Protein AF-A0AA36JCR4-F1 (afdb_monomer_lite)

pLDDT: mean 74.32, std 14.31, range [31.36, 93.62]

Structure (mmCIF, N/CA/C/O backbone):
data_AF-A0AA36JCR4-F1
#
_entry.id   AF-A0AA36JCR4-F1
#
loop_
_atom_site.group_PDB
_atom_site.id
_atom_site.type_symbol
_atom_site.label_atom_id
_atom_site.label_alt_id
_atom_site.label_comp_id
_atom_site.label_asym_id
_atom_site.label_entity_id
_atom_site.label_seq_id
_atom_site.pdbx_PDB_ins_code
_atom_site.Cartn_x
_atom_site.Cartn_y
_atom_site.Cartn_z
_atom_site.occupancy
_atom_site.B_iso_or_equiv
_atom_site.auth_seq_id
_atom_site.auth_comp_id
_atom_site.auth_asym_id
_atom_site.auth_atom_id
_atom_site.pdbx_PDB_model_num
ATOM 1 N N . MET A 1 1 ? -25.649 -22.550 -21.740 1.00 43.78 1 MET A N 1
ATOM 2 C CA . MET A 1 1 ? -26.435 -23.755 -21.414 1.00 43.78 1 MET A CA 1
ATOM 3 C C . MET A 1 1 ? -25.632 -24.612 -20.454 1.00 43.78 1 MET A C 1
ATOM 5 O O . MET A 1 1 ? -24.694 -25.259 -20.886 1.00 43.78 1 MET A O 1
ATOM 9 N N . ALA A 1 2 ? -25.963 -24.530 -19.169 1.00 34.59 2 ALA A N 1
ATOM 10 C CA . ALA A 1 2 ? -25.737 -25.537 -18.131 1.00 34.59 2 ALA A CA 1
ATOM 11 C C . ALA A 1 2 ? -26.390 -24.949 -16.875 1.00 34.59 2 ALA A C 1
ATOM 13 O O . ALA A 1 2 ? -25.895 -23.982 -16.302 1.00 34.59 2 ALA A O 1
ATOM 14 N N . ALA A 1 3 ? -27.587 -25.440 -16.576 1.00 37.88 3 ALA A N 1
ATOM 15 C CA . ALA A 1 3 ? -28.403 -25.066 -15.434 1.00 37.88 3 ALA A CA 1
ATOM 16 C C . ALA A 1 3 ? -28.156 -26.069 -14.300 1.00 37.88 3 ALA A C 1
ATOM 18 O O . ALA A 1 3 ? -28.172 -27.265 -14.570 1.00 37.88 3 ALA A O 1
ATOM 19 N N . ALA A 1 4 ? -27.927 -25.567 -13.085 1.00 33.00 4 ALA A N 1
ATOM 20 C CA . ALA A 1 4 ? -27.965 -26.245 -11.778 1.00 33.00 4 ALA A CA 1
ATOM 21 C C . ALA A 1 4 ? -27.287 -25.280 -10.781 1.00 33.00 4 ALA A C 1
ATOM 23 O O . ALA A 1 4 ? -26.244 -24.731 -11.107 1.00 33.00 4 ALA A O 1
ATOM 24 N N . GLU A 1 5 ? -27.760 -24.938 -9.590 1.00 33.22 5 GLU A N 1
ATOM 25 C CA . GLU A 1 5 ? -28.873 -25.369 -8.756 1.00 33.22 5 GLU A CA 1
ATOM 26 C C . GLU A 1 5 ? -29.180 -24.178 -7.836 1.00 33.22 5 GLU A C 1
ATOM 28 O O . GLU A 1 5 ? -28.306 -23.676 -7.126 1.00 33.22 5 GLU A O 1
ATOM 33 N N . ALA A 1 6 ? -30.421 -23.697 -7.859 1.00 35.59 6 ALA A N 1
ATOM 34 C CA . ALA A 1 6 ? -30.917 -22.767 -6.859 1.00 35.59 6 ALA A CA 1
ATOM 35 C C . ALA A 1 6 ? -31.184 -23.568 -5.579 1.00 35.59 6 ALA A C 1
ATOM 37 O O . ALA A 1 6 ? -32.170 -24.301 -5.496 1.00 35.59 6 ALA A O 1
ATOM 38 N N . ALA A 1 7 ? -30.287 -23.457 -4.599 1.00 33.62 7 ALA A N 1
ATOM 39 C CA . ALA A 1 7 ? -30.474 -24.049 -3.283 1.00 33.62 7 ALA A CA 1
ATOM 40 C C . ALA A 1 7 ? -31.701 -23.414 -2.613 1.00 33.62 7 ALA A C 1
ATOM 42 O O . ALA A 1 7 ? -31.696 -22.259 -2.187 1.00 33.62 7 ALA A O 1
ATOM 43 N N . SER A 1 8 ? -32.775 -24.197 -2.571 1.00 32.47 8 SER A N 1
ATOM 44 C CA . SER A 1 8 ? -34.031 -23.898 -1.907 1.00 32.47 8 SER A CA 1
ATOM 45 C C . SER A 1 8 ? -33.802 -23.584 -0.431 1.00 32.47 8 SER A C 1
ATOM 47 O O . SER A 1 8 ? -33.299 -24.425 0.317 1.00 32.47 8 SER A O 1
ATOM 49 N N . SER A 1 9 ? -34.229 -22.397 -0.001 1.00 32.78 9 SER A N 1
ATOM 50 C CA . SER A 1 9 ? -34.368 -22.055 1.411 1.00 32.78 9 SER A CA 1
ATOM 51 C C . SER A 1 9 ? -35.200 -23.124 2.131 1.00 32.78 9 SER A C 1
ATOM 53 O O . SER A 1 9 ? -36.300 -23.452 1.667 1.00 32.78 9 SER A O 1
ATOM 55 N N . PRO A 1 10 ? -34.743 -23.664 3.273 1.00 35.53 10 PRO A N 1
ATOM 56 C CA . PRO A 1 10 ? -35.581 -24.545 4.058 1.00 35.53 10 PRO A CA 1
ATOM 57 C C . PRO A 1 10 ? -36.716 -23.701 4.642 1.00 35.53 10 PRO A C 1
ATOM 59 O O . PRO A 1 10 ? -36.483 -22.747 5.385 1.00 35.53 10 PRO A O 1
ATOM 62 N N . LYS A 1 11 ? -37.960 -24.052 4.295 1.00 38.34 11 LYS A N 1
ATOM 63 C CA . LYS A 1 11 ? -39.170 -23.605 4.995 1.00 38.34 11 LYS A CA 1
ATOM 64 C C . LYS A 1 11 ? -39.080 -24.078 6.447 1.00 38.34 11 LYS A C 1
ATOM 66 O O . LYS A 1 11 ? -39.573 -25.147 6.802 1.00 38.34 11 LYS A O 1
ATOM 71 N N . GLY A 1 12 ? -38.418 -23.279 7.277 1.00 32.88 12 GLY A N 1
ATOM 72 C CA . GLY A 1 12 ? -38.466 -23.392 8.722 1.00 32.88 12 GLY A CA 1
ATOM 73 C C . GLY A 1 12 ? -39.906 -23.180 9.159 1.00 32.88 12 GLY A C 1
ATOM 74 O O . GLY A 1 12 ? -40.473 -22.105 8.970 1.00 32.88 12 GLY A O 1
ATOM 75 N N . LYS A 1 13 ? -40.511 -24.237 9.702 1.00 32.56 13 LYS A N 1
ATOM 76 C CA . LYS A 1 13 ? -41.758 -24.166 10.461 1.00 32.56 13 LYS A CA 1
ATOM 77 C C . LYS A 1 13 ? -41.653 -22.988 11.427 1.00 32.56 13 LYS A C 1
ATOM 79 O O . LYS A 1 13 ? -40.770 -22.983 12.281 1.00 32.56 13 LYS A O 1
ATOM 84 N N . SER A 1 14 ? -42.551 -22.014 11.296 1.00 34.19 14 SER A N 1
ATOM 85 C CA . SER A 1 14 ? -42.744 -20.969 12.292 1.00 34.19 14 SER A CA 1
ATOM 86 C C . SER A 1 14 ? -43.208 -21.635 13.588 1.00 34.19 14 SER A C 1
ATOM 88 O O . SER A 1 14 ? -44.402 -21.849 13.808 1.00 34.19 14 SER A O 1
ATOM 90 N N . LEU A 1 15 ? -42.254 -22.025 14.430 1.00 32.84 15 LEU A N 1
ATOM 91 C CA . LEU A 1 15 ? -42.513 -22.291 15.831 1.00 32.84 15 LEU A CA 1
ATOM 92 C C . LEU A 1 15 ? -42.982 -20.964 16.409 1.00 32.84 15 LEU A C 1
ATOM 94 O O . LEU A 1 15 ? -42.221 -20.002 16.492 1.00 32.84 15 LEU A O 1
ATOM 98 N N . ALA A 1 16 ? -44.281 -20.905 16.693 1.00 31.36 16 ALA A N 1
ATOM 99 C CA . ALA A 1 16 ? -44.914 -19.794 17.364 1.00 31.36 16 ALA A CA 1
ATOM 100 C C . ALA A 1 16 ? -44.067 -19.441 18.586 1.00 31.36 16 ALA A C 1
ATOM 102 O O . ALA A 1 16 ? -43.989 -20.208 19.549 1.00 31.36 16 ALA A O 1
ATOM 103 N N . SER A 1 17 ? -43.406 -18.286 18.518 1.00 34.94 17 SER A N 1
ATOM 104 C CA . SER A 1 17 ? -42.780 -17.687 19.676 1.00 34.94 17 SER A CA 1
ATOM 105 C C . SER A 1 17 ? -43.874 -17.581 20.730 1.00 34.94 17 SER A C 1
ATOM 107 O O . SER A 1 17 ? -44.923 -16.966 20.512 1.00 34.94 17 SER A O 1
ATOM 109 N N . GLY A 1 18 ? -43.666 -18.266 21.852 1.00 33.00 18 GLY A N 1
ATOM 110 C CA . GLY A 1 18 ? -44.513 -18.174 23.032 1.00 33.00 18 GLY A CA 1
ATOM 111 C C . GLY A 1 18 ? -44.397 -16.776 23.622 1.00 33.00 18 GLY A C 1
ATOM 112 O O . GLY A 1 18 ? -43.812 -16.591 24.686 1.00 33.00 18 GLY A O 1
ATOM 113 N N . SER A 1 19 ? -44.910 -15.777 22.902 1.00 36.59 19 SER A N 1
ATOM 114 C CA . SER A 1 19 ? -45.179 -14.457 23.432 1.00 36.59 19 SER A CA 1
ATOM 115 C C . SER A 1 19 ? -46.137 -14.667 24.592 1.00 36.59 19 SER A C 1
ATOM 117 O O . SER A 1 19 ? -47.227 -15.225 24.452 1.00 36.59 19 SER A O 1
ATOM 119 N N . PHE A 1 20 ? -45.661 -14.300 25.772 1.00 44.47 20 PHE A N 1
ATOM 120 C CA . PHE A 1 20 ? -46.424 -14.275 27.000 1.00 44.47 20 PHE A CA 1
ATOM 121 C C . PHE A 1 20 ? -47.608 -13.327 26.781 1.00 44.47 20 PHE A C 1
ATOM 123 O O . PHE A 1 20 ? -47.486 -12.128 27.003 1.00 44.47 20 PHE A O 1
ATOM 130 N N . ARG A 1 21 ? -48.733 -13.831 26.259 1.00 43.50 21 ARG A N 1
ATOM 131 C CA . ARG A 1 21 ? -49.993 -13.088 26.225 1.00 43.50 21 ARG A CA 1
ATOM 132 C C . ARG A 1 21 ? -50.499 -13.068 27.661 1.00 43.50 21 ARG A C 1
ATOM 134 O O . ARG A 1 21 ? -50.884 -14.126 28.166 1.00 43.50 21 ARG A O 1
ATOM 141 N N . PRO A 1 22 ? -50.485 -11.918 28.354 1.00 50.19 22 PRO A N 1
ATOM 142 C CA . PRO A 1 22 ? -51.059 -11.858 29.683 1.00 50.19 22 PRO A CA 1
ATOM 143 C C . PRO A 1 22 ? -52.551 -12.169 29.546 1.00 50.19 22 PRO A C 1
ATOM 145 O O . PRO A 1 22 ? -53.183 -11.792 28.555 1.00 50.19 22 PRO A O 1
ATOM 148 N N . SER A 1 23 ? -53.125 -12.879 30.518 1.00 58.47 23 SER A N 1
ATOM 149 C CA . SER A 1 23 ? -54.577 -13.066 30.571 1.00 58.47 23 SER A CA 1
ATOM 150 C C . SER A 1 23 ? -55.271 -11.700 30.457 1.00 58.47 23 SER A C 1
ATOM 152 O O . SER A 1 23 ? -54.725 -10.697 30.918 1.00 58.47 23 SER A O 1
ATOM 154 N N . GLN A 1 24 ? -56.466 -11.624 29.858 1.00 60.28 24 GLN A N 1
ATOM 155 C CA . GLN A 1 24 ? -57.175 -10.344 29.651 1.00 60.28 24 GLN A CA 1
ATOM 156 C C . GLN A 1 24 ? -57.257 -9.485 30.930 1.00 60.28 24 GLN A C 1
ATOM 158 O O . GLN A 1 24 ? -57.161 -8.263 30.866 1.00 60.28 24 GLN A O 1
ATOM 163 N N . LYS A 1 25 ? -57.320 -10.125 32.108 1.00 64.75 25 LYS A N 1
ATOM 164 C CA . LYS A 1 25 ? -57.241 -9.458 33.416 1.00 64.75 25 LYS A CA 1
ATOM 165 C C . LYS A 1 25 ? -55.907 -8.732 33.647 1.00 64.75 25 LYS A C 1
ATOM 167 O O . LYS A 1 25 ? -55.926 -7.581 34.057 1.00 64.75 25 LYS A O 1
ATOM 172 N N . LYS A 1 26 ? -54.761 -9.352 33.343 1.00 68.50 26 LYS A N 1
ATOM 173 C CA . LYS A 1 26 ? -53.430 -8.738 33.509 1.00 68.50 26 LYS A CA 1
ATOM 174 C C . LYS A 1 26 ? -53.221 -7.544 32.576 1.00 68.50 26 LYS A C 1
ATOM 176 O O . LYS A 1 26 ? -52.672 -6.541 33.012 1.00 68.50 26 LYS A O 1
ATOM 181 N N . ASN A 1 27 ? -53.717 -7.611 31.340 1.00 74.12 27 ASN A N 1
ATOM 182 C CA . ASN A 1 27 ? -53.641 -6.482 30.402 1.00 74.12 27 ASN A CA 1
ATOM 183 C C . ASN A 1 27 ? -54.443 -5.268 30.887 1.00 74.12 27 ASN A C 1
ATOM 185 O O . ASN A 1 27 ? -53.957 -4.146 30.799 1.00 74.12 27 ASN A O 1
ATOM 189 N N . ASN A 1 28 ? -55.623 -5.490 31.470 1.00 78.69 28 ASN A N 1
ATOM 190 C CA . ASN A 1 28 ? -56.432 -4.408 32.035 1.00 78.69 28 ASN A CA 1
ATOM 191 C C . ASN A 1 28 ? -55.750 -3.739 33.239 1.00 78.69 28 ASN A C 1
ATOM 193 O O . ASN A 1 28 ? -55.843 -2.526 33.401 1.00 78.69 28 ASN A O 1
ATOM 197 N N . VAL A 1 29 ? -55.042 -4.513 34.068 1.00 80.06 29 VAL A N 1
ATOM 198 C CA . VAL A 1 29 ? -54.253 -3.983 35.194 1.00 80.06 29 VAL A CA 1
ATOM 199 C C . VAL A 1 29 ? -53.070 -3.154 34.692 1.00 80.06 29 VAL A C 1
ATOM 201 O O . VAL A 1 29 ? -52.858 -2.039 35.159 1.00 80.06 29 VAL A O 1
ATOM 204 N N . ILE A 1 30 ? -52.340 -3.650 33.690 1.00 82.81 30 ILE A N 1
ATOM 205 C CA . ILE A 1 30 ? -51.214 -2.923 33.086 1.00 82.81 30 ILE A CA 1
ATOM 206 C C . ILE A 1 30 ? -51.690 -1.616 32.440 1.00 82.81 30 ILE A C 1
ATOM 208 O O . ILE A 1 30 ? -51.047 -0.590 32.626 1.00 82.81 30 ILE A O 1
ATOM 212 N N . ALA A 1 31 ? -52.837 -1.617 31.755 1.00 83.06 31 ALA A N 1
ATOM 213 C CA . ALA A 1 31 ? -53.416 -0.408 31.169 1.00 83.06 31 ALA A CA 1
ATOM 214 C C . ALA A 1 31 ? -53.789 0.642 32.233 1.00 83.06 31 ALA A C 1
ATOM 216 O O . ALA A 1 31 ? -53.551 1.833 32.037 1.00 83.06 31 ALA A O 1
ATOM 217 N N . LYS A 1 32 ? -54.313 0.214 33.392 1.00 83.75 32 LYS A N 1
ATOM 218 C CA . LYS A 1 32 ? -54.578 1.113 34.529 1.00 83.75 32 LYS A CA 1
ATOM 219 C C . LYS A 1 32 ? -53.294 1.703 35.109 1.00 83.75 32 LYS A C 1
ATOM 221 O O . LYS A 1 32 ? -53.263 2.886 35.421 1.00 83.75 32 LYS A O 1
ATOM 226 N N . ILE A 1 33 ? -52.240 0.897 35.242 1.00 84.56 33 ILE A N 1
ATOM 227 C CA . ILE A 1 33 ? -50.929 1.365 35.715 1.00 84.56 33 ILE A CA 1
ATOM 228 C C . ILE A 1 33 ? -50.327 2.344 34.702 1.00 84.56 33 ILE A C 1
ATOM 230 O O . ILE A 1 33 ? -49.844 3.406 35.083 1.00 84.56 33 ILE A O 1
ATOM 234 N N . GLN A 1 34 ? -50.419 2.035 33.409 1.00 85.31 34 GLN A N 1
ATOM 235 C CA . GLN A 1 34 ? -49.958 2.907 32.336 1.00 85.31 34 GLN A CA 1
ATOM 236 C C . GLN A 1 34 ? -50.674 4.261 32.352 1.00 85.31 34 GLN A C 1
ATOM 238 O O . GLN A 1 34 ? -50.010 5.280 32.226 1.00 85.31 34 GLN A O 1
ATOM 243 N N . ALA A 1 35 ? -51.989 4.300 32.580 1.00 84.44 35 ALA A N 1
ATOM 244 C CA . ALA A 1 35 ? -52.731 5.558 32.672 1.00 84.44 35 ALA A CA 1
ATOM 245 C C . ALA A 1 35 ? -52.243 6.477 33.810 1.00 84.44 35 ALA A C 1
ATOM 247 O O . ALA A 1 35 ? -52.420 7.690 33.731 1.00 84.44 35 ALA A O 1
ATOM 248 N N . VAL A 1 36 ? -51.628 5.911 34.855 1.00 83.50 36 VAL A N 1
ATOM 249 C CA . VAL A 1 36 ? -51.076 6.665 35.991 1.00 83.50 36 VAL A CA 1
ATOM 250 C C . VAL A 1 36 ? -49.630 7.090 35.738 1.00 83.50 36 VAL A C 1
ATOM 252 O O . VAL A 1 36 ? -49.266 8.218 36.047 1.00 83.50 36 VAL A O 1
ATOM 255 N N . VAL A 1 37 ? -48.805 6.194 35.193 1.00 85.31 37 VAL A N 1
ATOM 256 C CA . VAL A 1 37 ? -47.349 6.388 35.087 1.00 85.31 37 VAL A CA 1
ATOM 257 C C . VAL A 1 37 ? -46.925 6.992 33.736 1.00 85.31 37 VAL A C 1
ATOM 259 O O . VAL A 1 37 ? -45.898 7.653 33.639 1.00 85.31 37 VAL A O 1
ATOM 262 N N . ASP A 1 38 ? -47.717 6.792 32.685 1.00 84.31 38 ASP A N 1
ATOM 263 C CA . ASP A 1 38 ? -47.523 7.364 31.347 1.00 84.31 38 ASP A CA 1
ATOM 264 C C . ASP A 1 38 ? -48.872 7.864 30.785 1.00 84.31 38 ASP A C 1
ATOM 266 O O . ASP A 1 38 ? -49.411 7.295 29.828 1.00 84.31 38 ASP A O 1
ATOM 270 N N . PRO A 1 39 ? -49.452 8.933 31.370 1.00 82.75 39 PRO A N 1
ATOM 271 C CA . PRO A 1 39 ? -50.782 9.431 31.003 1.00 82.75 39 PRO A CA 1
ATOM 272 C C . PRO A 1 39 ? -50.869 9.933 29.555 1.00 82.75 39 PRO A C 1
ATOM 274 O O . PRO A 1 39 ? -51.956 10.033 28.994 1.00 82.75 39 PRO A O 1
ATOM 277 N N . GLN A 1 40 ? -49.728 10.246 28.936 1.00 83.62 40 GLN A N 1
ATOM 278 C CA . GLN A 1 40 ? -49.641 10.719 27.554 1.00 83.62 40 GLN A CA 1
ATOM 279 C C . GLN A 1 40 ? -49.287 9.603 26.559 1.00 83.62 40 GLN A C 1
ATOM 281 O O . GLN A 1 40 ? -49.140 9.883 25.371 1.00 83.62 40 GLN A O 1
ATOM 286 N N . ASN A 1 41 ? -49.154 8.356 27.029 1.00 83.06 41 ASN A N 1
ATOM 287 C CA . ASN A 1 41 ? -48.808 7.183 26.224 1.00 83.06 41 ASN A CA 1
ATOM 288 C C . ASN A 1 41 ? -47.542 7.386 25.363 1.00 83.06 41 ASN A C 1
ATOM 290 O O . ASN A 1 41 ? -47.481 6.950 24.212 1.00 83.06 41 ASN A O 1
ATOM 294 N N . ARG A 1 42 ? -46.531 8.079 25.905 1.00 82.12 42 ARG A N 1
ATOM 295 C CA . ARG A 1 42 ? -45.283 8.405 25.193 1.00 82.12 42 ARG A CA 1
ATOM 296 C C . ARG A 1 42 ? -44.346 7.207 25.070 1.00 82.12 42 ARG A C 1
ATOM 298 O O . ARG A 1 42 ? -43.575 7.130 24.118 1.00 82.12 42 ARG A O 1
ATOM 305 N N . HIS A 1 43 ? -44.369 6.305 26.047 1.00 81.06 43 HIS A N 1
ATOM 306 C CA . HIS A 1 43 ? -43.412 5.206 26.174 1.00 81.06 43 HIS A CA 1
ATOM 307 C C . HIS A 1 43 ? -44.000 3.854 25.747 1.00 81.06 43 HIS A C 1
ATOM 309 O O . HIS A 1 43 ? -43.251 2.938 25.403 1.00 81.06 43 HIS A O 1
ATOM 315 N N . GLY A 1 44 ? -45.330 3.732 25.730 1.00 84.12 44 GLY A N 1
ATOM 316 C CA . GLY A 1 44 ? -46.046 2.533 25.300 1.00 84.12 44 GLY A CA 1
ATOM 317 C C . GLY A 1 44 ? -46.017 1.382 26.317 1.00 84.12 44 GLY A C 1
ATOM 318 O O . GLY A 1 44 ? -45.165 1.293 27.203 1.00 84.12 44 GLY A O 1
ATOM 319 N N . MET A 1 45 ? -46.959 0.445 26.171 1.00 84.62 45 MET A N 1
ATOM 320 C CA . MET A 1 45 ? -47.233 -0.597 27.175 1.00 84.62 45 MET A CA 1
ATOM 321 C C . MET A 1 45 ? -46.047 -1.547 27.430 1.00 84.62 45 MET A C 1
ATOM 323 O O . MET A 1 45 ? -45.855 -2.021 28.550 1.00 84.62 45 MET A O 1
ATOM 327 N N . GLN A 1 46 ? -45.222 -1.818 26.411 1.00 84.31 46 GLN A N 1
ATOM 328 C CA . GLN A 1 46 ? -44.054 -2.696 26.549 1.00 84.31 46 GLN A CA 1
ATOM 329 C C . GLN A 1 46 ? -42.954 -2.088 27.421 1.00 84.31 46 GLN A C 1
ATOM 331 O O . GLN A 1 46 ? -42.398 -2.798 28.258 1.00 84.31 46 GLN A O 1
ATOM 336 N N . ARG A 1 47 ? -42.654 -0.788 27.278 1.00 86.19 47 ARG A N 1
ATOM 337 C CA . ARG A 1 47 ? -41.661 -0.128 28.137 1.00 86.19 47 ARG A CA 1
ATOM 338 C C . ARG A 1 47 ? -42.139 -0.047 29.581 1.00 86.19 47 ARG A C 1
ATOM 340 O O . ARG A 1 47 ? -41.333 -0.237 30.483 1.00 86.19 47 ARG A O 1
ATOM 347 N N . VAL A 1 48 ? -43.440 0.164 29.806 1.00 87.50 48 VAL A N 1
ATOM 348 C CA . VAL A 1 48 ? -44.039 0.137 31.155 1.00 87.50 48 VAL A CA 1
ATOM 349 C C . VAL A 1 48 ? -43.842 -1.233 31.797 1.00 87.50 48 VAL A C 1
ATOM 351 O O . VAL A 1 48 ? -43.337 -1.318 32.916 1.00 87.50 48 VAL A O 1
ATOM 354 N N . LEU A 1 49 ? -44.134 -2.315 31.069 1.00 87.25 49 LEU A N 1
ATOM 355 C CA . LEU A 1 49 ? -43.895 -3.668 31.571 1.00 87.25 49 LEU A CA 1
ATOM 356 C C . LEU A 1 49 ? -42.405 -3.933 31.835 1.00 87.25 49 LEU A C 1
ATOM 358 O O . LEU A 1 49 ? -42.055 -4.537 32.850 1.00 87.25 49 LEU A O 1
ATOM 362 N N . ALA A 1 50 ? -41.520 -3.463 30.955 1.00 87.62 50 ALA A N 1
ATOM 363 C CA . ALA A 1 50 ? -40.080 -3.618 31.118 1.00 87.62 50 ALA A CA 1
ATOM 364 C C . ALA A 1 50 ? -39.544 -2.836 32.328 1.00 87.62 50 ALA A C 1
ATOM 366 O O . ALA A 1 50 ? -38.724 -3.361 33.077 1.00 87.62 50 ALA A O 1
ATOM 367 N N . ALA A 1 51 ? -40.038 -1.619 32.571 1.00 89.00 51 ALA A N 1
ATOM 368 C CA . ALA A 1 51 ? -39.689 -0.810 33.736 1.00 89.00 51 ALA A CA 1
ATOM 369 C C . ALA A 1 51 ? -40.143 -1.467 35.046 1.00 89.00 51 ALA A C 1
ATOM 371 O O . ALA A 1 51 ? -39.380 -1.507 36.009 1.00 89.00 51 ALA A O 1
ATOM 372 N N . MET A 1 52 ? -41.340 -2.057 35.065 1.00 88.69 52 MET A N 1
ATOM 373 C CA . MET A 1 52 ? -41.812 -2.847 36.206 1.00 88.69 52 MET A CA 1
ATOM 374 C C . MET A 1 52 ? -40.945 -4.089 36.434 1.00 88.69 52 MET A C 1
ATOM 376 O O . MET A 1 52 ? -40.485 -4.333 37.548 1.00 88.69 52 MET A O 1
ATOM 380 N N . THR A 1 53 ? -40.646 -4.826 35.362 1.00 87.94 53 THR A N 1
ATOM 381 C CA . THR A 1 53 ? -39.809 -6.034 35.417 1.00 87.94 53 THR A CA 1
ATOM 382 C C . THR A 1 53 ? -38.382 -5.710 35.876 1.00 87.94 53 THR A C 1
ATOM 384 O O . THR A 1 53 ? -37.805 -6.447 36.670 1.00 87.94 53 THR A O 1
ATOM 387 N N . TRP A 1 54 ? -37.830 -4.565 35.461 1.00 88.06 54 TRP A N 1
ATOM 388 C CA . TRP A 1 54 ? -36.530 -4.055 35.915 1.00 88.06 54 TRP A CA 1
ATOM 389 C C . TRP A 1 54 ? -36.474 -3.827 37.429 1.00 88.06 54 TRP A C 1
ATOM 391 O O . TRP A 1 54 ? -35.435 -4.036 38.060 1.00 88.06 54 TRP A O 1
ATOM 401 N N . LEU A 1 55 ? -37.587 -3.383 38.013 1.00 88.25 55 LEU A N 1
ATOM 402 C CA . LEU A 1 55 ? -37.734 -3.157 39.450 1.00 88.25 55 LEU A CA 1
ATOM 403 C C . LEU A 1 55 ? -38.143 -4.430 40.210 1.00 88.25 55 LEU A C 1
ATOM 405 O O . LEU A 1 55 ? -38.258 -4.389 41.430 1.00 88.25 55 LEU A O 1
ATOM 409 N N . GLY A 1 56 ? -38.330 -5.561 39.520 1.00 83.56 56 GLY A N 1
ATOM 410 C CA . GLY A 1 56 ? -38.786 -6.809 40.136 1.00 83.56 56 GLY A CA 1
ATOM 411 C C . GLY A 1 56 ? -40.251 -6.768 40.578 1.00 83.56 56 GLY A C 1
ATOM 412 O O . GLY A 1 56 ? -40.634 -7.518 41.470 1.00 83.56 56 GLY A O 1
ATOM 413 N N . LEU A 1 57 ? -41.054 -5.879 39.983 1.00 86.06 57 LEU A N 1
ATOM 414 C CA . LEU A 1 57 ? -42.471 -5.707 40.289 1.00 86.06 57 LEU A CA 1
ATOM 415 C C . LEU A 1 57 ? -43.337 -6.496 39.306 1.00 86.06 57 LEU A C 1
ATOM 417 O O . LEU A 1 57 ? -43.107 -6.479 38.094 1.00 86.06 57 LEU A O 1
ATOM 421 N N . THR A 1 58 ? -44.397 -7.121 39.812 1.00 82.69 58 THR A N 1
ATOM 422 C CA . THR A 1 58 ? -45.451 -7.703 38.980 1.00 82.69 58 THR A CA 1
ATOM 423 C C . THR A 1 58 ? -46.637 -6.739 38.846 1.00 82.69 58 THR A C 1
ATOM 425 O O . THR A 1 58 ? -46.852 -5.894 39.715 1.00 82.69 58 THR A O 1
ATOM 428 N N . PRO A 1 59 ? -47.466 -6.852 37.787 1.00 82.00 59 PRO A N 1
ATOM 429 C CA . PRO A 1 59 ? -48.693 -6.053 37.653 1.00 82.00 59 PRO A CA 1
ATOM 430 C C . PRO A 1 59 ? -49.615 -6.136 38.871 1.00 82.00 59 PRO A C 1
ATOM 432 O O . PRO A 1 59 ? -50.310 -5.184 39.206 1.00 82.00 59 PRO A O 1
ATOM 435 N N . GLU A 1 60 ? -49.587 -7.276 39.557 1.00 78.31 60 GLU A N 1
ATOM 436 C CA . GLU A 1 60 ? -50.418 -7.558 40.721 1.00 78.31 60 GLU A CA 1
ATOM 437 C C . GLU A 1 60 ? -49.954 -6.797 41.977 1.00 78.31 60 GLU A C 1
ATOM 439 O O . GLU A 1 60 ? -50.765 -6.586 42.874 1.00 78.31 60 GLU A O 1
ATOM 444 N N . ASP A 1 61 ? -48.698 -6.338 42.026 1.00 76.25 61 ASP A N 1
ATOM 445 C CA . ASP A 1 61 ? -48.135 -5.561 43.143 1.00 76.25 61 ASP A CA 1
ATOM 446 C C . ASP A 1 61 ? -48.532 -4.073 43.106 1.00 76.25 61 ASP A C 1
ATOM 448 O O . ASP A 1 61 ? -48.224 -3.323 44.034 1.00 76.25 61 ASP A O 1
ATOM 452 N N . LEU A 1 62 ? -49.192 -3.637 42.024 1.00 76.75 62 LEU A N 1
ATOM 453 C CA . LEU A 1 62 ? -49.621 -2.254 41.778 1.00 76.75 62 LEU A CA 1
ATOM 454 C C . LEU A 1 62 ? -51.138 -2.117 41.544 1.00 76.75 62 LEU A C 1
ATOM 456 O O . LEU A 1 62 ? -51.641 -0.995 41.426 1.00 76.75 62 LEU A O 1
ATOM 460 N N . ASP A 1 63 ? -51.874 -3.233 41.490 1.00 72.88 63 ASP A N 1
ATOM 461 C CA . ASP A 1 63 ? -53.316 -3.271 41.200 1.00 72.88 63 ASP A CA 1
ATOM 462 C C . ASP A 1 63 ? -54.177 -2.767 42.377 1.00 72.88 63 ASP A C 1
ATOM 464 O O . ASP A 1 63 ? -55.330 -2.387 42.195 1.00 72.88 63 ASP A O 1
ATOM 468 N N . GLY A 1 64 ? -53.640 -2.735 43.604 1.00 63.00 64 GLY A N 1
ATOM 469 C CA . GLY A 1 64 ? -54.358 -2.317 44.821 1.00 63.00 64 GLY A CA 1
ATOM 470 C C . GLY A 1 64 ? -55.518 -3.236 45.244 1.00 63.00 64 GLY A C 1
ATOM 471 O O . GLY A 1 64 ? -56.053 -3.097 46.338 1.00 63.00 64 GLY A O 1
ATOM 472 N N . SER A 1 65 ? -55.896 -4.210 44.411 1.00 61.41 65 SER A N 1
ATOM 473 C CA . SER A 1 65 ? -56.979 -5.172 44.656 1.00 61.41 65 SER A CA 1
ATOM 474 C C . SER A 1 65 ? -56.612 -6.245 45.691 1.00 61.41 65 SER A C 1
ATOM 476 O O . SER A 1 65 ? -57.478 -6.721 46.421 1.00 61.41 65 SER A O 1
ATOM 478 N N . LYS A 1 66 ? -55.325 -6.603 45.803 1.00 57.56 66 LYS A N 1
ATOM 479 C CA . LYS A 1 66 ? -54.813 -7.533 46.830 1.00 57.56 66 LYS A CA 1
ATOM 480 C C . LYS A 1 66 ? -54.682 -6.899 48.218 1.00 57.56 66 LYS A C 1
ATOM 482 O O . LYS A 1 66 ? -54.737 -7.623 49.210 1.00 57.56 66 LYS A O 1
ATOM 487 N N . ASP A 1 67 ? -54.559 -5.576 48.288 1.00 54.19 67 ASP A N 1
ATOM 488 C CA . ASP A 1 67 ? -54.320 -4.832 49.532 1.00 54.19 67 ASP A CA 1
ATOM 489 C C . ASP A 1 67 ? -55.604 -4.614 50.354 1.00 54.19 67 ASP A C 1
ATOM 491 O O . ASP A 1 67 ? -55.551 -4.115 51.472 1.00 54.19 67 ASP A O 1
ATOM 495 N N . GLN A 1 68 ? -56.764 -5.044 49.842 1.00 51.94 68 GLN A N 1
ATOM 496 C CA . GLN A 1 68 ? -58.054 -4.974 50.544 1.00 51.94 68 GLN A CA 1
ATOM 497 C C . GLN A 1 68 ? -58.322 -6.186 51.459 1.00 51.94 68 GLN A C 1
ATOM 499 O O . GLN A 1 68 ? -59.188 -6.119 52.329 1.00 51.94 68 GLN A O 1
ATOM 504 N N . ASN A 1 69 ? -57.541 -7.269 51.344 1.00 54.41 69 ASN A N 1
ATOM 505 C CA . ASN A 1 69 ? -57.658 -8.468 52.189 1.00 54.41 69 ASN A CA 1
ATOM 506 C C . ASN A 1 69 ? -56.714 -8.414 53.408 1.00 54.41 69 ASN A C 1
ATOM 508 O O . ASN A 1 69 ? -55.994 -9.370 53.705 1.00 54.41 69 ASN A O 1
ATOM 512 N N . VAL A 1 70 ? -56.680 -7.283 54.121 1.00 60.91 70 VAL A N 1
ATOM 513 C CA . VAL A 1 70 ? -55.890 -7.153 55.355 1.00 60.91 70 VAL A CA 1
ATOM 514 C C . VAL A 1 70 ? -56.626 -7.833 56.510 1.00 60.91 70 VAL A C 1
ATOM 516 O O . VAL A 1 70 ? -57.477 -7.252 57.190 1.00 60.91 70 VAL A O 1
ATOM 519 N N . GLU A 1 71 ? -56.277 -9.092 56.759 1.00 61.38 71 GLU A N 1
ATOM 520 C CA . GLU A 1 71 ? -56.764 -9.830 57.920 1.00 61.38 71 GLU A CA 1
ATOM 521 C C . GLU A 1 71 ? -56.031 -9.383 59.195 1.00 61.38 71 GLU A C 1
ATOM 523 O O . GLU A 1 71 ? -54.798 -9.415 59.303 1.00 61.38 71 GLU A O 1
ATOM 528 N N . VAL A 1 72 ? -56.806 -8.967 60.196 1.00 60.22 72 VAL A N 1
ATOM 529 C CA . VAL A 1 72 ? -56.315 -8.744 61.560 1.00 60.22 72 VAL A CA 1
ATOM 530 C C . VAL A 1 72 ? -56.647 -9.982 62.378 1.00 60.22 72 VAL A C 1
ATOM 532 O O . VAL A 1 72 ? -57.742 -10.528 62.275 1.00 60.22 72 VAL A O 1
ATOM 535 N N . SER A 1 73 ? -55.673 -10.464 63.151 1.00 62.25 73 SER A N 1
ATOM 536 C CA . SER A 1 73 ? -55.820 -11.685 63.943 1.00 62.25 73 SER A CA 1
ATOM 537 C C . SER A 1 73 ? -57.012 -11.586 64.898 1.00 62.25 73 SER A C 1
ATOM 539 O O . SER A 1 73 ? -57.172 -10.578 65.581 1.00 62.25 73 SER A O 1
ATOM 541 N N . SER A 1 74 ? -57.769 -12.678 65.036 1.00 63.44 74 SER A N 1
ATOM 542 C CA . SER A 1 74 ? -58.864 -12.823 66.011 1.00 63.44 74 SER A CA 1
ATOM 543 C C . SER A 1 74 ? -58.433 -12.680 67.479 1.00 63.44 74 SER A C 1
ATOM 545 O O . SER A 1 74 ? -59.275 -12.674 68.368 1.00 63.44 74 SER A O 1
ATOM 547 N N . LYS A 1 75 ? -57.126 -12.566 67.748 1.00 60.19 75 LYS A N 1
ATOM 548 C CA . LYS A 1 75 ? -56.542 -12.371 69.082 1.00 60.19 75 LYS A CA 1
ATOM 549 C C . LYS A 1 75 ? -56.444 -10.903 69.512 1.00 60.19 75 LYS A C 1
ATOM 551 O O . LYS A 1 75 ? -55.942 -10.643 70.603 1.00 60.19 75 LYS A O 1
ATOM 556 N N . VAL A 1 76 ? -56.860 -9.950 68.674 1.00 60.72 76 VAL A N 1
ATOM 557 C CA . VAL A 1 76 ? -56.952 -8.534 69.065 1.00 60.72 76 VAL A CA 1
ATOM 558 C C . VAL A 1 76 ? -58.232 -8.348 69.895 1.00 60.72 76 VAL A C 1
ATOM 560 O O . VAL A 1 76 ? -59.313 -8.532 69.341 1.00 60.72 76 VAL A O 1
ATOM 563 N N . PRO A 1 77 ? -58.142 -8.022 71.201 1.00 55.00 77 PRO A N 1
ATOM 564 C CA . PRO A 1 77 ? -59.303 -8.054 72.100 1.00 55.00 77 PRO A CA 1
ATOM 565 C C . PRO A 1 77 ? -60.337 -6.951 71.846 1.00 55.00 77 PRO A C 1
ATOM 567 O O . PRO A 1 77 ? -61.492 -7.107 72.224 1.00 55.00 77 PRO A O 1
ATOM 570 N N . ASP A 1 78 ? -59.927 -5.835 71.235 1.00 72.50 78 ASP A N 1
ATOM 571 C CA . ASP A 1 78 ? -60.771 -4.656 71.039 1.00 72.50 78 ASP A CA 1
ATOM 572 C C . ASP A 1 78 ? -61.095 -4.454 69.541 1.00 72.50 78 ASP A C 1
ATOM 574 O O . ASP A 1 78 ? -60.176 -4.235 68.738 1.00 72.50 78 ASP A O 1
ATOM 578 N N . PRO A 1 79 ? -62.379 -4.506 69.128 1.00 70.12 79 PRO A N 1
ATOM 579 C CA . PRO A 1 79 ? -62.780 -4.335 67.732 1.00 70.12 79 PRO A CA 1
ATOM 580 C C . PRO A 1 79 ? -62.421 -2.952 67.168 1.00 70.12 79 PRO A C 1
ATOM 582 O O . PRO A 1 79 ? -62.132 -2.846 65.974 1.00 70.12 79 PRO A O 1
ATOM 585 N N . LYS A 1 80 ? -62.359 -1.906 68.006 1.00 72.19 80 LYS A N 1
ATOM 586 C CA . LYS A 1 80 ? -61.941 -0.562 67.569 1.00 72.19 80 LYS A CA 1
ATOM 587 C C . LYS A 1 80 ? -60.442 -0.499 67.282 1.00 72.19 80 LYS A C 1
ATOM 589 O O . LYS A 1 80 ? -60.025 0.124 66.310 1.00 72.19 80 LYS A O 1
ATOM 594 N N . GLN A 1 81 ? -59.622 -1.178 68.087 1.00 70.25 81 GLN A N 1
ATOM 595 C CA . GLN A 1 81 ? -58.184 -1.301 67.818 1.00 70.25 81 GLN A CA 1
ATOM 596 C C . GLN A 1 81 ? -57.919 -2.172 66.587 1.00 70.25 81 GLN A C 1
ATOM 598 O O . GLN A 1 81 ? -57.039 -1.855 65.793 1.00 70.25 81 GLN A O 1
ATOM 603 N N . ALA A 1 82 ? -58.706 -3.231 66.380 1.00 68.31 82 ALA A N 1
ATOM 604 C CA . ALA A 1 82 ? -58.607 -4.052 65.178 1.00 68.31 82 ALA A CA 1
ATOM 605 C C . ALA A 1 82 ? -58.933 -3.260 63.897 1.00 68.31 82 ALA A C 1
ATOM 607 O O . ALA A 1 82 ? -58.279 -3.478 62.880 1.00 68.31 82 ALA A O 1
ATOM 608 N N . GLN A 1 83 ? -59.898 -2.332 63.943 1.00 74.75 83 GLN A N 1
ATOM 609 C CA . GLN A 1 83 ? -60.191 -1.413 62.834 1.00 74.75 83 GLN A CA 1
ATOM 610 C C . GLN A 1 83 ? -59.054 -0.415 62.587 1.00 74.75 83 GLN A C 1
ATOM 612 O O . GLN A 1 83 ? -58.592 -0.328 61.454 1.00 74.75 83 GLN A O 1
ATOM 617 N N . LYS A 1 84 ? -58.518 0.237 63.630 1.00 76.38 84 LYS A N 1
ATOM 618 C CA . LYS A 1 84 ? -57.359 1.142 63.483 1.00 76.38 84 LYS A CA 1
ATOM 619 C C . LYS A 1 84 ? -56.142 0.449 62.868 1.00 76.38 84 LYS A C 1
ATOM 621 O O . LYS A 1 84 ? -55.537 0.972 61.945 1.00 76.38 84 LYS A O 1
ATOM 626 N N . ILE A 1 85 ? -55.836 -0.778 63.298 1.00 71.06 85 ILE A N 1
ATOM 627 C CA . ILE A 1 85 ? -54.733 -1.568 62.724 1.00 71.06 85 ILE A CA 1
ATOM 628 C C . ILE A 1 85 ? -55.003 -1.923 61.251 1.00 71.06 85 ILE A C 1
ATOM 630 O O . ILE A 1 85 ? -54.061 -2.034 60.467 1.00 71.06 85 ILE A O 1
ATOM 634 N N . LYS A 1 86 ? -56.267 -2.127 60.846 1.00 74.56 86 LYS A N 1
ATOM 635 C CA . LYS A 1 86 ? -56.608 -2.308 59.424 1.00 74.56 86 LYS A CA 1
ATOM 636 C C . LYS A 1 86 ? -56.354 -1.030 58.632 1.00 74.56 86 LYS A C 1
ATOM 638 O O . LYS A 1 86 ? -55.724 -1.120 57.586 1.00 74.56 86 LYS A O 1
ATOM 643 N N . GLU A 1 87 ? -56.806 0.116 59.133 1.00 76.56 87 GLU A N 1
ATOM 644 C CA . GLU A 1 87 ? -56.615 1.427 58.497 1.00 76.56 87 GLU A CA 1
ATOM 645 C C . GLU A 1 87 ? -55.126 1.764 58.341 1.00 76.56 87 GLU A C 1
ATOM 647 O O . GLU A 1 87 ? -54.677 2.013 57.225 1.00 76.56 87 GLU A O 1
ATOM 652 N N . GLU A 1 88 ? -54.334 1.640 59.411 1.00 75.56 88 GLU A N 1
ATOM 653 C CA . GLU A 1 88 ? -52.881 1.874 59.388 1.00 75.56 88 GLU A CA 1
ATOM 654 C C . GLU A 1 88 ? -52.162 0.939 58.403 1.00 75.56 88 GLU A C 1
ATOM 656 O O . GLU A 1 88 ? -51.262 1.348 57.669 1.00 75.56 88 GLU A O 1
ATOM 661 N N . ARG A 1 89 ? -52.563 -0.338 58.331 1.00 71.94 89 ARG A N 1
ATOM 662 C CA . ARG A 1 89 ? -51.988 -1.281 57.359 1.00 71.94 89 ARG A CA 1
ATOM 663 C C . ARG A 1 89 ? -52.343 -0.910 55.924 1.00 71.94 89 ARG A C 1
ATOM 665 O O . ARG A 1 89 ? -51.473 -1.011 55.063 1.00 71.94 89 ARG A O 1
ATOM 672 N N . VAL A 1 90 ? -53.587 -0.513 55.662 1.00 77.31 90 VAL A N 1
ATOM 673 C CA . VAL A 1 90 ? -54.020 -0.053 54.333 1.00 77.31 90 VAL A CA 1
ATOM 674 C C . VAL A 1 90 ? -53.231 1.192 53.926 1.00 77.31 90 VAL A C 1
ATOM 676 O O . VAL A 1 90 ? -52.712 1.229 52.814 1.00 77.31 90 VAL A O 1
ATOM 679 N N . GLU A 1 91 ? -53.036 2.149 54.835 1.00 78.94 91 GLU A N 1
ATOM 680 C CA . GLU A 1 91 ? -52.236 3.354 54.586 1.00 78.94 91 GLU A CA 1
ATOM 681 C C . GLU A 1 91 ? -50.776 3.022 54.231 1.00 78.94 91 GLU A C 1
ATOM 683 O O . GLU A 1 91 ? -50.230 3.556 53.262 1.00 78.94 91 GLU A O 1
ATOM 688 N N . VAL A 1 92 ? -50.150 2.080 54.946 1.00 75.12 92 VAL A N 1
ATOM 689 C CA . VAL A 1 92 ? -48.784 1.616 54.643 1.00 75.12 92 VAL A CA 1
ATOM 690 C C . VAL A 1 92 ? -48.702 0.959 53.259 1.00 75.12 92 VAL A C 1
ATOM 692 O O . VAL A 1 92 ? -47.757 1.229 52.510 1.00 75.12 92 VAL A O 1
ATOM 695 N N . TRP A 1 93 ? -49.680 0.126 52.886 1.00 74.94 93 TRP A N 1
ATOM 696 C CA . TRP A 1 93 ? -49.726 -0.500 51.557 1.00 74.94 93 TRP A CA 1
ATOM 697 C C . TRP A 1 93 ? -49.972 0.525 50.441 1.00 74.94 93 TRP A C 1
ATOM 699 O O . TRP A 1 93 ? -49.302 0.475 49.407 1.00 74.94 93 TRP A O 1
ATOM 709 N N . GLU A 1 94 ? -50.850 1.507 50.654 1.00 79.56 94 GLU A N 1
ATOM 710 C CA . GLU A 1 94 ? -51.065 2.598 49.698 1.00 79.56 94 GLU A CA 1
ATOM 711 C C . GLU A 1 94 ? -49.829 3.493 49.540 1.00 79.56 94 GLU A C 1
ATOM 713 O O . GLU A 1 94 ? -49.484 3.880 48.418 1.00 79.56 94 GLU A O 1
ATOM 718 N N . GLY A 1 95 ? -49.128 3.795 50.637 1.00 79.06 95 GLY A N 1
ATOM 719 C CA . GLY A 1 95 ? -47.861 4.524 50.612 1.00 79.06 95 GLY A CA 1
ATOM 720 C C . GLY A 1 95 ? -46.788 3.783 49.809 1.00 79.06 95 GLY A C 1
ATOM 721 O O . GLY A 1 95 ? -46.140 4.373 48.940 1.00 79.06 95 GLY A O 1
ATOM 722 N N . LEU A 1 96 ? -46.659 2.470 50.025 1.00 78.94 96 LEU A N 1
ATOM 723 C CA . LEU A 1 96 ? -45.753 1.597 49.272 1.00 78.94 96 LEU A CA 1
ATOM 724 C C . LEU A 1 96 ? -46.097 1.580 47.774 1.00 78.94 96 LEU A C 1
ATOM 726 O O . LEU A 1 96 ? -45.208 1.687 46.927 1.00 78.94 96 LEU A O 1
ATOM 730 N N . ARG A 1 97 ? -47.387 1.486 47.438 1.00 82.88 97 ARG A N 1
ATOM 731 C CA . ARG A 1 97 ? -47.873 1.518 46.054 1.00 82.88 97 ARG A CA 1
ATOM 732 C C . ARG A 1 97 ? -47.515 2.833 45.362 1.00 82.88 97 ARG A C 1
ATOM 734 O O . ARG A 1 97 ? -46.974 2.801 44.258 1.00 82.88 97 ARG A O 1
ATOM 741 N N . LYS A 1 98 ? -47.777 3.981 46.000 1.00 83.31 98 LYS A N 1
ATOM 742 C CA . LYS A 1 98 ? -47.427 5.309 45.459 1.00 83.31 98 LYS A CA 1
ATOM 743 C C . LYS A 1 98 ? -45.920 5.441 45.234 1.00 83.31 98 LYS A C 1
ATOM 745 O O . LYS A 1 98 ? -45.508 5.882 44.165 1.00 83.31 98 LYS A O 1
ATOM 750 N N . ALA A 1 99 ? -45.102 4.998 46.191 1.00 84.38 99 ALA A N 1
ATOM 751 C CA . ALA A 1 99 ? -43.645 5.016 46.058 1.00 84.38 99 ALA A CA 1
ATOM 752 C C . ALA A 1 99 ? -43.159 4.177 44.862 1.00 84.38 99 ALA A C 1
ATOM 754 O O . ALA A 1 99 ? -42.356 4.655 44.062 1.00 84.38 99 ALA A O 1
ATOM 755 N N . ARG A 1 100 ? -43.701 2.965 44.682 1.00 84.31 100 ARG A N 1
ATOM 756 C CA . ARG A 1 100 ? -43.372 2.098 43.538 1.00 84.31 100 ARG A CA 1
ATOM 757 C C . ARG A 1 100 ? -43.788 2.706 42.201 1.00 84.31 100 ARG A C 1
ATOM 759 O O . ARG A 1 100 ? -43.030 2.616 41.243 1.00 84.31 100 ARG A O 1
ATOM 766 N N . LEU A 1 101 ? -44.959 3.344 42.123 1.00 87.00 101 LEU A N 1
ATOM 767 C CA . LEU A 1 101 ? -45.404 4.024 40.899 1.00 87.00 101 LEU A CA 1
ATOM 768 C C . LEU A 1 101 ? -44.442 5.152 40.497 1.00 87.00 101 LEU A C 1
ATOM 770 O O . LEU A 1 101 ? -44.075 5.237 39.328 1.00 87.00 101 LEU A O 1
ATOM 774 N N . ILE A 1 102 ? -43.963 5.943 41.464 1.00 88.25 102 ILE A N 1
ATOM 775 C CA . ILE A 1 102 ? -42.954 6.992 41.232 1.00 88.25 102 ILE A CA 1
ATOM 776 C C . ILE A 1 102 ? -41.628 6.387 40.742 1.00 88.25 102 ILE A C 1
ATOM 778 O O . ILE A 1 102 ? -40.972 6.945 39.863 1.00 88.25 102 ILE A O 1
ATOM 782 N N . GLU A 1 103 ? -41.205 5.244 41.286 1.00 87.00 103 GLU A N 1
ATOM 783 C CA . GLU A 1 103 ? -39.992 4.560 40.817 1.00 87.00 103 GLU A CA 1
ATOM 784 C C . GLU A 1 103 ? -40.133 4.027 39.386 1.00 87.00 103 GLU A C 1
ATOM 786 O O . GLU A 1 103 ? -39.196 4.165 38.593 1.00 87.00 103 GLU A O 1
ATOM 791 N N . VAL A 1 104 ? -41.296 3.469 39.027 1.00 88.12 104 VAL A N 1
ATOM 792 C CA . VAL A 1 104 ? -41.588 3.039 37.649 1.00 88.12 104 VAL A CA 1
ATOM 793 C C . VAL A 1 104 ? -41.565 4.247 36.706 1.00 88.12 104 VAL A C 1
ATOM 795 O O . VAL A 1 104 ? -40.941 4.166 35.648 1.00 88.12 104 VAL A O 1
ATOM 798 N N . GLU A 1 105 ? -42.160 5.377 37.103 1.00 88.69 105 GLU A N 1
ATOM 799 C CA . GLU A 1 105 ? -42.151 6.631 36.332 1.00 88.69 105 GLU A CA 1
ATOM 800 C C . GLU A 1 105 ? -40.726 7.126 36.076 1.00 88.69 105 GLU A C 1
ATOM 802 O O . GLU A 1 105 ? -40.322 7.348 34.932 1.00 88.69 105 GLU A O 1
ATOM 807 N N . ARG A 1 106 ? -39.919 7.221 37.139 1.00 89.62 106 ARG A N 1
ATOM 808 C CA . ARG A 1 106 ? -38.507 7.601 37.029 1.00 89.62 106 ARG A CA 1
ATOM 809 C C . ARG A 1 106 ? -37.761 6.650 36.108 1.00 89.62 106 ARG A C 1
ATOM 811 O O . ARG A 1 106 ? -36.957 7.095 35.295 1.00 89.62 106 ARG A O 1
ATOM 818 N N . ARG A 1 107 ? -38.006 5.340 36.207 1.00 88.31 107 ARG A N 1
ATOM 819 C CA . ARG A 1 107 ? -37.292 4.365 35.380 1.00 88.31 107 ARG A CA 1
ATOM 820 C C . ARG A 1 107 ? -37.668 4.475 33.904 1.00 88.31 107 ARG A C 1
ATOM 822 O O . ARG A 1 107 ? -36.777 4.335 33.067 1.00 88.31 107 ARG A O 1
ATOM 829 N N . LEU A 1 108 ? -38.931 4.760 33.592 1.00 88.75 108 LEU A N 1
ATOM 830 C CA . LEU A 1 108 ? -39.415 4.946 32.221 1.00 88.75 108 LEU A CA 1
ATOM 831 C C . LEU A 1 108 ? -38.705 6.085 31.490 1.00 88.75 108 LEU A C 1
ATOM 833 O O . LEU A 1 108 ? -38.354 5.922 30.323 1.00 88.75 108 LEU A O 1
ATOM 837 N N . GLN A 1 109 ? -38.417 7.187 32.185 1.00 87.19 109 GLN A N 1
ATOM 838 C CA . GLN A 1 109 ? -37.732 8.346 31.603 1.00 87.19 109 GLN A CA 1
ATOM 839 C C . GLN A 1 109 ? -36.317 8.021 31.093 1.00 87.19 109 GLN A C 1
ATOM 841 O O . GLN A 1 109 ? -35.867 8.613 30.116 1.00 87.19 109 GLN A O 1
ATOM 846 N N . PHE A 1 110 ? -35.622 7.066 31.721 1.00 86.00 110 PHE A N 1
ATOM 847 C CA . PHE A 1 110 ? -34.236 6.706 31.384 1.00 86.00 110 PHE A CA 1
ATOM 848 C C . PHE A 1 110 ? -34.099 5.375 30.631 1.00 86.00 110 PHE A C 1
ATOM 850 O O . PHE A 1 110 ? -32.980 4.962 30.325 1.00 86.00 110 PHE A O 1
ATOM 857 N N . MET A 1 111 ? -35.198 4.660 30.377 1.00 88.81 111 MET A N 1
ATOM 858 C CA . MET A 1 111 ? -35.153 3.354 29.722 1.00 88.81 111 MET A CA 1
ATOM 859 C C . MET A 1 111 ? -35.197 3.508 28.198 1.00 88.81 111 MET A C 1
ATOM 861 O O . MET A 1 111 ? -36.179 3.994 27.633 1.00 88.81 111 MET A O 1
ATOM 865 N N . SER A 1 112 ? -34.126 3.063 27.536 1.00 88.69 112 SER A N 1
ATOM 866 C CA . SER A 1 112 ? -34.065 2.971 26.074 1.00 88.69 112 SER A CA 1
ATOM 867 C C . SER A 1 112 ? -34.916 1.806 25.546 1.00 88.69 112 SER A C 1
ATOM 869 O O . SER A 1 112 ? -35.217 0.867 26.288 1.00 88.69 112 SER A O 1
ATOM 871 N N . ASP A 1 113 ? -35.283 1.833 24.259 1.00 85.25 113 ASP A N 1
ATOM 872 C CA . ASP A 1 113 ? -35.995 0.715 23.612 1.00 85.25 113 ASP A CA 1
ATOM 873 C C . ASP A 1 113 ? -35.210 -0.595 23.681 1.00 85.25 113 ASP A C 1
ATOM 875 O O . ASP A 1 113 ? -35.777 -1.660 23.930 1.00 85.25 113 ASP A O 1
ATOM 879 N N . ASP A 1 114 ? -33.890 -0.514 23.521 1.00 84.31 114 ASP A N 1
ATOM 880 C CA . ASP A 1 114 ? -33.018 -1.676 23.627 1.00 84.31 114 ASP A CA 1
ATOM 881 C C . ASP A 1 114 ? -32.991 -2.251 25.039 1.00 84.31 114 ASP A C 1
ATOM 883 O O . ASP A 1 114 ? -33.030 -3.469 25.212 1.00 84.31 114 ASP A O 1
ATOM 887 N N . ASP A 1 115 ? -32.958 -1.398 26.063 1.00 85.38 115 ASP A N 1
ATOM 888 C CA . ASP A 1 115 ? -33.023 -1.865 27.445 1.00 85.38 115 ASP A CA 1
ATOM 889 C C . ASP A 1 115 ? -34.383 -2.500 27.738 1.00 85.38 115 ASP A C 1
ATOM 891 O O . ASP A 1 115 ? -34.431 -3.571 28.342 1.00 85.38 115 ASP A O 1
ATOM 895 N N . ALA A 1 116 ? -35.477 -1.916 27.240 1.00 86.56 116 ALA A N 1
ATOM 896 C CA . ALA A 1 116 ? -36.802 -2.510 27.367 1.00 86.56 116 ALA A CA 1
ATOM 897 C C . ALA A 1 116 ? -36.860 -3.902 26.711 1.00 86.56 116 ALA A C 1
ATOM 899 O O . ALA A 1 116 ? -37.302 -4.864 27.341 1.00 86.56 116 ALA A O 1
ATOM 900 N N . ARG A 1 117 ? -36.329 -4.050 25.489 1.00 87.19 117 ARG A N 1
ATOM 901 C CA . ARG A 1 117 ? -36.245 -5.340 24.786 1.00 87.19 117 ARG A CA 1
ATOM 902 C C . ARG A 1 117 ? -35.431 -6.369 25.568 1.00 87.19 117 ARG A C 1
ATOM 904 O O . ARG A 1 117 ? -35.903 -7.490 25.750 1.00 87.19 117 ARG A O 1
ATOM 911 N N . ARG A 1 118 ? -34.227 -6.015 26.033 1.00 86.50 118 ARG A N 1
ATOM 912 C CA . ARG A 1 118 ? -33.331 -6.926 26.776 1.00 86.50 118 ARG A CA 1
ATOM 913 C C . ARG A 1 118 ? -33.984 -7.441 28.056 1.00 86.50 118 ARG A C 1
ATOM 915 O O . ARG A 1 118 ? -33.885 -8.621 28.378 1.00 86.50 118 ARG A O 1
ATOM 922 N N . VAL A 1 119 ? -34.686 -6.566 28.766 1.00 85.25 119 VAL A N 1
ATOM 923 C CA . VAL A 1 119 ? -35.317 -6.877 30.056 1.00 85.25 119 VAL A CA 1
ATOM 924 C C . VAL A 1 119 ? -36.553 -7.739 29.875 1.00 85.25 119 VAL A C 1
ATOM 926 O O . VAL A 1 119 ? -36.766 -8.671 30.638 1.00 85.25 119 VAL A O 1
ATOM 929 N N . MET A 1 120 ? -37.320 -7.507 28.813 1.00 84.00 120 MET A N 1
ATOM 930 C CA . MET A 1 120 ? -38.475 -8.334 28.456 1.00 84.00 120 MET A CA 1
ATOM 931 C C . MET A 1 120 ? -38.101 -9.778 28.084 1.00 84.00 120 MET A C 1
ATOM 933 O O . MET A 1 120 ? -38.962 -10.658 28.077 1.00 84.00 120 MET A O 1
ATOM 937 N N . ARG A 1 121 ? -36.821 -10.048 27.789 1.00 81.50 121 ARG A N 1
ATOM 938 C CA . ARG A 1 121 ? -36.286 -11.408 27.591 1.00 81.50 121 ARG A CA 1
ATOM 939 C C . ARG A 1 121 ? -35.934 -12.112 28.906 1.00 81.50 121 ARG A C 1
ATOM 941 O O . ARG A 1 121 ? -35.744 -13.334 28.898 1.00 81.50 121 ARG A O 1
ATOM 948 N N . ALA A 1 122 ? -35.858 -11.374 30.015 1.00 76.06 122 ALA A N 1
ATOM 949 C CA . ALA A 1 122 ? -35.734 -11.933 31.352 1.00 76.06 122 ALA A CA 1
ATOM 950 C C . ALA A 1 122 ? -37.116 -12.384 31.840 1.00 76.06 122 ALA A C 1
ATOM 952 O O . ALA A 1 122 ? -38.062 -11.601 31.901 1.00 76.06 122 ALA A O 1
ATOM 953 N N . LYS A 1 123 ? -37.248 -13.668 32.179 1.00 71.88 123 LYS A N 1
ATOM 954 C CA . LYS A 1 123 ? -38.481 -14.194 32.773 1.00 71.88 123 LYS A CA 1
ATOM 955 C C . LYS A 1 123 ? -38.432 -13.963 34.289 1.00 71.88 123 LYS A C 1
ATOM 957 O O . LYS A 1 123 ? -37.498 -14.461 34.924 1.00 71.88 123 LYS A O 1
ATOM 962 N N . PRO A 1 124 ? -39.409 -13.251 34.884 1.00 66.50 124 PRO A N 1
ATOM 963 C CA . PRO A 1 124 ? -39.442 -13.026 36.327 1.00 66.50 124 PRO A CA 1
ATOM 964 C C . PRO A 1 124 ? -39.379 -14.351 37.097 1.00 66.50 124 PRO A C 1
ATOM 966 O O . PRO A 1 124 ? -40.141 -15.274 36.808 1.00 66.50 124 PRO A O 1
ATOM 969 N N . GLY A 1 125 ? -38.462 -14.454 38.063 1.00 65.88 125 GLY A N 1
ATOM 970 C CA . GLY A 1 125 ? -38.342 -15.610 38.960 1.00 65.88 125 GLY A CA 1
ATOM 971 C C . GLY A 1 125 ? -37.630 -16.848 38.397 1.00 65.88 125 GLY A C 1
ATOM 972 O O . GLY A 1 125 ? -37.567 -17.854 39.097 1.00 65.88 125 GLY A O 1
ATOM 973 N N . GLN A 1 126 ? -37.085 -16.802 37.174 1.00 71.69 126 GLN A N 1
ATOM 974 C CA . GLN A 1 126 ? -36.313 -17.917 36.591 1.00 71.69 126 GLN A CA 1
ATOM 975 C C . GLN A 1 126 ? -34.788 -17.774 36.734 1.00 71.69 126 GLN A C 1
ATOM 977 O O . GLN A 1 126 ? -34.051 -18.644 36.274 1.00 71.69 126 GLN A O 1
ATOM 982 N N . GLY A 1 127 ? -34.311 -16.707 37.381 1.00 76.25 127 GLY A N 1
ATOM 983 C CA . GLY A 1 127 ? -32.885 -16.412 37.500 1.00 76.25 127 GLY A CA 1
ATOM 984 C C . GLY A 1 127 ? -32.235 -16.011 36.171 1.00 76.25 127 GLY A C 1
ATOM 985 O O . GLY A 1 127 ? -32.903 -15.786 35.158 1.00 76.25 127 GLY A O 1
ATOM 986 N N . VAL A 1 128 ? -30.906 -15.904 36.188 1.00 82.31 128 VAL A N 1
ATOM 987 C CA . VAL A 1 128 ? -30.093 -15.577 35.007 1.00 82.31 128 VAL A CA 1
ATOM 988 C C . VAL A 1 128 ? -29.854 -16.845 34.185 1.00 82.31 128 VAL A C 1
ATOM 990 O O . VAL A 1 128 ? -29.370 -17.847 34.711 1.00 82.31 128 VAL A O 1
ATOM 993 N N . ARG A 1 129 ? -30.163 -16.800 32.886 1.00 83.75 129 ARG A N 1
ATOM 994 C CA . ARG A 1 129 ? -29.976 -17.907 31.934 1.00 83.75 129 ARG A CA 1
ATOM 995 C C . ARG A 1 129 ? -28.922 -17.584 30.879 1.00 83.75 129 ARG A C 1
ATOM 997 O O . ARG A 1 129 ? -28.676 -16.423 30.551 1.00 83.75 129 ARG A O 1
ATOM 1004 N N . MET A 1 130 ? -28.358 -18.638 30.293 1.00 83.31 130 MET A N 1
ATOM 1005 C CA . MET A 1 130 ? -27.477 -18.545 29.124 1.00 83.31 130 MET A CA 1
ATOM 1006 C C . MET A 1 130 ? -28.188 -17.826 27.966 1.00 83.31 130 MET A C 1
ATOM 1008 O O . MET A 1 130 ? -29.370 -18.069 27.715 1.00 83.31 130 MET A O 1
ATOM 1012 N N . VAL A 1 131 ? -27.464 -16.943 27.272 1.00 84.19 131 VAL A N 1
ATOM 1013 C CA . VAL A 1 131 ? -27.981 -16.218 26.101 1.00 84.19 131 VAL A CA 1
ATOM 1014 C C . VAL A 1 131 ? -28.059 -17.172 24.917 1.00 84.19 131 VAL A C 1
ATOM 1016 O O . VAL A 1 131 ? -27.084 -17.850 24.599 1.00 84.19 131 VAL A O 1
ATOM 1019 N N . THR A 1 132 ? -29.224 -17.213 24.278 1.00 84.19 132 THR A N 1
ATOM 1020 C CA . THR A 1 132 ? -29.475 -18.009 23.070 1.00 84.19 132 THR A CA 1
ATOM 1021 C C . THR A 1 132 ? -29.521 -17.118 21.829 1.00 84.19 132 THR A C 1
ATOM 1023 O O . THR A 1 132 ? -29.681 -15.904 21.947 1.00 84.19 132 THR A O 1
ATOM 1026 N N . GLU A 1 133 ? -29.393 -17.696 20.631 1.00 76.94 133 GLU A N 1
ATOM 1027 C CA . GLU A 1 133 ? -29.438 -16.927 19.374 1.00 76.94 133 GLU A CA 1
ATOM 1028 C C . GLU A 1 133 ? -30.761 -16.162 19.196 1.00 76.94 133 GLU A C 1
ATOM 1030 O O . GLU A 1 133 ? -30.753 -15.045 18.694 1.00 76.94 133 GLU A O 1
ATOM 1035 N N . GLU A 1 134 ? -31.882 -16.690 19.701 1.00 81.62 134 GLU A N 1
ATOM 1036 C CA . GLU A 1 134 ? -33.201 -16.030 19.661 1.00 81.62 134 GLU A CA 1
ATOM 1037 C C . GLU A 1 134 ? -33.303 -14.758 20.526 1.00 81.62 134 GLU A C 1
ATOM 1039 O O . GLU A 1 134 ? -34.243 -13.964 20.376 1.00 81.62 134 GLU A O 1
ATOM 1044 N N . ASP A 1 135 ? -32.378 -14.585 21.475 1.00 77.56 135 ASP A N 1
ATOM 1045 C CA . ASP A 1 135 ? -32.317 -13.415 22.353 1.00 77.56 135 ASP A CA 1
ATOM 1046 C C . ASP A 1 135 ? -31.570 -12.245 21.696 1.00 77.56 135 ASP A C 1
ATOM 1048 O O . ASP A 1 135 ? -31.743 -11.093 22.111 1.00 77.56 135 ASP A O 1
ATOM 1052 N N . LEU A 1 136 ? -30.769 -12.533 20.666 1.00 81.31 136 LEU A N 1
ATOM 1053 C CA . LEU A 1 136 ? -29.979 -11.558 19.929 1.00 81.31 136 LEU A CA 1
ATOM 1054 C C . LEU A 1 136 ? -30.739 -11.091 18.677 1.00 81.31 136 LEU A C 1
ATOM 1056 O O . LEU A 1 136 ? -31.380 -11.891 17.995 1.00 81.31 136 LEU A O 1
ATOM 1060 N N . PRO A 1 137 ? -30.694 -9.791 18.348 1.00 79.38 137 PRO A N 1
ATOM 1061 C CA . PRO A 1 137 ? -31.201 -9.314 17.073 1.00 79.38 137 PRO A CA 1
ATOM 1062 C C . PRO A 1 137 ? -30.259 -9.759 15.934 1.00 79.38 137 PRO A C 1
ATOM 1064 O O . PRO A 1 137 ? -29.081 -10.039 16.186 1.00 79.38 137 PRO A O 1
ATOM 1067 N N . PRO A 1 138 ? -30.744 -9.803 14.678 1.00 78.31 138 PRO A N 1
ATOM 1068 C CA . PRO A 1 138 ? -29.899 -10.056 13.516 1.00 78.31 138 PRO A CA 1
ATOM 1069 C C . PRO A 1 138 ? -28.709 -9.096 13.486 1.00 78.31 138 PRO A C 1
ATOM 1071 O O . PRO A 1 138 ? -28.849 -7.923 13.833 1.00 78.31 138 PRO A O 1
ATOM 1074 N N . VAL A 1 139 ? -27.550 -9.581 13.042 1.00 71.75 139 VAL A N 1
ATOM 1075 C CA . VAL A 1 139 ? -26.293 -8.814 13.046 1.00 71.75 139 VAL A CA 1
ATOM 1076 C C . VAL A 1 139 ? -26.420 -7.486 12.287 1.00 71.75 139 VAL A C 1
ATOM 1078 O O . VAL A 1 139 ? -25.876 -6.479 12.725 1.00 71.75 139 VAL A O 1
ATOM 1081 N N . GLU A 1 140 ? -27.189 -7.464 11.201 1.00 67.19 140 GLU A N 1
ATOM 1082 C CA . GLU A 1 140 ? -27.463 -6.276 10.375 1.00 67.19 140 GLU A CA 1
ATOM 1083 C C . GLU A 1 140 ? -28.281 -5.205 11.122 1.00 67.19 140 GLU A C 1
ATOM 1085 O O . GLU A 1 140 ? -28.145 -4.011 10.862 1.00 67.19 140 GLU A O 1
ATOM 1090 N N . ALA A 1 141 ? -29.101 -5.622 12.093 1.00 70.50 141 ALA A N 1
ATOM 1091 C CA . ALA A 1 141 ? -29.925 -4.745 12.924 1.00 70.50 141 ALA A CA 1
ATOM 1092 C C . ALA A 1 141 ? -29.202 -4.267 14.198 1.00 70.50 141 ALA A C 1
ATOM 1094 O O . ALA A 1 141 ? -29.791 -3.540 15.000 1.00 70.50 141 ALA A O 1
ATOM 1095 N N . LEU A 1 142 ? -27.943 -4.673 14.414 1.00 71.62 142 LEU A N 1
ATOM 1096 C CA . LEU A 1 142 ? -27.132 -4.167 15.520 1.00 71.62 142 LEU A CA 1
ATOM 1097 C C . LEU A 1 142 ? -26.684 -2.732 15.227 1.00 71.62 142 LEU A C 1
ATOM 1099 O O . LEU A 1 142 ? -26.131 -2.432 14.166 1.00 71.62 142 LEU A O 1
ATOM 1103 N N . ASP A 1 143 ? -26.864 -1.855 16.211 1.00 66.56 143 ASP A N 1
ATOM 1104 C CA . ASP A 1 143 ? -26.495 -0.445 16.108 1.00 66.56 143 ASP A CA 1
ATOM 1105 C C . ASP A 1 143 ? -25.031 -0.269 15.648 1.00 66.56 143 ASP A C 1
ATOM 1107 O O . ASP A 1 143 ? -24.110 -0.918 16.158 1.00 66.56 143 ASP A O 1
ATOM 1111 N N . GLY A 1 144 ? -24.806 0.592 14.653 1.00 65.06 144 GLY A N 1
ATOM 1112 C CA . GLY A 1 144 ? -23.502 0.870 14.039 1.00 65.06 144 GLY A CA 1
ATOM 1113 C C . GLY A 1 144 ? -22.984 -0.139 13.000 1.00 65.06 144 GLY A C 1
ATOM 1114 O O . GLY A 1 144 ? -21.885 0.073 12.487 1.00 65.06 144 GLY A O 1
ATOM 1115 N N . MET A 1 145 ? -23.718 -1.209 12.663 1.00 71.25 145 MET A N 1
ATOM 1116 C CA . MET A 1 145 ? -23.336 -2.117 11.561 1.00 71.25 145 MET A CA 1
ATOM 1117 C C . MET A 1 145 ? -23.623 -1.536 10.168 1.00 71.25 145 MET A C 1
ATOM 1119 O O . MET A 1 145 ? -22.851 -1.782 9.244 1.00 71.25 145 MET A O 1
ATOM 1123 N N . GLN A 1 146 ? -24.626 -0.664 10.031 1.00 71.44 146 GLN A N 1
ATOM 1124 C CA . GLN A 1 146 ? -24.931 0.031 8.768 1.00 71.44 146 GLN A CA 1
ATOM 1125 C C . GLN A 1 146 ? -23.737 0.850 8.245 1.00 71.44 146 GLN A C 1
ATOM 1127 O O . GLN A 1 146 ? -23.329 0.712 7.094 1.00 71.44 146 GLN A O 1
ATOM 1132 N N . ALA A 1 147 ? -23.084 1.628 9.116 1.00 71.19 147 ALA A N 1
ATOM 1133 C CA . ALA A 1 147 ? -21.892 2.398 8.750 1.00 71.19 147 ALA A CA 1
ATOM 1134 C C . ALA A 1 147 ? -20.706 1.503 8.331 1.00 71.19 147 ALA A C 1
ATOM 1136 O O . ALA A 1 147 ? -19.881 1.891 7.499 1.00 71.19 147 ALA A O 1
ATOM 1137 N N . PHE A 1 148 ? -20.610 0.297 8.902 1.00 68.25 148 PHE A N 1
ATOM 1138 C CA . PHE A 1 148 ? -19.594 -0.683 8.523 1.00 68.25 148 PHE A CA 1
ATOM 1139 C C . PHE A 1 148 ? -19.870 -1.268 7.133 1.00 68.25 148 PHE A C 1
ATOM 1141 O O . PHE A 1 148 ? -18.946 -1.377 6.325 1.00 68.25 148 PHE A O 1
ATOM 1148 N N . GLU A 1 149 ? -21.126 -1.583 6.818 1.00 72.75 149 GLU A N 1
ATOM 1149 C CA . GLU A 1 149 ? -21.524 -2.065 5.492 1.00 72.75 149 GLU A CA 1
ATOM 1150 C C . GLU A 1 149 ? -21.294 -1.022 4.396 1.00 72.75 149 GLU A C 1
ATOM 1152 O O . GLU A 1 149 ? -20.739 -1.355 3.346 1.00 72.75 149 GLU A O 1
ATOM 1157 N N . GLU A 1 150 ? -21.609 0.249 4.651 1.00 78.12 150 GLU A N 1
ATOM 1158 C CA . GLU A 1 150 ? -21.319 1.343 3.717 1.00 78.12 150 GLU A CA 1
ATOM 1159 C C . GLU A 1 150 ? -19.813 1.508 3.463 1.00 78.12 150 GLU A C 1
ATOM 1161 O O . GLU A 1 150 ? -19.373 1.664 2.318 1.00 78.12 150 GLU A O 1
ATOM 1166 N N . MET A 1 151 ? -18.990 1.446 4.518 1.00 70.00 151 MET A N 1
ATOM 1167 C CA . MET A 1 151 ? -17.531 1.474 4.370 1.00 70.00 151 MET A CA 1
ATOM 1168 C C . MET A 1 151 ? -17.022 0.271 3.575 1.00 70.00 151 MET A C 1
ATOM 1170 O O . MET A 1 151 ? -16.134 0.426 2.730 1.00 70.00 151 MET A O 1
ATOM 1174 N N . ARG A 1 152 ? -17.594 -0.913 3.816 1.00 72.06 152 ARG A N 1
ATOM 1175 C CA . ARG A 1 152 ? -17.269 -2.141 3.088 1.00 72.06 152 ARG A CA 1
ATOM 1176 C C . ARG A 1 152 ? -17.565 -1.978 1.595 1.00 72.06 152 ARG A C 1
ATOM 1178 O O . ARG A 1 152 ? -16.695 -2.259 0.774 1.00 72.06 152 ARG A O 1
ATOM 1185 N N . GLN A 1 153 ? -18.738 -1.456 1.236 1.00 77.38 153 GLN A N 1
ATOM 1186 C CA . GLN A 1 153 ? -19.121 -1.206 -0.160 1.00 77.38 153 GLN A CA 1
ATOM 1187 C C . GLN A 1 153 ? -18.213 -0.175 -0.847 1.00 77.38 153 GLN A C 1
ATOM 1189 O O . GLN A 1 153 ? -17.724 -0.426 -1.949 1.00 77.38 153 GLN A O 1
ATOM 1194 N N . LYS A 1 154 ? -17.902 0.948 -0.184 1.00 75.38 154 LYS A N 1
ATOM 1195 C CA . LYS A 1 154 ? -16.974 1.964 -0.720 1.00 75.38 154 LYS A CA 1
ATOM 1196 C C . LYS A 1 154 ? -15.567 1.408 -0.938 1.00 75.38 154 LYS A C 1
ATOM 1198 O O . LYS A 1 154 ? -14.915 1.735 -1.929 1.00 75.38 154 LYS A O 1
ATOM 1203 N N . ALA A 1 155 ? -15.083 0.568 -0.023 1.00 67.44 155 ALA A N 1
ATOM 1204 C CA . ALA A 1 155 ? -13.794 -0.098 -0.182 1.00 67.44 155 ALA A CA 1
ATOM 1205 C C . ALA A 1 155 ? -13.795 -1.050 -1.389 1.00 67.44 155 ALA A C 1
ATOM 1207 O O . ALA A 1 155 ? -12.804 -1.094 -2.117 1.00 67.44 155 ALA A O 1
ATOM 1208 N N . PHE A 1 156 ? -14.900 -1.762 -1.636 1.00 69.19 156 PHE A N 1
ATOM 1209 C CA . PHE A 1 156 ? -15.038 -2.624 -2.811 1.00 69.19 156 PHE A CA 1
ATOM 1210 C C . PHE A 1 156 ? -15.042 -1.850 -4.129 1.00 69.19 156 PHE A C 1
ATOM 1212 O O . PHE A 1 156 ? -14.308 -2.226 -5.042 1.00 69.19 156 PHE A O 1
ATOM 1219 N N . GLN A 1 157 ? -15.789 -0.749 -4.213 1.00 73.62 157 GLN A N 1
ATOM 1220 C CA . GLN A 1 157 ? -15.814 0.094 -5.414 1.00 73.62 157 GLN A CA 1
ATOM 1221 C C . GLN A 1 157 ? -14.419 0.631 -5.760 1.00 73.62 157 GLN A C 1
ATOM 1223 O O . GLN A 1 157 ? -13.972 0.491 -6.895 1.00 73.62 157 GLN A O 1
ATOM 1228 N N . LYS A 1 158 ? -13.668 1.130 -4.767 1.00 73.62 158 LYS A N 1
ATOM 1229 C CA . LYS A 1 158 ? -12.290 1.608 -4.982 1.00 73.62 158 LYS A CA 1
ATOM 1230 C C . LYS A 1 158 ? -11.360 0.531 -5.536 1.00 73.62 158 LYS A C 1
ATOM 1232 O O . LYS A 1 158 ? -10.546 0.814 -6.410 1.00 73.62 158 LYS A O 1
ATOM 1237 N N . ILE A 1 159 ? -11.468 -0.701 -5.032 1.00 67.75 159 ILE A N 1
ATOM 1238 C CA . ILE A 1 159 ? -10.637 -1.812 -5.512 1.00 67.75 159 ILE A CA 1
ATOM 1239 C C . ILE A 1 159 ? -10.964 -2.131 -6.980 1.00 67.75 159 ILE A C 1
ATOM 1241 O O . ILE A 1 159 ? -10.044 -2.335 -7.771 1.00 67.75 159 ILE A O 1
ATOM 1245 N N . GLN A 1 160 ? -12.244 -2.128 -7.363 1.00 70.94 160 GLN A N 1
ATOM 1246 C CA . GLN A 1 160 ? -12.656 -2.343 -8.755 1.00 70.94 160 GLN A CA 1
ATOM 1247 C C . GLN A 1 160 ? -12.175 -1.219 -9.686 1.00 70.94 160 GLN A C 1
ATOM 1249 O O . GLN A 1 160 ? -11.647 -1.496 -10.763 1.00 70.94 160 GLN A O 1
ATOM 1254 N N . GLU A 1 161 ? -12.285 0.042 -9.267 1.00 73.69 161 GLU A N 1
ATOM 1255 C CA . GLU A 1 161 ? -11.792 1.190 -10.040 1.00 73.69 161 GLU A CA 1
ATOM 1256 C C . GLU A 1 161 ? -10.269 1.145 -10.244 1.00 73.69 161 GLU A C 1
ATOM 1258 O O . GLU A 1 161 ? -9.773 1.382 -11.348 1.00 73.69 161 GLU A O 1
ATOM 1263 N N . GLU A 1 162 ? -9.501 0.804 -9.204 1.00 70.06 162 GLU A N 1
ATOM 1264 C CA . GLU A 1 162 ? -8.048 0.640 -9.321 1.00 70.06 162 GLU A CA 1
ATOM 1265 C C . GLU A 1 162 ? -7.665 -0.492 -10.280 1.00 70.06 162 GLU A C 1
ATOM 1267 O O . GLU A 1 162 ? -6.696 -0.355 -11.033 1.00 70.06 162 GLU A O 1
ATOM 1272 N N . GLN A 1 163 ? -8.414 -1.599 -10.282 1.00 65.44 163 GLN A N 1
ATOM 1273 C CA . GLN A 1 163 ? -8.205 -2.684 -11.241 1.00 65.44 163 GLN A CA 1
ATOM 1274 C C . GLN A 1 163 ? -8.461 -2.228 -12.674 1.00 65.44 163 GLN A C 1
ATOM 1276 O O . GLN A 1 163 ? -7.625 -2.476 -13.541 1.00 65.44 163 GLN A O 1
ATOM 1281 N N . GLN A 1 164 ? -9.565 -1.520 -12.919 1.00 68.12 164 GLN A N 1
ATOM 1282 C CA . GLN A 1 164 ? -9.870 -0.983 -14.244 1.00 68.12 164 GLN A CA 1
ATOM 1283 C C . GLN A 1 164 ? -8.783 -0.016 -14.721 1.00 68.12 164 GLN A C 1
ATOM 1285 O O . GLN A 1 164 ? -8.346 -0.104 -15.867 1.00 68.12 164 GLN A O 1
ATOM 1290 N N . ARG A 1 165 ? -8.264 0.848 -13.837 1.00 70.25 165 ARG A N 1
ATOM 1291 C CA . ARG A 1 165 ? -7.142 1.743 -14.166 1.00 70.25 165 ARG A CA 1
ATOM 1292 C C . ARG A 1 165 ? -5.861 0.983 -14.499 1.00 70.25 165 ARG A C 1
ATOM 1294 O O . ARG A 1 165 ? -5.209 1.314 -15.484 1.00 70.25 165 ARG A O 1
ATOM 1301 N N . LYS A 1 166 ? -5.490 -0.030 -13.709 1.00 67.69 166 LYS A N 1
ATOM 1302 C CA . LYS A 1 166 ? -4.294 -0.856 -13.969 1.00 67.69 166 LYS A CA 1
ATOM 1303 C C . LYS A 1 166 ? -4.424 -1.644 -15.272 1.00 67.69 166 LYS A C 1
ATOM 1305 O O . LYS A 1 166 ? -3.471 -1.689 -16.044 1.00 67.69 166 LYS A O 1
ATOM 1310 N N . ALA A 1 167 ? -5.601 -2.207 -15.538 1.00 60.97 167 ALA A N 1
ATOM 1311 C CA . ALA A 1 167 ? -5.902 -2.891 -16.791 1.00 60.97 167 ALA A CA 1
ATOM 1312 C C . ALA A 1 167 ? -5.811 -1.932 -17.992 1.00 60.97 167 ALA A C 1
ATOM 1314 O O . ALA A 1 167 ? -5.175 -2.261 -18.990 1.00 60.97 167 ALA A O 1
ATOM 1315 N N . ALA A 1 168 ? -6.361 -0.719 -17.871 1.00 65.50 168 ALA A N 1
ATOM 1316 C CA . ALA A 1 168 ? -6.276 0.311 -18.904 1.00 65.50 168 ALA A CA 1
ATOM 1317 C C . ALA A 1 168 ? -4.834 0.791 -19.150 1.00 65.50 168 ALA A C 1
ATOM 1319 O O . ALA A 1 168 ? -4.448 0.985 -20.300 1.00 65.50 168 ALA A O 1
ATOM 1320 N N . LEU A 1 169 ? -4.024 0.942 -18.095 1.00 67.12 169 LEU A N 1
ATOM 1321 C CA . LEU A 1 169 ? -2.610 1.322 -18.200 1.00 67.12 169 LEU A CA 1
ATOM 1322 C C . LEU A 1 169 ? -1.779 0.243 -18.912 1.00 67.12 169 LEU A C 1
ATOM 1324 O O . LEU A 1 169 ? -0.925 0.556 -19.736 1.00 67.12 169 LEU A O 1
ATOM 1328 N N . LEU A 1 170 ? -2.033 -1.032 -18.607 1.00 63.22 170 LEU A N 1
ATOM 1329 C CA . LEU A 1 170 ? -1.378 -2.152 -19.285 1.00 63.22 170 LEU A CA 1
ATOM 1330 C C . LEU A 1 170 ? -1.765 -2.206 -20.769 1.00 63.22 170 LEU A C 1
ATOM 1332 O O . LEU A 1 170 ? -0.892 -2.346 -21.625 1.00 63.22 170 LEU A O 1
ATOM 1336 N N . ALA A 1 171 ? -3.052 -2.031 -21.082 1.00 61.78 171 ALA A N 1
ATOM 1337 C CA . ALA A 1 171 ? -3.537 -2.004 -22.459 1.00 61.78 171 ALA A CA 1
ATOM 1338 C C . ALA A 1 171 ? -2.967 -0.817 -23.262 1.00 61.78 171 ALA A C 1
ATOM 1340 O O . ALA A 1 171 ? -2.569 -0.986 -24.415 1.00 61.78 171 ALA A O 1
ATOM 1341 N N . SER A 1 172 ? -2.874 0.376 -22.664 1.00 66.75 172 SER A N 1
ATOM 1342 C CA . SER A 1 172 ? -2.308 1.554 -23.335 1.00 66.75 172 SER A CA 1
ATOM 1343 C C . SER A 1 172 ? -0.795 1.445 -23.531 1.00 66.75 172 SER A C 1
ATOM 1345 O O . SER A 1 172 ? -0.296 1.786 -24.605 1.00 66.75 172 SER A O 1
ATOM 1347 N N . GLY A 1 173 ? -0.072 0.908 -22.540 1.00 69.00 173 GLY A N 1
ATOM 1348 C CA . GLY A 1 173 ? 1.353 0.599 -22.655 1.00 69.00 173 GLY A CA 1
ATOM 1349 C C . GLY A 1 173 ? 1.634 -0.341 -23.826 1.00 69.00 173 GLY A C 1
ATOM 1350 O O . GLY A 1 173 ? 2.528 -0.072 -24.628 1.00 69.00 173 GLY A O 1
ATOM 1351 N N . PHE A 1 174 ? 0.801 -1.372 -23.993 1.00 62.44 174 PHE A N 1
ATOM 1352 C CA . PHE A 1 174 ? 0.926 -2.307 -25.107 1.00 62.44 174 PHE A CA 1
ATOM 1353 C C . PHE A 1 174 ? 0.735 -1.649 -26.475 1.00 62.44 174 PHE A C 1
ATOM 1355 O O . PHE A 1 174 ? 1.553 -1.840 -27.374 1.00 62.44 174 PHE A O 1
ATOM 1362 N N . LEU A 1 175 ? -0.323 -0.851 -26.637 1.00 64.56 175 LEU A N 1
ATOM 1363 C CA . LEU A 1 175 ? -0.607 -0.180 -27.908 1.00 64.56 175 LEU A CA 1
ATOM 1364 C C . LEU A 1 175 ? 0.522 0.774 -28.316 1.00 64.56 175 LEU A C 1
ATOM 1366 O O . LEU A 1 175 ? 0.874 0.848 -29.492 1.00 64.56 175 LEU A O 1
ATOM 1370 N N . MET A 1 176 ? 1.118 1.477 -27.351 1.00 70.50 176 MET A N 1
ATOM 1371 C CA . MET A 1 176 ? 2.245 2.377 -27.608 1.00 70.50 176 MET A CA 1
ATOM 1372 C C . MET A 1 176 ? 3.522 1.620 -27.983 1.00 70.50 176 MET A C 1
ATOM 1374 O O . MET A 1 176 ? 4.273 2.075 -28.844 1.00 70.50 176 MET A O 1
ATOM 1378 N N . GLU A 1 177 ? 3.773 0.465 -27.367 1.00 70.75 177 GLU A N 1
ATOM 1379 C CA . GLU A 1 177 ? 4.931 -0.366 -27.696 1.00 70.75 177 GLU A CA 1
ATOM 1380 C C . GLU A 1 177 ? 4.787 -1.026 -29.074 1.00 70.75 177 GLU A C 1
ATOM 1382 O O . GLU A 1 177 ? 5.738 -0.996 -29.854 1.00 70.75 177 GLU A O 1
ATOM 1387 N N . LYS A 1 178 ? 3.587 -1.509 -29.434 1.00 72.44 178 LYS A N 1
ATOM 1388 C CA . LYS A 1 178 ? 3.305 -2.015 -30.787 1.00 72.44 178 LYS A CA 1
ATOM 1389 C C . LYS A 1 178 ? 3.504 -0.928 -31.846 1.00 72.44 178 LYS A C 1
ATOM 1391 O O . LYS A 1 178 ? 4.231 -1.160 -32.801 1.00 72.44 178 LYS A O 1
ATOM 1396 N N . LYS A 1 179 ? 2.964 0.283 -31.638 1.00 73.25 179 LYS A N 1
ATOM 1397 C CA . LYS A 1 179 ? 3.182 1.416 -32.561 1.00 73.25 179 LYS A CA 1
ATOM 1398 C C . LYS A 1 179 ? 4.669 1.707 -32.787 1.00 73.25 179 LYS A C 1
ATOM 1400 O O . LYS A 1 179 ? 5.079 1.926 -33.919 1.00 73.25 179 LYS A O 1
ATOM 1405 N N . ARG A 1 180 ? 5.492 1.662 -31.732 1.00 71.56 180 ARG A N 1
ATOM 1406 C CA . ARG A 1 180 ? 6.949 1.857 -31.852 1.00 71.56 180 ARG A CA 1
ATOM 1407 C C . ARG A 1 180 ? 7.636 0.753 -32.654 1.00 71.56 180 ARG A C 1
ATOM 1409 O O . ARG A 1 180 ? 8.569 1.056 -33.393 1.00 71.56 180 ARG A O 1
ATOM 1416 N N . LEU A 1 181 ? 7.209 -0.499 -32.489 1.00 72.31 181 LEU A N 1
ATOM 1417 C CA . LEU A 1 181 ? 7.739 -1.627 -33.257 1.00 72.31 181 LEU A CA 1
ATOM 1418 C C . LEU A 1 181 ? 7.326 -1.529 -34.729 1.00 72.31 181 LEU A C 1
ATOM 1420 O O . LEU A 1 181 ? 8.198 -1.555 -35.591 1.00 72.31 181 LEU A O 1
ATOM 1424 N N . ASP A 1 182 ? 6.047 -1.271 -35.008 1.00 73.38 182 ASP A N 1
ATOM 1425 C CA . ASP A 1 182 ? 5.542 -1.085 -36.373 1.00 73.38 182 ASP A CA 1
ATOM 1426 C C . ASP A 1 182 ? 6.252 0.096 -37.079 1.00 73.38 182 ASP A C 1
ATOM 1428 O O . ASP A 1 182 ? 6.590 0.025 -38.262 1.00 73.38 182 ASP A O 1
ATOM 1432 N N . GLU A 1 183 ? 6.541 1.192 -36.364 1.00 74.94 183 GLU A N 1
ATOM 1433 C CA . GLU A 1 183 ? 7.342 2.315 -36.878 1.00 74.94 183 GLU A CA 1
ATOM 1434 C C . GLU A 1 183 ? 8.808 1.944 -37.150 1.00 74.94 183 GLU A C 1
ATOM 1436 O O . GLU A 1 183 ? 9.404 2.452 -38.105 1.00 74.94 183 GLU A O 1
ATOM 1441 N N . ALA A 1 184 ? 9.412 1.095 -36.315 1.00 72.12 184 ALA A N 1
ATOM 1442 C CA . ALA A 1 184 ? 10.770 0.604 -36.524 1.00 72.12 184 ALA A CA 1
ATOM 1443 C C . ALA A 1 184 ? 10.837 -0.310 -37.755 1.00 72.12 184 ALA A C 1
ATOM 1445 O O . ALA A 1 184 ? 11.712 -0.117 -38.601 1.00 72.12 184 ALA A O 1
ATOM 1446 N N . ASP A 1 185 ? 9.868 -1.211 -37.917 1.00 72.62 185 ASP A N 1
ATOM 1447 C CA . ASP A 1 185 ? 9.770 -2.107 -39.070 1.00 72.62 185 ASP A CA 1
ATOM 1448 C C . ASP A 1 185 ? 9.538 -1.326 -40.369 1.00 72.62 185 ASP A C 1
ATOM 1450 O O . ASP A 1 185 ? 10.210 -1.572 -41.373 1.00 72.62 185 ASP A O 1
ATOM 1454 N N . ARG A 1 186 ? 8.688 -0.288 -40.345 1.00 78.25 186 ARG A N 1
ATOM 1455 C CA . ARG A 1 186 ? 8.529 0.641 -41.481 1.00 78.25 186 ARG A CA 1
ATOM 1456 C C . ARG A 1 186 ? 9.844 1.332 -41.855 1.00 78.25 186 ARG A C 1
ATOM 1458 O O . ARG A 1 186 ? 10.139 1.486 -43.040 1.00 78.25 186 ARG A O 1
ATOM 1465 N N . LYS A 1 187 ? 10.655 1.740 -40.872 1.00 79.50 187 LYS A N 1
ATOM 1466 C CA . LYS A 1 187 ? 11.974 2.354 -41.123 1.00 79.50 187 LYS A CA 1
ATOM 1467 C C . LYS A 1 187 ? 12.972 1.351 -41.700 1.00 79.50 187 LYS A C 1
ATOM 1469 O O . LYS A 1 187 ? 13.728 1.719 -42.598 1.00 79.50 187 LYS A O 1
ATOM 1474 N N . ILE A 1 188 ? 12.966 0.107 -41.222 1.00 75.44 188 ILE A N 1
ATOM 1475 C CA . ILE A 1 188 ? 13.809 -0.969 -41.758 1.00 75.44 188 ILE A CA 1
ATOM 1476 C C . ILE A 1 188 ? 13.422 -1.256 -43.213 1.00 75.44 188 ILE A C 1
ATOM 1478 O O . ILE A 1 188 ? 14.288 -1.216 -44.084 1.00 75.44 188 ILE A O 1
ATOM 1482 N N . ALA A 1 189 ? 12.129 -1.415 -43.507 1.00 81.25 189 ALA A N 1
ATOM 1483 C CA . ALA A 1 189 ? 11.638 -1.623 -44.870 1.00 81.25 189 ALA A CA 1
ATOM 1484 C C . ALA A 1 189 ? 12.028 -0.470 -45.819 1.00 81.25 189 ALA A C 1
ATOM 1486 O O . ALA A 1 189 ? 12.469 -0.706 -46.947 1.00 81.25 189 ALA A O 1
ATOM 1487 N N . ALA A 1 190 ? 11.944 0.783 -45.355 1.00 82.06 190 ALA A N 1
ATOM 1488 C CA . ALA A 1 190 ? 12.378 1.947 -46.128 1.00 82.06 190 ALA A CA 1
ATOM 1489 C C . ALA A 1 190 ? 13.899 1.956 -46.393 1.00 82.06 190 ALA A C 1
ATOM 1491 O O . ALA A 1 190 ? 14.341 2.334 -47.481 1.00 82.06 190 ALA A O 1
ATOM 1492 N N . LEU A 1 191 ? 14.718 1.527 -45.426 1.00 76.75 191 LEU A N 1
ATOM 1493 C CA . LEU A 1 191 ? 16.165 1.376 -45.617 1.00 76.75 191 LEU A CA 1
ATOM 1494 C C . LEU A 1 191 ? 16.495 0.259 -46.614 1.00 76.75 191 LEU A C 1
ATOM 1496 O O . LEU A 1 191 ? 17.365 0.442 -47.465 1.00 76.75 191 LEU A O 1
ATOM 1500 N N . GLU A 1 192 ? 15.785 -0.867 -46.561 1.00 83.31 192 GLU A N 1
ATOM 1501 C CA . GLU A 1 192 ? 15.958 -1.967 -47.514 1.00 83.31 192 GLU A CA 1
ATOM 1502 C C . GLU A 1 192 ? 15.611 -1.558 -48.950 1.00 83.31 192 GLU A C 1
ATOM 1504 O O . GLU A 1 192 ? 16.333 -1.923 -49.882 1.00 83.31 192 GLU A O 1
ATOM 1509 N N . GLN A 1 193 ? 14.548 -0.770 -49.143 1.00 84.19 193 GLN A N 1
ATOM 1510 C CA . GLN A 1 193 ? 14.208 -0.206 -50.453 1.00 84.19 193 GLN A CA 1
ATOM 1511 C C . GLN A 1 193 ? 15.311 0.722 -50.971 1.00 84.19 193 GLN A C 1
ATOM 1513 O O . GLN A 1 193 ? 15.793 0.520 -52.086 1.00 84.19 193 GLN A O 1
ATOM 1518 N N . ARG A 1 194 ? 15.806 1.650 -50.140 1.00 80.06 194 ARG A N 1
ATOM 1519 C CA . ARG A 1 194 ? 16.924 2.537 -50.514 1.00 80.06 194 ARG A CA 1
ATOM 1520 C C . ARG A 1 194 ? 18.191 1.763 -50.874 1.00 80.06 194 ARG A C 1
ATOM 1522 O O . ARG A 1 194 ? 18.881 2.120 -51.824 1.00 80.06 194 ARG A O 1
ATOM 1529 N N . LEU A 1 195 ? 18.504 0.684 -50.153 1.00 82.50 195 LEU A N 1
ATOM 1530 C CA . LEU A 1 195 ? 19.654 -0.171 -50.467 1.00 82.50 195 LEU A CA 1
ATOM 1531 C C . LEU A 1 195 ? 19.471 -0.935 -51.785 1.00 82.50 195 LEU A C 1
ATOM 1533 O O . LEU A 1 195 ? 20.442 -1.102 -52.525 1.00 82.50 195 LEU A O 1
ATOM 1537 N N . LYS A 1 196 ? 18.253 -1.392 -52.099 1.00 86.56 196 LYS A N 1
ATOM 1538 C CA . LYS A 1 196 ? 17.939 -2.020 -53.393 1.00 86.56 196 LYS A CA 1
ATOM 1539 C C . LYS A 1 196 ? 18.088 -1.027 -54.544 1.00 86.56 196 LYS A C 1
ATOM 1541 O O . LYS A 1 196 ? 18.734 -1.357 -55.536 1.00 86.56 196 LYS A O 1
ATOM 1546 N N . GLU A 1 197 ? 17.556 0.183 -54.396 1.00 84.44 197 GLU A N 1
ATOM 1547 C CA . GLU A 1 197 ? 17.697 1.261 -55.382 1.00 84.44 197 GLU A CA 1
ATOM 1548 C C . GLU A 1 197 ? 19.163 1.658 -55.582 1.00 84.44 197 GLU A C 1
ATOM 1550 O O . GLU A 1 197 ? 19.619 1.759 -56.718 1.00 84.44 197 GLU A O 1
ATOM 1555 N N . TYR A 1 198 ? 19.934 1.781 -54.497 1.00 79.94 198 TYR A N 1
ATOM 1556 C CA . TYR A 1 198 ? 21.365 2.080 -54.563 1.00 79.94 198 TYR A CA 1
ATOM 1557 C C . TYR A 1 198 ? 22.159 0.984 -55.290 1.00 79.94 198 TYR A C 1
ATOM 1559 O O . TYR A 1 198 ? 22.978 1.283 -56.158 1.00 79.94 198 TYR A O 1
ATOM 1567 N N . LYS A 1 199 ? 21.888 -0.297 -54.996 1.00 87.19 199 LYS A N 1
ATOM 1568 C CA . LYS A 1 199 ? 22.512 -1.430 -55.704 1.00 87.19 199 LYS A CA 1
ATOM 1569 C C . LYS A 1 199 ? 22.146 -1.454 -57.187 1.00 87.19 199 LYS A C 1
ATOM 1571 O O . LYS A 1 199 ? 23.009 -1.743 -58.012 1.00 87.19 199 LYS A O 1
ATOM 1576 N N . LYS A 1 200 ? 20.893 -1.135 -57.528 1.00 87.81 200 LYS A N 1
ATOM 1577 C CA . LYS A 1 200 ? 20.443 -1.026 -58.920 1.00 87.81 200 LYS A CA 1
ATOM 1578 C C . LYS A 1 200 ? 21.173 0.108 -59.646 1.00 87.81 200 LYS A C 1
ATOM 1580 O O . LYS A 1 200 ? 21.768 -0.138 -60.685 1.00 87.81 200 LYS A O 1
ATOM 1585 N N . ALA A 1 201 ? 21.244 1.297 -59.045 1.00 80.44 201 ALA A N 1
ATOM 1586 C CA . ALA A 1 201 ? 21.977 2.434 -59.602 1.00 80.44 201 ALA A CA 1
ATOM 1587 C C . ALA A 1 201 ? 23.478 2.136 -59.792 1.00 80.44 201 ALA A C 1
ATOM 1589 O O . ALA A 1 201 ? 24.071 2.536 -60.792 1.00 80.44 201 ALA A O 1
ATOM 1590 N N . GLN A 1 202 ? 24.096 1.394 -58.867 1.00 81.38 202 GLN A N 1
ATOM 1591 C CA . GLN A 1 202 ? 25.487 0.955 -59.000 1.00 81.38 202 GLN A CA 1
ATOM 1592 C C . GLN A 1 202 ? 25.670 -0.043 -60.155 1.00 81.38 202 GLN A C 1
ATOM 1594 O O . GLN A 1 202 ? 26.643 0.063 -60.903 1.00 81.38 202 GLN A O 1
ATOM 1599 N N . ALA A 1 203 ? 24.746 -0.993 -60.321 1.00 83.25 203 ALA A N 1
ATOM 1600 C CA . ALA A 1 203 ? 24.767 -1.937 -61.437 1.00 83.25 203 ALA A CA 1
ATOM 1601 C C . ALA A 1 203 ? 24.601 -1.218 -62.787 1.00 83.25 203 ALA A C 1
ATOM 1603 O O . ALA A 1 203 ? 25.399 -1.454 -63.697 1.00 83.25 203 ALA A O 1
ATOM 1604 N N . ASP A 1 204 ? 23.652 -0.282 -62.877 1.00 84.75 204 ASP A N 1
ATOM 1605 C CA . ASP A 1 204 ? 23.406 0.534 -64.071 1.00 84.75 204 ASP A CA 1
ATOM 1606 C C . ASP A 1 204 ? 24.642 1.388 -64.428 1.00 84.75 204 ASP A C 1
ATOM 1608 O O . ASP A 1 204 ? 25.031 1.476 -65.596 1.00 84.75 204 ASP A O 1
ATOM 1612 N N . ALA A 1 205 ? 25.329 1.957 -63.428 1.00 81.06 205 ALA A N 1
ATOM 1613 C CA . ALA A 1 205 ? 26.565 2.720 -63.625 1.00 81.06 205 ALA A CA 1
ATOM 1614 C C . ALA A 1 205 ? 27.730 1.852 -64.139 1.00 81.06 205 ALA A C 1
ATOM 1616 O O . ALA A 1 205 ? 28.464 2.263 -65.041 1.00 81.06 205 ALA A O 1
ATOM 1617 N N . ILE A 1 206 ? 27.890 0.634 -63.607 1.00 82.06 206 ILE A N 1
ATOM 1618 C CA . ILE A 1 206 ? 28.902 -0.322 -64.086 1.00 82.06 206 ILE A CA 1
ATOM 1619 C C . ILE A 1 206 ? 28.594 -0.747 -65.527 1.00 82.06 206 ILE A C 1
ATOM 1621 O O . ILE A 1 206 ? 29.506 -0.864 -66.349 1.00 82.06 206 ILE A O 1
ATOM 1625 N N . GLU A 1 207 ? 27.323 -0.975 -65.862 1.00 84.81 207 GLU A N 1
ATOM 1626 C CA . GLU A 1 207 ? 26.921 -1.332 -67.222 1.00 84.81 207 GLU A CA 1
ATOM 1627 C C . GLU A 1 207 ? 27.161 -0.180 -68.210 1.00 84.81 207 GLU A C 1
ATOM 1629 O O . GLU A 1 207 ? 27.675 -0.407 -69.310 1.00 84.81 207 GLU A O 1
ATOM 1634 N N . ALA A 1 208 ? 26.874 1.062 -67.807 1.00 80.94 208 ALA A N 1
ATOM 1635 C CA . ALA A 1 208 ? 27.176 2.254 -68.595 1.00 80.94 208 ALA A CA 1
ATOM 1636 C C . ALA A 1 208 ? 28.683 2.386 -68.874 1.00 80.94 208 ALA A C 1
ATOM 1638 O O . ALA A 1 208 ? 29.075 2.552 -70.032 1.00 80.94 208 ALA A O 1
ATOM 1639 N N . GLN A 1 209 ? 29.534 2.200 -67.856 1.00 82.38 209 GLN A N 1
ATOM 1640 C CA . GLN A 1 209 ? 30.992 2.203 -68.028 1.00 82.38 209 GLN A CA 1
ATOM 1641 C C . GLN A 1 209 ? 31.478 1.079 -68.951 1.00 82.38 209 GLN A C 1
ATOM 1643 O O . GLN A 1 209 ? 32.357 1.296 -69.785 1.00 82.38 209 GLN A O 1
ATOM 1648 N N . LYS A 1 210 ? 30.902 -0.127 -68.857 1.00 83.25 210 LYS A N 1
ATOM 1649 C CA . LYS A 1 210 ? 31.236 -1.232 -69.773 1.00 83.25 210 LYS A CA 1
ATOM 1650 C C . LYS A 1 210 ? 30.894 -0.891 -71.223 1.00 83.25 210 LYS A C 1
ATOM 1652 O O . LYS A 1 210 ? 31.708 -1.151 -72.107 1.00 83.25 210 LYS A O 1
ATOM 1657 N N . LYS A 1 211 ? 29.729 -0.281 -71.474 1.00 84.75 211 LYS A N 1
ATOM 1658 C CA . LYS A 1 211 ? 29.319 0.165 -72.818 1.00 84.75 211 LYS A CA 1
ATOM 1659 C C . LYS A 1 211 ? 30.226 1.274 -73.354 1.00 84.75 211 LYS A C 1
ATOM 1661 O O . LYS A 1 211 ? 30.564 1.261 -74.536 1.00 84.75 211 LYS A O 1
ATOM 1666 N N . GLU A 1 212 ? 30.644 2.212 -72.508 1.00 80.88 212 GLU A N 1
ATOM 1667 C CA . GLU A 1 212 ? 31.584 3.272 -72.887 1.00 80.88 212 GLU A CA 1
ATOM 1668 C C . GLU A 1 212 ? 32.970 2.710 -73.235 1.00 80.88 212 GLU A C 1
ATOM 1670 O O . GLU A 1 212 ? 33.514 3.015 -74.298 1.00 80.88 212 GLU A O 1
ATOM 1675 N N . ASN A 1 213 ? 33.496 1.808 -72.402 1.00 77.88 213 ASN A N 1
ATOM 1676 C CA . ASN A 1 213 ? 34.768 1.131 -72.647 1.00 77.88 213 ASN A CA 1
ATOM 1677 C C . ASN A 1 213 ? 34.736 0.279 -73.925 1.00 77.88 213 ASN A C 1
ATOM 1679 O O . ASN A 1 213 ? 35.696 0.308 -74.695 1.00 77.88 213 ASN A O 1
ATOM 1683 N N . ALA A 1 214 ? 33.629 -0.420 -74.199 1.00 82.06 214 ALA A N 1
ATOM 1684 C CA . ALA A 1 214 ? 33.446 -1.170 -75.441 1.00 82.06 214 ALA A CA 1
ATOM 1685 C C . ALA A 1 214 ? 33.476 -0.249 -76.675 1.00 82.06 214 ALA A C 1
ATOM 1687 O O . ALA A 1 214 ? 34.209 -0.522 -77.624 1.00 82.06 214 ALA A O 1
ATOM 1688 N N . LYS A 1 215 ? 32.777 0.897 -76.634 1.00 85.81 215 LYS A N 1
ATOM 1689 C CA . LYS A 1 215 ? 32.827 1.911 -77.707 1.00 85.81 215 LYS A CA 1
ATOM 1690 C C . LYS A 1 215 ? 34.227 2.504 -77.883 1.00 85.81 215 LYS A C 1
ATOM 1692 O O . LYS A 1 215 ? 34.657 2.761 -79.006 1.00 85.81 215 LYS A O 1
ATOM 1697 N N . ALA A 1 216 ? 34.957 2.738 -76.793 1.00 79.69 216 ALA A N 1
ATOM 1698 C CA . ALA A 1 216 ? 36.335 3.220 -76.856 1.00 79.69 216 ALA A CA 1
ATOM 1699 C C . ALA A 1 216 ? 37.278 2.173 -77.475 1.00 79.69 216 ALA A C 1
ATOM 1701 O O . ALA A 1 216 ? 38.158 2.522 -78.264 1.00 79.69 216 ALA A O 1
ATOM 1702 N N . GLN A 1 217 ? 37.081 0.891 -77.161 1.00 78.25 217 GLN A N 1
ATOM 1703 C CA . GLN A 1 217 ? 37.844 -0.212 -77.741 1.00 78.25 217 GLN A CA 1
ATOM 1704 C C . GLN A 1 217 ? 37.542 -0.394 -79.235 1.00 78.25 217 GLN A C 1
ATOM 1706 O O . GLN A 1 217 ? 38.474 -0.556 -80.020 1.00 78.25 217 GLN A O 1
ATOM 1711 N N . GLU A 1 218 ? 36.277 -0.274 -79.642 1.00 79.25 218 GLU A N 1
ATOM 1712 C CA . GLU A 1 218 ? 35.861 -0.291 -81.049 1.00 79.25 218 GLU A CA 1
ATOM 1713 C C . GLU A 1 218 ? 36.497 0.867 -81.835 1.00 79.25 218 GLU A C 1
ATOM 1715 O O . GLU A 1 218 ? 37.083 0.650 -82.894 1.00 79.25 218 GLU A O 1
ATOM 1720 N N . LYS A 1 219 ? 36.511 2.088 -81.274 1.00 81.31 219 LYS A N 1
ATOM 1721 C CA . LYS A 1 219 ? 37.226 3.234 -81.867 1.00 81.31 219 LYS A CA 1
ATOM 1722 C C . LYS A 1 219 ? 38.724 2.972 -82.019 1.00 81.31 219 LYS A C 1
ATOM 1724 O O . LYS A 1 219 ? 39.291 3.309 -83.054 1.00 81.31 219 LYS A O 1
ATOM 1729 N N . ARG A 1 220 ? 39.374 2.356 -81.023 1.00 75.94 220 ARG A N 1
ATOM 1730 C CA . ARG A 1 220 ? 40.798 1.984 -81.110 1.00 75.94 220 ARG A CA 1
ATOM 1731 C C . ARG A 1 220 ? 41.041 0.953 -82.210 1.00 75.94 220 ARG A C 1
ATOM 1733 O O . ARG A 1 220 ? 41.977 1.120 -82.981 1.00 75.94 220 ARG A O 1
ATOM 1740 N N . GLN A 1 221 ? 40.197 -0.070 -82.324 1.00 79.38 221 GLN A N 1
ATOM 1741 C CA . GLN A 1 221 ? 40.309 -1.070 -83.391 1.00 79.38 221 GLN A CA 1
ATOM 1742 C C . GLN A 1 221 ? 40.071 -0.456 -84.775 1.00 79.38 221 GLN A C 1
ATOM 1744 O O . GLN A 1 221 ? 40.844 -0.722 -85.693 1.00 79.38 221 GLN A O 1
ATOM 1749 N N . ALA A 1 222 ? 39.077 0.423 -84.918 1.00 78.94 222 ALA A N 1
ATOM 1750 C CA . ALA A 1 222 ? 38.833 1.160 -86.156 1.00 78.94 222 ALA A CA 1
ATOM 1751 C C . ALA A 1 222 ? 40.016 2.071 -86.524 1.00 78.94 222 ALA A C 1
ATOM 1753 O O . ALA A 1 222 ? 40.405 2.134 -87.689 1.00 78.94 222 ALA A O 1
ATOM 1754 N N . GLN A 1 223 ? 40.637 2.728 -85.538 1.00 75.50 223 GLN A N 1
ATOM 1755 C CA . GLN A 1 223 ? 41.843 3.530 -85.743 1.00 75.50 223 GLN A CA 1
ATOM 1756 C C . GLN A 1 223 ? 43.021 2.663 -86.202 1.00 75.50 223 GLN A C 1
ATOM 1758 O O . GLN A 1 223 ? 43.695 3.037 -87.152 1.00 75.50 223 GLN A O 1
ATOM 1763 N N . VAL A 1 224 ? 43.234 1.496 -85.583 1.00 74.19 224 VAL A N 1
ATOM 1764 C CA . VAL A 1 224 ? 44.284 0.538 -85.978 1.00 74.19 224 VAL A CA 1
ATOM 1765 C C . VAL A 1 224 ? 44.049 0.000 -87.393 1.00 74.19 224 VAL A C 1
ATOM 1767 O O . VAL A 1 224 ? 44.984 -0.112 -88.177 1.00 74.19 224 VAL A O 1
ATOM 1770 N N . GLN A 1 225 ? 42.802 -0.297 -87.763 1.00 81.75 225 GLN A N 1
ATOM 1771 C CA . GLN A 1 225 ? 42.475 -0.706 -89.132 1.00 81.75 225 GLN A CA 1
ATOM 1772 C C . GLN A 1 225 ? 42.680 0.433 -90.133 1.00 81.75 225 GLN A C 1
ATOM 1774 O O . GLN A 1 225 ? 43.151 0.194 -91.244 1.00 81.75 225 GLN A O 1
ATOM 1779 N N . LYS A 1 226 ? 42.349 1.671 -89.752 1.00 82.00 226 LYS A N 1
ATOM 1780 C CA . LYS A 1 226 ? 42.593 2.850 -90.584 1.00 82.00 226 LYS A CA 1
ATOM 1781 C C . LYS A 1 226 ? 44.090 3.071 -90.787 1.00 82.00 226 LYS A C 1
ATOM 1783 O O . LYS A 1 226 ? 44.507 3.185 -91.929 1.00 82.00 226 LYS A O 1
ATOM 1788 N N . THR A 1 227 ? 44.900 3.031 -89.729 1.00 76.75 227 THR A N 1
ATOM 1789 C CA . THR A 1 227 ? 46.358 3.170 -89.852 1.00 76.75 227 THR A CA 1
ATOM 1790 C C . THR A 1 227 ? 46.984 2.020 -90.635 1.00 76.75 227 THR A C 1
ATOM 1792 O O . THR A 1 227 ? 47.915 2.259 -91.393 1.00 76.75 227 THR A O 1
ATOM 1795 N N . ALA A 1 228 ? 46.464 0.793 -90.526 1.00 79.56 228 ALA A N 1
ATOM 1796 C CA . ALA A 1 228 ? 46.902 -0.327 -91.359 1.00 79.56 228 ALA A CA 1
ATOM 1797 C C . ALA A 1 228 ? 46.568 -0.116 -92.847 1.00 79.56 228 ALA A C 1
ATOM 1799 O O . ALA A 1 228 ? 47.408 -0.386 -93.700 1.00 79.56 228 ALA A O 1
ATOM 1800 N N . ARG A 1 229 ? 45.375 0.408 -93.172 1.00 77.81 229 ARG A N 1
ATOM 1801 C CA . ARG A 1 229 ? 44.997 0.767 -94.553 1.00 77.81 229 ARG A CA 1
ATOM 1802 C C . ARG A 1 229 ? 45.816 1.935 -95.090 1.00 77.81 229 ARG A C 1
ATOM 1804 O O . ARG A 1 229 ? 46.238 1.886 -96.237 1.00 77.81 229 ARG A O 1
ATOM 1811 N N . ASP A 1 230 ? 46.035 2.963 -94.276 1.00 78.88 230 ASP A N 1
ATOM 1812 C CA . ASP A 1 230 ? 46.849 4.124 -94.644 1.00 78.88 230 ASP A CA 1
ATOM 1813 C C . ASP A 1 230 ? 48.311 3.702 -94.863 1.00 78.88 230 ASP A C 1
ATOM 1815 O O . ASP A 1 230 ? 48.945 4.153 -95.810 1.00 78.88 230 ASP A O 1
ATOM 1819 N N . ARG A 1 231 ? 48.821 2.762 -94.056 1.00 77.31 231 ARG A N 1
ATOM 1820 C CA . ARG A 1 231 ? 50.137 2.147 -94.256 1.00 77.31 231 ARG A CA 1
ATOM 1821 C C . ARG A 1 231 ? 50.207 1.323 -95.540 1.00 77.31 231 ARG A C 1
ATOM 1823 O O . ARG A 1 231 ? 51.171 1.482 -96.269 1.00 77.31 231 ARG A O 1
ATOM 1830 N N . ALA A 1 232 ? 49.207 0.492 -95.830 1.00 80.19 232 ALA A N 1
ATOM 1831 C CA . ALA A 1 232 ? 49.165 -0.280 -97.073 1.00 80.19 232 ALA A CA 1
ATOM 1832 C C . ALA A 1 232 ? 49.139 0.639 -98.305 1.00 80.19 232 ALA A C 1
ATOM 1834 O O . ALA A 1 232 ? 49.923 0.449 -99.223 1.00 80.19 232 ALA A O 1
ATOM 1835 N N . LYS A 1 233 ? 48.321 1.702 -98.277 1.00 79.19 233 LYS A N 1
ATOM 1836 C CA . LYS A 1 233 ? 48.315 2.727 -99.331 1.00 79.19 233 LYS A CA 1
ATOM 1837 C C . LYS A 1 233 ? 49.665 3.412 -99.479 1.00 79.19 233 LYS A C 1
ATOM 1839 O O . LYS A 1 233 ? 50.106 3.624 -100.595 1.00 79.19 233 LYS A O 1
ATOM 1844 N N . TRP A 1 234 ? 50.323 3.743 -98.372 1.00 80.06 234 TRP A N 1
ATOM 1845 C CA . TRP A 1 234 ? 51.657 4.334 -98.412 1.00 80.06 234 TRP A CA 1
ATOM 1846 C C . TRP A 1 234 ? 52.705 3.355 -98.963 1.00 80.06 234 TRP A C 1
ATOM 1848 O O . TRP A 1 234 ? 53.581 3.760 -99.721 1.00 80.06 234 TRP A O 1
ATOM 1858 N N . GLU A 1 235 ? 52.622 2.068 -98.622 1.00 76.25 235 GLU A N 1
ATOM 1859 C CA . GLU A 1 235 ? 53.484 1.013 -99.176 1.00 76.25 235 GLU A CA 1
ATOM 1860 C C . GLU A 1 235 ? 53.247 0.831 -100.692 1.00 76.25 235 GLU A C 1
ATOM 1862 O O . GLU A 1 235 ? 54.214 0.751 -101.447 1.00 76.25 235 GLU A O 1
ATOM 1867 N N . ASP A 1 236 ? 51.996 0.882 -101.157 1.00 80.50 236 ASP A N 1
ATOM 1868 C CA . ASP A 1 236 ? 51.643 0.846 -102.584 1.00 80.50 236 ASP A CA 1
ATOM 1869 C C . ASP A 1 236 ? 52.107 2.113 -103.326 1.00 80.50 236 ASP A C 1
ATOM 1871 O O . ASP A 1 236 ? 52.772 2.019 -104.355 1.00 80.50 236 ASP A O 1
ATOM 1875 N N . GLU A 1 237 ? 51.832 3.304 -102.780 1.00 78.31 237 GLU A N 1
ATOM 1876 C CA . GLU A 1 237 ? 52.265 4.592 -103.340 1.00 78.31 237 GLU A CA 1
ATOM 1877 C C . GLU A 1 237 ? 53.791 4.671 -103.420 1.00 78.31 237 GLU A C 1
ATOM 1879 O O . GLU A 1 237 ? 54.340 5.090 -104.434 1.00 78.31 237 GLU A O 1
ATOM 1884 N N . THR A 1 238 ? 54.507 4.234 -102.380 1.00 77.62 238 THR A N 1
ATOM 1885 C CA . THR A 1 238 ? 55.976 4.198 -102.412 1.00 77.62 238 THR A CA 1
ATOM 1886 C C . THR A 1 238 ? 56.505 3.179 -103.411 1.00 77.62 238 THR A C 1
ATOM 1888 O O . THR A 1 238 ? 57.521 3.454 -104.051 1.00 77.62 238 THR A O 1
ATOM 1891 N N . TYR A 1 239 ? 55.829 2.043 -103.600 1.00 75.50 239 TYR A N 1
ATOM 1892 C CA . TYR A 1 239 ? 56.185 1.069 -104.627 1.00 75.50 239 TYR A CA 1
ATOM 1893 C C . TYR A 1 239 ? 55.953 1.619 -106.042 1.00 75.50 239 TYR A C 1
ATOM 1895 O O . TYR A 1 239 ? 56.844 1.515 -106.888 1.00 75.50 239 TYR A O 1
ATOM 1903 N N . GLU A 1 240 ? 54.815 2.272 -106.296 1.00 77.81 240 GLU A N 1
ATOM 1904 C CA . GLU A 1 240 ? 54.526 2.968 -107.556 1.00 77.81 240 GLU A CA 1
ATOM 1905 C C . GLU A 1 240 ? 55.536 4.086 -107.830 1.00 77.81 240 GLU A C 1
ATOM 1907 O O . GLU A 1 240 ? 56.056 4.200 -108.942 1.00 77.81 240 GLU A O 1
ATOM 1912 N N . ASP A 1 241 ? 55.873 4.883 -106.816 1.00 76.12 241 ASP A N 1
ATOM 1913 C CA . ASP A 1 241 ? 56.831 5.980 -106.937 1.00 76.12 241 ASP A CA 1
ATOM 1914 C C . ASP A 1 241 ? 58.251 5.444 -107.195 1.00 76.12 241 ASP A C 1
ATOM 1916 O O . ASP A 1 241 ? 59.014 6.011 -107.983 1.00 76.12 241 ASP A O 1
ATOM 1920 N N . LEU A 1 242 ? 58.604 4.297 -106.606 1.00 77.69 242 LEU A N 1
ATOM 1921 C CA . LEU A 1 242 ? 59.868 3.603 -106.846 1.00 77.69 242 LEU A CA 1
ATOM 1922 C C . LEU A 1 242 ? 59.917 2.979 -108.251 1.00 77.69 242 LEU A C 1
ATOM 1924 O O . LEU A 1 242 ? 60.934 3.118 -108.931 1.00 77.69 242 LEU A O 1
ATOM 1928 N N . MET A 1 243 ? 58.823 2.390 -108.737 1.00 77.62 243 MET A N 1
ATOM 1929 C CA . MET A 1 243 ? 58.697 1.895 -110.115 1.00 77.62 243 MET A CA 1
ATOM 1930 C C . MET A 1 243 ? 58.750 3.036 -111.138 1.00 77.62 243 MET A C 1
ATOM 1932 O O . MET A 1 243 ? 59.524 2.968 -112.090 1.00 77.62 243 MET A O 1
ATOM 1936 N N . SER A 1 244 ? 58.046 4.142 -110.885 1.00 75.81 244 SER A N 1
ATOM 1937 C CA . SER A 1 244 ? 58.109 5.387 -111.662 1.00 75.81 244 SER A CA 1
ATOM 1938 C C . SER A 1 244 ? 59.529 5.954 -111.707 1.00 75.81 244 SER A C 1
ATOM 1940 O O . SER A 1 244 ? 59.999 6.390 -112.761 1.00 75.81 244 SER A O 1
ATOM 1942 N N . ARG A 1 245 ? 60.269 5.907 -110.590 1.00 77.94 245 ARG A N 1
ATOM 1943 C CA . ARG A 1 245 ? 61.693 6.280 -110.547 1.00 77.94 245 ARG A CA 1
ATOM 1944 C C . ARG A 1 245 ? 62.570 5.306 -111.323 1.00 77.94 245 ARG A C 1
ATOM 1946 O O . ARG A 1 245 ? 63.475 5.773 -112.007 1.00 77.94 245 ARG A O 1
ATOM 1953 N N . ILE A 1 246 ? 62.322 3.997 -111.263 1.00 75.50 246 ILE A N 1
ATOM 1954 C CA . ILE A 1 246 ? 63.045 2.996 -112.065 1.00 75.50 246 ILE A CA 1
ATOM 1955 C C . ILE A 1 246 ? 62.781 3.211 -113.561 1.00 75.50 246 ILE A C 1
ATOM 1957 O O . ILE A 1 246 ? 63.727 3.188 -114.347 1.00 75.50 246 ILE A O 1
ATOM 1961 N N . ASP A 1 247 ? 61.546 3.497 -113.965 1.00 73.81 247 ASP A N 1
ATOM 1962 C CA . ASP A 1 247 ? 61.185 3.760 -115.360 1.00 73.81 247 ASP A CA 1
ATOM 1963 C C . ASP A 1 247 ? 61.745 5.096 -115.854 1.00 73.81 247 ASP A C 1
ATOM 1965 O O . ASP A 1 247 ? 62.334 5.155 -116.936 1.00 73.81 247 ASP A O 1
ATOM 1969 N N . LYS A 1 248 ? 61.697 6.148 -115.026 1.00 74.06 248 LYS A N 1
ATOM 1970 C CA . LYS A 1 248 ? 62.399 7.413 -115.294 1.00 74.06 248 LYS A CA 1
ATOM 1971 C C . LYS A 1 248 ? 63.911 7.219 -115.347 1.00 74.06 248 LYS A C 1
ATOM 1973 O O . LYS A 1 248 ? 64.565 7.854 -116.170 1.00 74.06 248 LYS A O 1
ATOM 1978 N N . ALA A 1 249 ? 64.489 6.350 -114.517 1.00 68.75 249 ALA A N 1
ATOM 1979 C CA . ALA A 1 249 ? 65.912 6.010 -114.544 1.00 68.75 249 ALA A CA 1
ATOM 1980 C C . ALA A 1 249 ? 66.282 5.211 -115.804 1.00 68.75 249 ALA A C 1
ATOM 1982 O O . ALA A 1 249 ? 67.340 5.445 -116.382 1.00 68.75 249 ALA A O 1
ATOM 1983 N N . ARG A 1 250 ? 65.405 4.321 -116.290 1.00 67.62 250 ARG A N 1
ATOM 1984 C CA . ARG A 1 250 ? 65.549 3.634 -117.586 1.00 67.62 250 ARG A CA 1
ATOM 1985 C C . ARG A 1 250 ? 65.460 4.623 -118.751 1.00 67.62 250 ARG A C 1
ATOM 1987 O O . ARG A 1 250 ? 66.320 4.596 -119.631 1.00 67.62 250 ARG A O 1
ATOM 1994 N N . SER A 1 251 ? 64.501 5.553 -118.723 1.00 60.41 251 SER A N 1
ATOM 1995 C CA . SER A 1 251 ? 64.338 6.579 -119.763 1.00 60.41 251 SER A CA 1
ATOM 1996 C C . SER A 1 251 ? 65.453 7.631 -119.749 1.00 60.41 251 SER A C 1
ATOM 1998 O O . SER A 1 251 ? 65.829 8.151 -120.797 1.00 60.41 251 SER A O 1
ATOM 2000 N N . THR A 1 252 ? 66.003 7.959 -118.575 1.00 60.38 252 THR A N 1
ATOM 2001 C CA . THR A 1 252 ? 67.153 8.870 -118.444 1.00 60.38 252 THR A CA 1
ATOM 2002 C C . THR A 1 252 ? 68.480 8.175 -118.721 1.00 60.38 252 THR A C 1
ATOM 2004 O O . THR A 1 252 ? 69.321 8.806 -119.348 1.00 60.38 252 THR A O 1
ATOM 2007 N N . ARG A 1 253 ? 68.664 6.879 -118.408 1.00 58.94 253 ARG A N 1
ATOM 2008 C CA . ARG A 1 253 ? 69.809 6.090 -118.916 1.00 58.94 253 ARG A CA 1
ATOM 2009 C C . ARG A 1 253 ? 69.851 6.098 -120.437 1.00 58.94 253 ARG A C 1
ATOM 2011 O O . ARG A 1 253 ? 70.910 6.349 -120.994 1.00 58.94 253 ARG A O 1
ATOM 2018 N N . ALA A 1 254 ? 68.710 5.920 -121.103 1.00 58.72 254 ALA A N 1
ATOM 2019 C CA . ALA A 1 254 ? 68.629 6.020 -122.561 1.00 58.72 254 ALA A CA 1
ATOM 2020 C C . ALA A 1 254 ? 69.049 7.406 -123.108 1.00 58.72 254 ALA A C 1
ATOM 2022 O O . ALA A 1 254 ? 69.478 7.497 -124.253 1.00 58.72 254 ALA A O 1
ATOM 2023 N N . LYS A 1 255 ? 68.972 8.474 -122.296 1.00 56.25 255 LYS A N 1
ATOM 2024 C CA . LYS A 1 255 ? 69.363 9.850 -122.662 1.00 56.25 255 LYS A CA 1
ATOM 2025 C C . LYS A 1 255 ? 70.756 10.279 -122.171 1.00 56.25 255 LYS A C 1
ATOM 2027 O O . LYS A 1 255 ? 71.348 11.158 -122.783 1.00 56.25 255 LYS A O 1
ATOM 2032 N N . MET A 1 256 ? 71.282 9.695 -121.091 1.00 52.97 256 MET A N 1
ATOM 2033 C CA . MET A 1 256 ? 72.546 10.108 -120.455 1.00 52.97 256 MET A CA 1
ATOM 2034 C C . MET A 1 256 ? 73.803 9.425 -121.017 1.00 52.97 256 MET A C 1
ATOM 2036 O O . MET A 1 256 ? 74.905 9.857 -120.696 1.00 52.97 256 MET A O 1
ATOM 2040 N N . TYR A 1 257 ? 73.678 8.413 -121.885 1.00 52.50 257 TYR A N 1
ATOM 2041 C CA . TYR A 1 257 ? 74.818 7.822 -122.611 1.00 52.50 257 TYR A CA 1
ATOM 2042 C C . TYR A 1 257 ? 75.172 8.575 -123.916 1.00 52.50 257 TYR A C 1
ATOM 2044 O O . TYR A 1 257 ? 75.683 7.974 -124.860 1.00 52.50 257 TYR A O 1
ATOM 2052 N N . SER A 1 258 ? 74.921 9.889 -123.987 1.00 51.66 258 SER A N 1
ATOM 2053 C CA . SER A 1 258 ? 75.463 10.767 -125.034 1.00 51.66 258 SER A CA 1
ATOM 2054 C C . SER A 1 258 ? 76.776 11.411 -124.559 1.00 51.66 258 SER A C 1
ATOM 2056 O O . SER A 1 258 ? 76.920 11.795 -123.398 1.00 51.66 258 SER A O 1
ATOM 2058 N N . LYS A 1 259 ? 77.772 11.488 -125.453 1.00 52.62 259 LYS A N 1
ATOM 2059 C CA . LYS A 1 259 ? 79.185 11.774 -125.121 1.00 52.62 259 LYS A CA 1
ATOM 2060 C C . LYS A 1 259 ? 79.470 13.168 -124.535 1.00 52.62 259 LYS A C 1
ATOM 2062 O O . LYS A 1 259 ? 80.571 13.374 -124.036 1.00 52.62 259 LYS A O 1
ATOM 2067 N N . GLU A 1 260 ? 78.514 14.094 -124.547 1.00 52.34 260 GLU A N 1
ATOM 2068 C CA . GLU A 1 260 ? 78.738 15.497 -124.158 1.00 52.34 260 GLU A CA 1
ATOM 2069 C C . GLU A 1 260 ? 78.182 15.860 -122.766 1.00 52.34 260 GLU A C 1
ATOM 2071 O O . GLU A 1 260 ? 78.661 16.804 -122.149 1.00 52.34 260 GLU A O 1
ATOM 2076 N N . GLY A 1 261 ? 77.260 15.076 -122.187 1.00 54.09 261 GLY A N 1
ATOM 2077 C CA . GLY A 1 261 ? 76.654 15.379 -120.876 1.00 54.09 261 GLY A CA 1
ATOM 2078 C C . GLY A 1 261 ? 77.477 14.964 -119.645 1.00 54.09 261 GLY A C 1
ATOM 2079 O O . GLY A 1 261 ? 77.083 15.246 -118.514 1.00 54.09 261 GLY A O 1
ATOM 2080 N N . LEU A 1 262 ? 78.609 14.278 -119.837 1.00 56.59 262 LEU A N 1
ATOM 2081 C CA . LEU A 1 262 ? 79.393 13.648 -118.762 1.00 56.59 262 LEU A CA 1
ATOM 2082 C C . LEU A 1 262 ? 80.346 14.601 -118.027 1.00 56.59 262 LEU A C 1
ATOM 2084 O O . LEU A 1 262 ? 80.755 14.292 -116.911 1.00 56.59 262 LEU A O 1
ATOM 2088 N N . LYS A 1 263 ? 80.704 15.747 -118.619 1.00 57.28 263 LYS A N 1
ATOM 2089 C CA . LYS A 1 263 ? 81.676 16.675 -118.016 1.00 57.28 263 LYS A CA 1
ATOM 2090 C C . LYS A 1 263 ? 81.001 17.688 -117.087 1.00 57.28 263 LYS A C 1
ATOM 2092 O O . LYS A 1 263 ? 81.376 17.784 -115.922 1.00 57.28 263 LYS A O 1
ATOM 2097 N N . ASP A 1 264 ? 79.920 18.313 -117.550 1.00 56.44 264 ASP A N 1
ATOM 2098 C CA . ASP A 1 264 ? 79.163 19.298 -116.763 1.00 56.44 264 ASP A CA 1
ATOM 2099 C C . ASP A 1 264 ? 78.417 18.664 -115.578 1.00 56.44 264 ASP A C 1
ATOM 2101 O O . ASP A 1 264 ? 78.211 19.298 -114.546 1.00 56.44 264 ASP A O 1
ATOM 2105 N N . THR A 1 265 ? 78.044 17.383 -115.670 1.00 61.12 265 THR A N 1
ATOM 2106 C CA . THR A 1 265 ? 77.348 16.667 -114.585 1.00 61.12 265 THR A CA 1
ATOM 2107 C C . THR A 1 265 ? 78.250 16.313 -113.403 1.00 61.12 265 THR A C 1
ATOM 2109 O O . THR A 1 265 ? 77.757 16.207 -112.275 1.00 61.12 265 THR A O 1
ATOM 2112 N N . LEU A 1 266 ? 79.560 16.166 -113.620 1.00 60.66 266 LEU A N 1
ATOM 2113 C CA . LEU A 1 266 ? 80.517 15.850 -112.559 1.00 60.66 266 LEU A CA 1
ATOM 2114 C C . LEU A 1 266 ? 80.784 17.057 -111.648 1.00 60.66 266 LEU A C 1
ATOM 2116 O O . LEU A 1 266 ? 80.750 16.902 -110.425 1.00 60.66 266 LEU A O 1
ATOM 2120 N N . GLU A 1 267 ? 80.959 18.258 -112.206 1.00 63.06 267 GLU A N 1
ATOM 2121 C CA . GLU A 1 267 ? 81.216 19.480 -111.422 1.00 63.06 267 GLU A CA 1
ATOM 2122 C C . GLU A 1 267 ? 79.962 19.973 -110.678 1.00 63.06 267 GLU A C 1
ATOM 2124 O O . GLU A 1 267 ? 80.015 20.256 -109.476 1.00 63.06 267 GLU A O 1
ATOM 2129 N N . LEU A 1 268 ? 78.795 19.958 -111.335 1.00 67.75 268 LEU A N 1
ATOM 2130 C CA . LEU A 1 268 ? 77.501 20.248 -110.697 1.00 67.75 268 LEU A CA 1
ATOM 2131 C C . LEU A 1 268 ? 77.164 19.231 -109.594 1.00 67.75 268 LEU A C 1
ATOM 2133 O O . LEU A 1 268 ? 76.547 19.581 -108.585 1.00 67.75 268 LEU A O 1
ATOM 2137 N N . GLY A 1 269 ? 77.588 17.974 -109.759 1.00 70.94 269 GLY A N 1
ATOM 2138 C CA . GLY A 1 269 ? 77.438 16.921 -108.757 1.00 70.94 269 GLY A CA 1
ATOM 2139 C C . GLY A 1 269 ? 78.259 17.174 -107.491 1.00 70.94 269 GLY A C 1
ATOM 2140 O O . GLY A 1 269 ? 77.760 16.937 -106.391 1.00 70.94 269 GLY A O 1
ATOM 2141 N N . VAL A 1 270 ? 79.486 17.692 -107.614 1.00 72.50 270 VAL A N 1
ATOM 2142 C CA . VAL A 1 270 ? 80.326 18.052 -106.455 1.00 72.50 270 VAL A CA 1
ATOM 2143 C C . VAL A 1 270 ? 79.722 19.233 -105.691 1.00 72.50 270 VAL A C 1
ATOM 2145 O O . VAL A 1 270 ? 79.507 19.123 -104.486 1.00 72.50 270 VAL A O 1
ATOM 2148 N N . GLN A 1 271 ? 79.341 20.312 -106.383 1.00 73.38 271 GLN A N 1
ATOM 2149 C CA . GLN A 1 271 ? 78.746 21.490 -105.735 1.00 73.38 271 GLN A CA 1
ATOM 2150 C C . GLN A 1 271 ? 77.403 21.184 -105.055 1.00 73.38 271 GLN A C 1
ATOM 2152 O O . GLN A 1 271 ? 77.116 21.704 -103.977 1.00 73.38 271 GLN A O 1
ATOM 2157 N N . ARG A 1 272 ? 76.574 20.314 -105.651 1.00 76.88 272 ARG A N 1
ATOM 2158 C CA . ARG A 1 272 ? 75.313 19.869 -105.033 1.00 76.88 272 ARG A CA 1
ATOM 2159 C C . ARG A 1 272 ? 75.542 19.012 -103.797 1.00 76.88 272 ARG A C 1
ATOM 2161 O O . ARG A 1 272 ? 74.812 19.189 -102.827 1.00 76.88 272 ARG A O 1
ATOM 2168 N N . ARG A 1 273 ? 76.538 18.119 -103.808 1.00 76.44 273 ARG A N 1
ATOM 2169 C CA . ARG A 1 273 ? 76.893 17.317 -102.627 1.00 76.44 273 ARG A CA 1
ATOM 2170 C C . ARG A 1 273 ? 77.326 18.205 -101.465 1.00 76.44 273 ARG A C 1
ATOM 2172 O O . ARG A 1 273 ? 76.831 18.005 -100.363 1.00 76.44 273 ARG A O 1
ATOM 2179 N N . GLN A 1 274 ? 78.160 19.210 -101.729 1.00 78.81 274 GLN A N 1
ATOM 2180 C CA . GLN A 1 274 ? 78.629 20.139 -100.700 1.00 78.81 274 GLN A CA 1
ATOM 2181 C C . GLN A 1 274 ? 77.479 20.981 -100.126 1.00 78.81 274 GLN A C 1
ATOM 2183 O O . GLN A 1 274 ? 77.251 20.957 -98.925 1.00 78.81 274 GLN A O 1
ATOM 2188 N N . LYS A 1 275 ? 76.643 21.592 -100.982 1.00 80.94 275 LYS A N 1
ATOM 2189 C CA . LYS A 1 275 ? 75.455 22.340 -100.526 1.00 80.94 275 LYS A CA 1
ATOM 2190 C C . LYS A 1 275 ? 74.450 21.482 -99.752 1.00 80.94 275 LYS A C 1
ATOM 2192 O O . LYS A 1 275 ? 73.845 21.970 -98.805 1.00 80.94 275 LYS A O 1
ATOM 2197 N N . CYS A 1 276 ? 74.238 20.226 -100.152 1.00 82.25 276 CYS A N 1
ATOM 2198 C CA . CYS A 1 276 ? 73.355 19.318 -99.412 1.00 82.25 276 CYS A CA 1
ATOM 2199 C C . CYS A 1 276 ? 73.941 18.942 -98.047 1.00 82.25 276 CYS A C 1
ATOM 2201 O O . CYS A 1 276 ? 73.182 18.778 -97.099 1.00 82.25 276 CYS A O 1
ATOM 2203 N N . PHE A 1 277 ? 75.266 18.807 -97.953 1.00 81.94 277 PHE A N 1
ATOM 2204 C CA . PHE A 1 277 ? 75.957 18.533 -96.698 1.00 81.94 277 PHE A CA 1
ATOM 2205 C C . PHE A 1 277 ? 75.859 19.722 -95.734 1.00 81.94 277 PHE A C 1
ATOM 2207 O O . PHE A 1 277 ? 75.445 19.537 -94.593 1.00 81.94 277 PHE A O 1
ATOM 2214 N N . ASP A 1 278 ? 76.109 20.943 -96.212 1.00 82.06 278 ASP A N 1
ATOM 2215 C CA . ASP A 1 278 ? 76.006 22.158 -95.392 1.00 82.06 278 ASP A CA 1
ATOM 2216 C C . ASP A 1 278 ? 74.561 22.390 -94.907 1.00 82.06 278 ASP A C 1
ATOM 2218 O O . ASP A 1 278 ? 74.325 22.642 -93.728 1.00 82.06 278 ASP A O 1
ATOM 2222 N N . GLN A 1 279 ? 73.563 22.192 -95.778 1.00 83.50 279 GLN A N 1
ATOM 2223 C CA . GLN A 1 279 ? 72.146 22.268 -95.391 1.00 83.50 279 GLN A CA 1
ATOM 2224 C C . GLN A 1 279 ? 71.723 21.167 -94.411 1.00 83.50 279 GLN A C 1
ATOM 2226 O O . GLN A 1 279 ? 70.805 21.374 -93.615 1.00 83.50 279 GLN A O 1
ATOM 2231 N N . ALA A 1 280 ? 72.332 19.981 -94.485 1.00 81.62 280 ALA A N 1
ATOM 2232 C CA . ALA A 1 280 ? 72.077 18.912 -93.525 1.00 81.62 280 ALA A CA 1
ATOM 2233 C C . ALA A 1 280 ? 72.639 19.281 -92.146 1.00 81.62 280 ALA A C 1
ATOM 2235 O O . ALA A 1 280 ? 71.921 19.129 -91.160 1.00 81.62 280 ALA A O 1
ATOM 2236 N N . LEU A 1 281 ? 73.851 19.846 -92.096 1.00 84.44 281 LEU A N 1
ATOM 2237 C CA . LEU A 1 281 ? 74.467 20.353 -90.867 1.00 84.44 281 LEU A CA 1
ATOM 2238 C C . LEU A 1 281 ? 73.648 21.481 -90.227 1.00 84.44 281 LEU A C 1
ATOM 2240 O O . LEU A 1 281 ? 73.359 21.418 -89.035 1.00 84.44 281 LEU A O 1
ATOM 2244 N N . GLU A 1 282 ? 73.214 22.480 -91.000 1.00 84.00 282 GLU A N 1
ATOM 2245 C CA . GLU A 1 282 ? 72.381 23.579 -90.483 1.00 84.00 282 GLU A CA 1
ATOM 2246 C C . GLU A 1 282 ? 71.050 23.072 -89.909 1.00 84.00 282 GLU A C 1
ATOM 2248 O O . GLU A 1 282 ? 70.602 23.519 -88.851 1.00 84.00 282 GLU A O 1
ATOM 2253 N N . ARG A 1 283 ? 70.412 22.107 -90.584 1.00 82.62 283 ARG A N 1
ATOM 2254 C CA . ARG A 1 283 ? 69.162 21.499 -90.105 1.00 82.62 283 ARG A CA 1
ATOM 2255 C C . ARG A 1 283 ? 69.369 20.657 -88.858 1.00 82.62 283 ARG A C 1
ATOM 2257 O O . ARG A 1 283 ? 68.517 20.695 -87.976 1.00 82.62 283 ARG A O 1
ATOM 2264 N N . GLU A 1 284 ? 70.461 19.905 -88.786 1.00 82.19 284 GLU A N 1
ATOM 2265 C CA . GLU A 1 284 ? 70.813 19.120 -87.605 1.00 82.19 284 GLU A CA 1
ATOM 2266 C C . GLU A 1 284 ? 71.040 20.039 -86.400 1.00 82.19 284 GLU A C 1
ATOM 2268 O O . GLU A 1 284 ? 70.441 19.825 -85.350 1.00 82.19 284 GLU A O 1
ATOM 2273 N N . GLN A 1 285 ? 71.797 21.124 -86.575 1.00 88.12 285 GLN A N 1
ATOM 2274 C CA . GLN A 1 285 ? 72.025 22.116 -85.522 1.00 88.12 285 GLN A CA 1
ATOM 2275 C C . GLN A 1 285 ? 70.726 22.805 -85.076 1.00 88.12 285 GLN A C 1
ATOM 2277 O O . GLN A 1 285 ? 70.477 22.927 -83.877 1.00 88.12 285 GLN A O 1
ATOM 2282 N N . ALA A 1 286 ? 69.862 23.208 -86.013 1.00 84.06 286 ALA A N 1
ATOM 2283 C CA . ALA A 1 286 ? 68.570 23.814 -85.684 1.00 84.06 286 ALA A CA 1
ATOM 2284 C C . ALA A 1 286 ? 67.628 22.836 -84.956 1.00 84.06 286 ALA A C 1
ATOM 2286 O O . ALA A 1 286 ? 66.908 23.227 -84.034 1.00 84.06 286 ALA A O 1
ATOM 2287 N N . LEU A 1 287 ? 67.639 21.558 -85.348 1.00 83.62 287 LEU A N 1
ATOM 2288 C CA . LEU A 1 287 ? 66.852 20.512 -84.701 1.00 83.62 287 LEU A CA 1
ATOM 2289 C C . LEU A 1 287 ? 67.366 20.230 -83.284 1.00 83.62 287 LEU A C 1
ATOM 2291 O O . LEU A 1 287 ? 66.555 20.148 -82.366 1.00 83.62 287 LEU A O 1
ATOM 2295 N N . LEU A 1 288 ? 68.685 20.147 -83.089 1.00 86.88 288 LEU A N 1
ATOM 2296 C CA . LEU A 1 288 ? 69.292 19.982 -81.767 1.00 86.88 288 LEU A CA 1
ATOM 2297 C C . LEU A 1 288 ? 68.929 21.147 -80.839 1.00 86.88 288 LEU A C 1
ATOM 2299 O O . LEU A 1 288 ? 68.417 20.903 -79.751 1.00 86.88 288 LEU A O 1
ATOM 2303 N N . ALA A 1 289 ? 69.055 22.395 -81.301 1.00 86.06 289 ALA A N 1
ATOM 2304 C CA . ALA A 1 289 ? 68.660 23.568 -80.519 1.00 86.06 289 ALA A CA 1
ATOM 2305 C C . ALA A 1 289 ? 67.159 23.560 -80.157 1.00 86.06 289 ALA A C 1
ATOM 2307 O O . ALA A 1 289 ? 66.775 23.899 -79.036 1.00 86.06 289 ALA A O 1
ATOM 2308 N N . SER A 1 290 ? 66.291 23.130 -81.080 1.00 87.25 290 SER A N 1
ATOM 2309 C CA . SER A 1 290 ? 64.856 22.981 -80.806 1.00 87.25 290 SER A CA 1
ATOM 2310 C C . SER A 1 290 ? 64.560 21.861 -79.805 1.00 87.25 290 SER A C 1
ATOM 2312 O O . SER A 1 290 ? 63.631 22.001 -79.008 1.00 87.25 290 SER A O 1
ATOM 2314 N N . ILE A 1 291 ? 65.299 20.749 -79.855 1.00 83.31 291 ILE A N 1
ATOM 2315 C CA . ILE A 1 291 ? 65.162 19.638 -78.907 1.00 83.31 291 ILE A CA 1
ATOM 2316 C C . ILE A 1 291 ? 65.630 20.078 -77.520 1.00 83.31 291 ILE A C 1
ATOM 2318 O O . ILE A 1 291 ? 64.939 19.806 -76.543 1.00 83.31 291 ILE A O 1
ATOM 2322 N N . GLU A 1 292 ? 66.744 20.802 -77.426 1.00 86.25 292 GLU A N 1
ATOM 2323 C CA . GLU A 1 292 ? 67.259 21.336 -76.162 1.00 86.25 292 GLU A CA 1
ATOM 2324 C C . GLU A 1 292 ? 66.272 22.320 -75.521 1.00 86.25 292 GLU A C 1
ATOM 2326 O O . GLU A 1 292 ? 65.938 22.170 -74.345 1.00 86.25 292 GLU A O 1
ATOM 2331 N N . ALA A 1 293 ? 65.707 23.255 -76.292 1.00 84.62 293 ALA A N 1
ATOM 2332 C CA . ALA A 1 293 ? 64.680 24.175 -75.797 1.00 84.62 293 ALA A CA 1
ATOM 2333 C C . ALA A 1 293 ? 63.391 23.444 -75.357 1.00 84.62 293 ALA A C 1
ATOM 2335 O O . ALA A 1 293 ? 62.785 23.769 -74.330 1.00 84.62 293 ALA A O 1
ATOM 2336 N N . ALA A 1 294 ? 62.969 22.417 -76.103 1.00 83.12 294 ALA A N 1
ATOM 2337 C CA . ALA A 1 294 ? 61.836 21.577 -75.717 1.00 83.12 294 ALA A CA 1
ATOM 2338 C C . ALA A 1 294 ? 62.129 20.756 -74.446 1.00 83.12 294 ALA A C 1
ATOM 2340 O O . ALA A 1 294 ? 61.243 20.594 -73.607 1.00 83.12 294 ALA A O 1
ATOM 2341 N N . SER A 1 295 ? 63.366 20.280 -74.272 1.00 81.62 295 SER A N 1
ATOM 2342 C CA . SER A 1 295 ? 63.806 19.567 -73.069 1.00 81.62 295 SER A CA 1
ATOM 2343 C C . SER A 1 295 ? 63.785 20.483 -71.848 1.00 81.62 295 SER A C 1
ATOM 2345 O O . SER A 1 295 ? 63.188 20.125 -70.837 1.00 81.62 295 SER A O 1
ATOM 2347 N N . GLN A 1 296 ? 64.338 21.694 -71.959 1.00 85.62 296 GLN A N 1
ATOM 2348 C CA . GLN A 1 296 ? 64.358 22.678 -70.868 1.00 85.62 296 GLN A CA 1
ATOM 2349 C C . GLN A 1 296 ? 62.941 23.055 -70.415 1.00 85.62 296 GLN A C 1
ATOM 2351 O O . GLN A 1 296 ? 62.622 22.983 -69.231 1.00 85.62 296 GLN A O 1
ATOM 2356 N N . THR A 1 297 ? 62.039 23.359 -71.352 1.00 83.56 297 THR A N 1
ATOM 2357 C CA . THR A 1 297 ? 60.641 23.687 -71.011 1.00 83.56 297 THR A CA 1
ATOM 2358 C C . THR A 1 297 ? 59.870 22.500 -70.419 1.00 83.56 297 THR A C 1
ATOM 2360 O O . THR A 1 297 ? 58.993 22.684 -69.569 1.00 83.56 297 THR A O 1
ATOM 2363 N N . ALA A 1 298 ? 60.174 21.268 -70.840 1.00 84.25 298 ALA A N 1
ATOM 2364 C CA . ALA A 1 298 ? 59.614 20.066 -70.230 1.00 84.25 298 ALA A CA 1
ATOM 2365 C C . ALA A 1 298 ? 60.145 19.852 -68.802 1.00 84.25 298 ALA A C 1
ATOM 2367 O O . ALA A 1 298 ? 59.365 19.512 -67.911 1.00 84.25 298 ALA A O 1
ATOM 2368 N N . GLU A 1 299 ? 61.436 20.092 -68.568 1.00 82.69 299 GLU A N 1
ATOM 2369 C CA . GLU A 1 299 ? 62.062 20.018 -67.246 1.00 82.69 299 GLU A CA 1
ATOM 2370 C C . GLU A 1 299 ? 61.486 21.054 -66.277 1.00 82.69 299 GLU A C 1
ATOM 2372 O O . GLU A 1 299 ? 61.112 20.685 -65.165 1.00 82.69 299 GLU A O 1
ATOM 2377 N N . GLU A 1 300 ? 61.311 22.307 -66.701 1.00 85.88 300 GLU A N 1
ATOM 2378 C CA . GLU A 1 300 ? 60.679 23.359 -65.892 1.00 85.88 300 GLU A CA 1
ATOM 2379 C C . GLU A 1 300 ? 59.249 22.979 -65.482 1.00 85.88 300 GLU A C 1
ATOM 2381 O O . GLU A 1 300 ? 58.885 23.058 -64.307 1.00 85.88 300 GLU A O 1
ATOM 2386 N N . ARG A 1 301 ? 58.436 22.473 -66.421 1.00 84.12 301 ARG A N 1
ATOM 2387 C CA . ARG A 1 301 ? 57.072 21.996 -66.120 1.00 84.12 301 ARG A CA 1
ATOM 2388 C C . ARG A 1 301 ? 57.073 20.820 -65.149 1.00 84.12 301 ARG A C 1
ATOM 2390 O O . ARG A 1 301 ? 56.200 20.734 -64.286 1.00 84.12 301 ARG A O 1
ATOM 2397 N N . LEU A 1 302 ? 58.029 19.901 -65.290 1.00 85.38 302 LEU A N 1
ATOM 2398 C CA . LEU A 1 302 ? 58.182 18.781 -64.364 1.00 85.38 302 LEU A CA 1
ATOM 2399 C C . LEU A 1 302 ? 58.625 19.254 -62.976 1.00 85.38 302 LEU A C 1
ATOM 2401 O O . LEU A 1 302 ? 58.161 18.687 -61.990 1.00 85.38 302 LEU A O 1
ATOM 2405 N N . GLN A 1 303 ? 59.472 20.279 -62.878 1.00 86.69 303 GLN A N 1
ATOM 2406 C CA . GLN A 1 303 ? 59.882 20.865 -61.600 1.00 86.69 303 GLN A CA 1
ATOM 2407 C C . GLN A 1 303 ? 58.721 21.564 -60.890 1.00 86.69 303 GLN A C 1
ATOM 2409 O O . GLN A 1 303 ? 58.477 21.261 -59.723 1.00 86.69 303 GLN A O 1
ATOM 2414 N N . VAL A 1 304 ? 57.953 22.404 -61.592 1.00 86.06 304 VAL A N 1
ATOM 2415 C CA . VAL A 1 304 ? 56.748 23.050 -61.034 1.00 86.06 304 VAL A CA 1
ATOM 2416 C C . VAL A 1 304 ? 55.767 21.995 -60.527 1.00 86.06 304 VAL A C 1
ATOM 2418 O O . VAL A 1 304 ? 55.323 22.044 -59.385 1.00 86.06 304 VAL A O 1
ATOM 2421 N N . ARG A 1 305 ? 55.512 20.952 -61.323 1.00 83.12 305 ARG A N 1
ATOM 2422 C CA . ARG A 1 305 ? 54.607 19.872 -60.918 1.00 83.12 305 ARG A CA 1
ATOM 2423 C C . ARG A 1 305 ? 55.128 19.060 -59.730 1.00 83.12 305 ARG A C 1
ATOM 2425 O O . ARG A 1 305 ? 54.333 18.573 -58.933 1.00 83.12 305 ARG A O 1
ATOM 2432 N N . ARG A 1 306 ? 56.449 18.888 -59.594 1.00 86.62 306 ARG A N 1
ATOM 2433 C CA . ARG A 1 306 ? 57.047 18.257 -58.403 1.00 86.62 306 ARG A CA 1
ATOM 2434 C C . ARG A 1 306 ? 56.797 19.101 -57.154 1.00 86.62 306 ARG A C 1
ATOM 2436 O O . ARG A 1 306 ? 56.416 18.524 -56.142 1.00 86.62 306 ARG A O 1
ATOM 2443 N N . GLN A 1 307 ? 56.949 20.422 -57.247 1.00 88.69 307 GLN A N 1
ATOM 2444 C CA . GLN A 1 307 ? 56.673 21.348 -56.143 1.00 88.69 307 GLN A CA 1
ATOM 2445 C C . GLN A 1 307 ? 55.189 21.330 -55.753 1.00 88.69 307 GLN A C 1
ATOM 2447 O O . GLN A 1 307 ? 54.875 21.153 -54.581 1.00 88.69 307 GLN A O 1
ATOM 2452 N N . GLU A 1 308 ? 54.273 21.390 -56.724 1.00 85.12 308 GLU A N 1
ATOM 2453 C CA . GLU A 1 308 ? 52.825 21.298 -56.470 1.00 85.12 308 GLU A CA 1
ATOM 2454 C C . GLU A 1 308 ? 52.445 19.982 -55.770 1.00 85.12 308 GLU A C 1
ATOM 2456 O O . GLU A 1 308 ? 51.681 19.975 -54.806 1.00 85.12 308 GLU A O 1
ATOM 2461 N N . ILE A 1 309 ? 53.007 18.851 -56.215 1.00 86.19 309 ILE A N 1
ATOM 2462 C CA . ILE A 1 309 ? 52.756 17.542 -55.594 1.00 86.19 309 ILE A CA 1
ATOM 2463 C C . ILE A 1 309 ? 53.326 17.485 -54.171 1.00 86.19 309 ILE A C 1
ATOM 2465 O O . ILE A 1 309 ? 52.705 16.883 -53.290 1.00 86.19 309 ILE A O 1
ATOM 2469 N N . GLU A 1 310 ? 54.493 18.081 -53.931 1.00 86.25 310 GLU A N 1
ATOM 2470 C CA . GLU A 1 310 ? 55.105 18.151 -52.603 1.00 86.25 310 GLU A CA 1
ATOM 2471 C C . GLU A 1 310 ? 54.256 18.998 -51.643 1.00 86.25 310 GLU A C 1
ATOM 2473 O O . GLU A 1 310 ? 53.961 18.557 -50.528 1.00 86.25 310 GLU A O 1
ATOM 2478 N N . GLU A 1 311 ? 53.769 20.155 -52.097 1.00 88.06 311 GLU A N 1
ATOM 2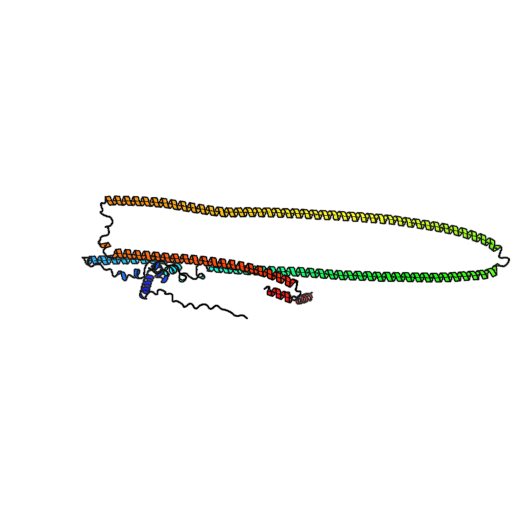479 C CA . GLU A 1 311 ? 52.861 21.016 -51.337 1.00 88.06 311 GLU A CA 1
ATOM 2480 C C . GLU A 1 311 ? 51.514 20.339 -51.061 1.00 88.06 311 GLU A C 1
ATOM 2482 O O . GLU A 1 311 ? 51.041 20.355 -49.923 1.00 88.06 311 GLU A O 1
ATOM 2487 N N . GLU A 1 312 ? 50.911 19.670 -52.048 1.00 84.06 312 GLU A N 1
ATOM 2488 C CA . GLU A 1 312 ? 49.681 18.900 -51.845 1.00 84.06 312 GLU A CA 1
ATOM 2489 C C . GLU A 1 312 ? 49.871 17.764 -50.833 1.00 84.06 312 GLU A C 1
ATOM 2491 O O . GLU A 1 312 ? 49.004 17.528 -49.984 1.00 84.06 312 GLU A O 1
ATOM 2496 N N . CYS A 1 313 ? 50.983 17.028 -50.925 1.00 84.75 313 CYS A N 1
ATOM 2497 C CA . CYS A 1 313 ? 51.309 15.963 -49.979 1.00 84.75 313 CYS A CA 1
ATOM 2498 C C . CYS A 1 313 ? 51.471 16.525 -48.565 1.00 84.75 313 CYS A C 1
ATOM 2500 O O . CYS A 1 313 ? 50.939 15.948 -47.613 1.00 84.75 313 CYS A O 1
ATOM 2502 N N . ARG A 1 314 ? 52.140 17.675 -48.429 1.00 89.38 314 ARG A N 1
ATOM 2503 C CA . ARG A 1 314 ? 52.306 18.370 -47.152 1.00 89.38 314 ARG A CA 1
ATOM 2504 C C . ARG A 1 314 ? 50.971 18.846 -46.581 1.00 89.38 314 ARG A C 1
ATOM 2506 O O . ARG A 1 314 ? 50.676 18.551 -45.427 1.00 89.38 314 ARG A O 1
ATOM 2513 N N . GLN A 1 315 ? 50.121 19.485 -47.384 1.00 88.94 315 GLN A N 1
ATOM 2514 C CA . GLN A 1 315 ? 48.785 19.913 -46.955 1.00 88.94 315 GLN A CA 1
ATOM 2515 C C . GLN A 1 315 ? 47.913 18.724 -46.530 1.00 88.94 315 GLN A C 1
ATOM 2517 O O . GLN A 1 315 ? 47.222 18.787 -45.513 1.00 88.94 315 GLN A O 1
ATOM 2522 N N . LYS A 1 316 ? 47.961 17.605 -47.268 1.00 87.44 316 LYS A N 1
ATOM 2523 C CA . LYS A 1 316 ? 47.252 16.369 -46.897 1.00 87.44 316 LYS A CA 1
ATOM 2524 C C . LYS A 1 316 ? 47.778 15.796 -45.579 1.00 87.44 316 LYS A C 1
ATOM 2526 O O . LYS A 1 316 ? 46.973 15.366 -44.751 1.00 87.44 316 LYS A O 1
ATOM 2531 N N . ALA A 1 317 ? 49.093 15.825 -45.356 1.00 84.69 317 ALA A N 1
ATOM 2532 C CA . ALA A 1 317 ? 49.701 15.401 -44.099 1.00 84.69 317 ALA A CA 1
ATOM 2533 C C . ALA A 1 317 ? 49.243 16.287 -42.926 1.00 84.69 317 ALA A C 1
ATOM 2535 O O . ALA A 1 317 ? 48.724 15.758 -41.942 1.00 84.69 317 ALA A O 1
ATOM 2536 N N . GLU A 1 318 ? 49.317 17.613 -43.063 1.00 90.00 318 GLU A N 1
ATOM 2537 C CA . GLU A 1 318 ? 48.884 18.581 -42.044 1.00 90.00 318 GLU A CA 1
ATOM 2538 C C . GLU A 1 318 ? 47.384 18.440 -41.721 1.00 90.00 318 GLU A C 1
ATOM 2540 O O . GLU A 1 318 ? 47.004 18.340 -40.553 1.00 90.00 318 GLU A O 1
ATOM 2545 N N . GLN A 1 319 ? 46.518 18.310 -42.734 1.00 88.06 319 GLN A N 1
ATOM 2546 C CA . GLN A 1 319 ? 45.083 18.066 -42.534 1.00 88.06 319 GLN A CA 1
ATOM 2547 C C . GLN A 1 319 ? 44.804 16.725 -41.845 1.00 88.06 319 GLN A C 1
ATOM 2549 O O . GLN A 1 319 ? 43.891 16.624 -41.021 1.00 88.06 319 GLN A O 1
ATOM 2554 N N . SER A 1 320 ? 45.558 15.675 -42.184 1.00 81.44 320 SER A N 1
ATOM 2555 C CA . SER A 1 320 ? 45.411 14.366 -41.542 1.00 81.44 320 SER A CA 1
ATOM 2556 C C . SER A 1 320 ? 45.826 14.412 -40.069 1.00 81.44 320 SER A C 1
ATOM 2558 O O . SER A 1 320 ? 45.124 13.862 -39.217 1.00 81.44 320 SER A O 1
ATOM 2560 N N . GLN A 1 321 ? 46.900 15.142 -39.754 1.00 89.31 321 GLN A N 1
ATOM 2561 C CA . GLN A 1 321 ? 47.382 15.347 -38.393 1.00 89.31 321 GLN A CA 1
ATOM 2562 C C . GLN A 1 321 ? 46.398 16.191 -37.573 1.00 89.31 321 GLN A C 1
ATOM 2564 O O . GLN A 1 321 ? 46.081 15.813 -36.446 1.00 89.31 321 GLN A O 1
ATOM 2569 N N . ALA A 1 322 ? 45.843 17.262 -38.148 1.00 89.44 322 ALA A N 1
ATOM 2570 C CA . ALA A 1 322 ? 44.813 18.080 -37.506 1.00 89.44 322 ALA A CA 1
ATOM 2571 C C . ALA A 1 322 ? 43.555 17.256 -37.179 1.00 89.44 322 ALA A C 1
ATOM 2573 O O . ALA A 1 322 ? 43.102 17.240 -36.036 1.00 89.44 322 ALA A O 1
ATOM 2574 N N . LYS A 1 323 ? 43.047 16.465 -38.137 1.00 89.69 323 LYS A N 1
ATOM 2575 C CA . LYS A 1 323 ? 41.905 15.556 -37.911 1.00 89.69 323 LYS A CA 1
ATOM 2576 C C . LYS A 1 323 ? 42.195 14.505 -36.840 1.00 89.69 323 LYS A C 1
ATOM 2578 O O . LYS A 1 323 ? 41.302 14.126 -36.079 1.00 89.69 323 LYS A O 1
ATOM 2583 N N . PHE A 1 324 ? 43.429 14.006 -36.781 1.00 90.25 324 PHE A N 1
ATOM 2584 C CA . PHE A 1 324 ? 43.845 13.071 -35.740 1.00 90.25 324 PHE A CA 1
ATOM 2585 C C . PHE A 1 324 ? 43.839 13.733 -34.356 1.00 90.25 324 PHE A C 1
ATOM 2587 O O . PHE A 1 324 ? 43.289 13.159 -33.415 1.00 90.25 324 PHE A O 1
ATOM 2594 N N . GLN A 1 325 ? 44.374 14.951 -34.237 1.00 90.19 325 GLN A N 1
ATOM 2595 C CA . GLN A 1 325 ? 44.361 15.726 -32.994 1.00 90.19 325 GLN A CA 1
ATOM 2596 C C . GLN A 1 325 ? 42.934 16.068 -32.546 1.00 90.19 325 GLN A C 1
ATOM 2598 O O . GLN A 1 325 ? 42.592 15.826 -31.390 1.00 90.19 325 GLN A O 1
ATOM 2603 N N . GLU A 1 326 ? 42.061 16.522 -33.450 1.00 88.50 326 GLU A N 1
ATOM 2604 C CA . GLU A 1 326 ? 40.641 16.760 -33.149 1.00 88.50 326 GLU A CA 1
ATOM 2605 C C . GLU A 1 326 ? 39.945 15.497 -32.628 1.00 88.50 326 GLU A C 1
ATOM 2607 O O . GLU A 1 326 ? 39.176 15.545 -31.663 1.00 88.50 326 GLU A O 1
ATOM 2612 N N . ARG A 1 327 ? 40.233 14.335 -33.231 1.00 89.50 327 ARG A N 1
ATOM 2613 C CA . ARG A 1 327 ? 39.696 13.053 -32.762 1.00 89.50 327 ARG A CA 1
ATOM 2614 C C . ARG A 1 327 ? 40.213 12.704 -31.365 1.00 89.50 327 ARG A C 1
ATOM 2616 O O . ARG A 1 327 ? 39.412 12.250 -30.553 1.00 89.50 327 ARG A O 1
ATOM 2623 N N . GLN A 1 328 ? 41.494 12.925 -31.071 1.00 89.69 328 GLN A N 1
ATOM 2624 C CA . GLN A 1 328 ? 42.059 12.712 -29.731 1.00 89.69 328 GLN A CA 1
ATOM 2625 C C . GLN A 1 328 ? 41.389 13.614 -28.689 1.00 89.69 328 GLN A C 1
ATOM 2627 O O . GLN A 1 328 ? 40.947 13.116 -27.657 1.00 89.69 328 GLN A O 1
ATOM 2632 N N . VAL A 1 329 ? 41.213 14.905 -28.988 1.00 91.44 329 VAL A N 1
ATOM 2633 C CA . VAL A 1 329 ? 40.507 15.851 -28.105 1.00 91.44 329 VAL A CA 1
ATOM 2634 C C . VAL A 1 329 ? 39.064 15.406 -27.867 1.00 91.44 329 VAL A C 1
ATOM 2636 O O . VAL A 1 329 ? 38.593 15.411 -26.732 1.00 91.44 329 VAL A O 1
ATOM 2639 N N . ARG A 1 330 ? 38.363 14.953 -28.913 1.00 90.38 330 ARG A N 1
ATOM 2640 C CA . ARG A 1 330 ? 36.986 14.457 -28.793 1.00 90.38 330 ARG A CA 1
ATOM 2641 C C . ARG A 1 330 ? 36.890 13.198 -27.936 1.00 90.38 330 ARG A C 1
ATOM 2643 O O . ARG A 1 330 ? 35.974 13.097 -27.125 1.00 90.38 330 ARG A O 1
ATOM 2650 N N . ILE A 1 331 ? 37.810 12.250 -28.116 1.00 88.62 331 ILE A N 1
ATOM 2651 C CA . ILE A 1 331 ? 37.881 11.038 -27.291 1.00 88.62 331 ILE A CA 1
ATOM 2652 C C . ILE A 1 331 ? 38.152 11.429 -25.839 1.00 88.62 331 ILE A C 1
ATOM 2654 O O . ILE A 1 331 ? 37.443 10.958 -24.955 1.00 88.62 331 ILE A O 1
ATOM 2658 N N . TYR A 1 332 ? 39.105 12.334 -25.603 1.00 90.44 332 TYR A N 1
ATOM 2659 C CA . TYR A 1 332 ? 39.436 12.811 -24.265 1.00 90.44 332 TYR A CA 1
ATOM 2660 C C . TYR A 1 332 ? 38.230 13.475 -23.581 1.00 90.44 332 TYR A C 1
ATOM 2662 O O . TYR A 1 332 ? 37.895 13.126 -22.450 1.00 90.44 332 TYR A O 1
ATOM 2670 N N . ALA A 1 333 ? 37.505 14.345 -24.292 1.00 90.38 333 ALA A N 1
ATOM 2671 C CA . ALA A 1 333 ? 36.271 14.959 -23.799 1.00 90.38 333 ALA A CA 1
ATOM 2672 C C . ALA A 1 333 ? 35.189 13.914 -23.475 1.00 90.38 333 ALA A C 1
ATOM 2674 O O . ALA A 1 333 ? 34.584 13.965 -22.411 1.00 90.38 333 ALA A O 1
ATOM 2675 N N . GLN A 1 334 ? 34.991 12.908 -24.335 1.00 88.50 334 GLN A N 1
ATOM 2676 C CA . GLN A 1 334 ? 34.043 11.819 -24.068 1.00 88.50 334 GLN A CA 1
ATOM 2677 C C . GLN A 1 334 ? 34.438 10.976 -22.852 1.00 88.50 334 GLN A C 1
ATOM 2679 O O . GLN A 1 334 ? 33.570 10.564 -22.081 1.00 88.50 334 GLN A O 1
ATOM 2684 N N . THR A 1 335 ? 35.733 10.706 -22.668 1.00 89.44 335 THR A N 1
ATOM 2685 C CA . THR A 1 335 ? 36.216 9.997 -21.479 1.00 89.44 335 THR A CA 1
ATOM 2686 C C . THR A 1 335 ? 36.048 10.836 -20.218 1.00 89.44 335 THR A C 1
ATOM 2688 O O . THR A 1 335 ? 35.635 10.287 -19.200 1.00 89.44 335 THR A O 1
ATOM 2691 N N . GLN A 1 336 ? 36.285 12.149 -20.292 1.00 91.44 336 GLN A N 1
ATOM 2692 C CA . GLN A 1 336 ? 36.065 13.085 -19.190 1.00 91.44 336 GLN A CA 1
ATOM 2693 C C . GLN A 1 336 ? 34.580 13.111 -18.792 1.00 91.44 336 GLN A C 1
ATOM 2695 O O . GLN A 1 336 ? 34.257 12.815 -17.646 1.00 91.44 336 GLN A O 1
ATOM 2700 N N . ASP A 1 337 ? 33.674 13.309 -19.756 1.00 90.06 337 ASP A N 1
ATOM 2701 C CA . ASP A 1 337 ? 32.220 13.286 -19.539 1.00 90.06 337 ASP A CA 1
ATOM 2702 C C . ASP A 1 337 ? 31.750 11.961 -18.924 1.00 90.06 337 ASP A C 1
ATOM 2704 O O . ASP A 1 337 ? 30.857 11.924 -18.073 1.00 90.06 337 ASP A O 1
ATOM 2708 N N . TRP A 1 338 ? 32.323 10.838 -19.367 1.00 92.44 338 TRP A N 1
ATOM 2709 C CA . TRP A 1 338 ? 32.005 9.527 -18.810 1.00 92.44 338 TRP A CA 1
ATOM 2710 C C . TRP A 1 338 ? 32.472 9.399 -17.356 1.00 92.44 338 TRP A C 1
ATOM 2712 O O . TRP A 1 338 ? 31.706 8.907 -16.524 1.00 92.44 338 TRP A O 1
ATOM 2722 N N . VAL A 1 339 ? 33.687 9.859 -17.036 1.00 92.50 339 VAL A N 1
ATOM 2723 C CA . VAL A 1 339 ? 34.209 9.886 -15.661 1.00 92.50 339 VAL A CA 1
ATOM 2724 C C . VAL A 1 339 ? 33.333 10.773 -14.777 1.00 92.50 339 VAL A C 1
ATOM 2726 O O . VAL A 1 339 ? 32.913 10.322 -13.711 1.00 92.50 339 VAL A O 1
ATOM 2729 N N . ASP A 1 340 ? 32.982 11.972 -15.235 1.00 92.88 340 ASP A N 1
ATOM 2730 C CA . ASP A 1 340 ? 32.156 12.918 -14.481 1.00 92.88 340 ASP A CA 1
ATOM 2731 C C . ASP A 1 340 ? 30.762 12.343 -14.207 1.00 92.88 340 ASP A C 1
ATOM 2733 O O . ASP A 1 340 ? 30.311 12.321 -13.059 1.00 92.88 340 ASP A O 1
ATOM 2737 N N . ARG A 1 341 ? 30.118 11.733 -15.213 1.00 90.62 341 ARG A N 1
ATOM 2738 C CA . ARG A 1 341 ? 28.844 11.016 -15.022 1.00 90.62 341 ARG A CA 1
ATOM 2739 C C . ARG A 1 341 ? 28.967 9.872 -14.021 1.00 90.62 341 ARG A C 1
ATOM 2741 O O . ARG A 1 341 ? 28.083 9.694 -13.186 1.00 90.62 341 ARG A O 1
ATOM 2748 N N . LYS A 1 342 ? 30.056 9.097 -14.061 1.00 91.19 342 LYS A N 1
ATOM 2749 C CA . LYS A 1 342 ? 30.286 8.014 -13.091 1.00 91.19 342 LYS A CA 1
ATOM 2750 C C . LYS A 1 342 ? 30.490 8.542 -11.675 1.00 91.19 342 LYS A C 1
ATOM 2752 O O . LYS A 1 342 ? 29.980 7.934 -10.731 1.00 91.19 342 LYS A O 1
ATOM 2757 N N . LEU A 1 343 ? 31.197 9.658 -11.516 1.00 92.94 343 LEU A N 1
ATOM 2758 C CA . LEU A 1 343 ? 31.376 10.318 -10.225 1.00 92.94 343 LEU A CA 1
ATOM 2759 C C . LEU A 1 343 ? 30.049 10.868 -9.691 1.00 92.94 343 LEU A C 1
ATOM 2761 O O . LEU A 1 343 ? 29.742 10.655 -8.515 1.00 92.94 343 LEU A O 1
ATOM 2765 N N . GLU A 1 344 ? 29.231 11.489 -10.540 1.00 93.62 344 GLU A N 1
ATOM 2766 C CA . GLU A 1 344 ? 27.884 11.939 -10.183 1.00 93.62 344 GLU A CA 1
ATOM 2767 C C . GLU A 1 344 ? 26.968 10.781 -9.781 1.00 93.62 344 GLU A C 1
ATOM 2769 O O . GLU A 1 344 ? 26.304 10.852 -8.746 1.00 93.62 344 GLU A O 1
ATOM 2774 N N . ASP A 1 345 ? 26.932 9.704 -10.566 1.00 88.81 345 ASP A N 1
ATOM 2775 C CA . ASP A 1 345 ? 26.122 8.519 -10.277 1.00 88.81 345 ASP A CA 1
ATOM 2776 C C . ASP A 1 345 ? 26.539 7.883 -8.950 1.00 88.81 345 ASP A C 1
ATOM 2778 O O . ASP A 1 345 ? 25.698 7.532 -8.120 1.00 88.81 345 ASP A O 1
ATOM 2782 N N . HIS A 1 346 ? 27.845 7.795 -8.698 1.00 90.94 346 HIS A N 1
ATOM 2783 C CA . HIS A 1 346 ? 28.370 7.300 -7.434 1.00 90.94 346 HIS A CA 1
ATOM 2784 C C . HIS A 1 346 ? 28.052 8.242 -6.260 1.00 90.94 346 HIS A C 1
ATOM 2786 O O . HIS A 1 346 ? 27.743 7.772 -5.161 1.00 90.94 346 HIS A O 1
ATOM 2792 N N . ALA A 1 347 ? 28.065 9.562 -6.466 1.00 93.12 347 ALA A N 1
ATOM 2793 C CA . ALA A 1 347 ? 27.645 10.536 -5.461 1.00 93.12 347 ALA A CA 1
ATOM 2794 C C . ALA A 1 347 ? 26.143 10.413 -5.145 1.00 93.12 347 ALA A C 1
ATOM 2796 O O . ALA A 1 347 ? 25.773 10.345 -3.968 1.00 93.12 347 ALA A O 1
ATOM 2797 N N . LYS A 1 348 ? 25.289 10.292 -6.173 1.00 90.56 348 LYS A N 1
ATOM 2798 C CA . LYS A 1 348 ? 23.843 10.035 -6.045 1.00 90.56 348 LYS A CA 1
ATOM 2799 C C . LYS A 1 348 ? 23.586 8.724 -5.304 1.00 90.56 348 LYS A C 1
ATOM 2801 O O . LYS A 1 348 ? 22.800 8.698 -4.358 1.00 90.56 348 LYS A O 1
ATOM 2806 N N . PHE A 1 349 ? 24.305 7.659 -5.658 1.00 92.75 349 PHE A N 1
ATOM 2807 C CA . PHE A 1 349 ? 24.233 6.370 -4.973 1.00 92.75 349 PHE A CA 1
ATOM 2808 C C . PHE A 1 349 ? 24.637 6.480 -3.497 1.00 92.75 349 PHE A C 1
ATOM 2810 O O . PHE A 1 349 ? 23.894 6.035 -2.624 1.00 92.75 349 PHE A O 1
ATOM 2817 N N . LYS A 1 350 ? 25.771 7.124 -3.184 1.00 93.31 350 LYS A N 1
ATOM 2818 C CA . LYS A 1 350 ? 26.217 7.342 -1.796 1.00 93.31 350 LYS A CA 1
ATOM 2819 C C . LYS A 1 350 ? 25.211 8.160 -0.988 1.00 93.31 350 LYS A C 1
ATOM 2821 O O . LYS A 1 350 ? 24.983 7.847 0.181 1.00 93.31 350 LYS A O 1
ATOM 2826 N N . ALA A 1 351 ? 24.621 9.196 -1.583 1.00 92.31 351 ALA A N 1
ATOM 2827 C CA . ALA A 1 351 ? 23.584 9.997 -0.942 1.00 92.31 351 ALA A CA 1
ATOM 2828 C C . ALA A 1 351 ? 22.337 9.149 -0.652 1.00 92.31 351 ALA A C 1
ATOM 2830 O O . ALA A 1 351 ? 21.887 9.106 0.492 1.00 92.31 351 ALA A O 1
ATOM 2831 N N . HIS A 1 352 ? 21.846 8.401 -1.644 1.00 88.62 352 HIS A N 1
ATOM 2832 C CA . HIS A 1 352 ? 20.709 7.495 -1.492 1.00 88.62 352 HIS A CA 1
ATOM 2833 C C . HIS A 1 352 ? 20.963 6.430 -0.415 1.00 88.62 352 HIS A C 1
ATOM 2835 O O . HIS A 1 352 ? 20.149 6.254 0.488 1.00 88.62 352 HIS A O 1
ATOM 2841 N N . TYR A 1 353 ? 22.126 5.777 -0.439 1.00 92.38 353 TYR A N 1
ATOM 2842 C CA . TYR A 1 353 ? 22.517 4.774 0.553 1.00 92.38 353 TYR A CA 1
ATOM 2843 C C . TYR A 1 353 ? 22.543 5.343 1.980 1.00 92.38 353 TYR A C 1
ATOM 2845 O O . TYR A 1 353 ? 21.982 4.744 2.899 1.00 92.38 353 TYR A O 1
ATOM 2853 N N . LYS A 1 354 ? 23.123 6.538 2.174 1.00 92.94 354 LYS A N 1
ATOM 2854 C CA . LYS A 1 354 ? 23.098 7.236 3.472 1.00 92.94 354 LYS A CA 1
ATOM 2855 C C . LYS A 1 354 ? 21.670 7.546 3.926 1.00 92.94 354 LYS A C 1
ATOM 2857 O O . LYS A 1 354 ? 21.372 7.382 5.108 1.00 92.94 354 LYS A O 1
ATOM 2862 N N . THR A 1 355 ? 20.796 7.971 3.015 1.00 91.75 355 THR A N 1
ATOM 2863 C CA . THR A 1 355 ? 19.379 8.226 3.311 1.00 91.75 355 THR A CA 1
ATOM 2864 C C . THR A 1 355 ? 18.656 6.945 3.722 1.00 91.75 355 THR A C 1
ATOM 2866 O O . THR A 1 355 ? 17.955 6.955 4.730 1.00 91.75 355 THR A O 1
ATOM 2869 N N . CYS A 1 356 ? 18.878 5.825 3.027 1.00 86.81 356 CYS A N 1
ATOM 2870 C CA . CYS A 1 356 ? 18.306 4.527 3.395 1.00 86.81 356 CYS A CA 1
ATOM 2871 C C . CYS A 1 356 ? 18.776 4.050 4.774 1.00 86.81 356 CYS A C 1
ATOM 2873 O O . CYS A 1 356 ? 17.953 3.605 5.572 1.00 86.81 356 CYS A O 1
ATOM 2875 N N . ILE A 1 357 ? 20.071 4.181 5.089 1.00 92.06 357 ILE A N 1
ATOM 2876 C CA . ILE A 1 357 ? 20.593 3.845 6.423 1.00 92.06 357 ILE A CA 1
ATOM 2877 C C . ILE A 1 357 ? 19.928 4.708 7.494 1.00 92.06 357 ILE A C 1
ATOM 2879 O O . ILE A 1 357 ? 19.460 4.170 8.496 1.00 92.06 357 ILE A O 1
ATOM 2883 N N . LYS A 1 358 ? 19.864 6.032 7.292 1.00 91.44 358 LYS A N 1
ATOM 2884 C CA . LYS A 1 358 ? 19.216 6.947 8.244 1.00 91.44 358 LYS A CA 1
ATOM 2885 C C . LYS A 1 358 ? 17.744 6.598 8.438 1.00 91.44 358 LYS A C 1
ATOM 2887 O O . LYS A 1 358 ? 17.321 6.438 9.573 1.00 91.44 358 LYS A O 1
ATOM 2892 N N . ALA A 1 359 ? 17.001 6.371 7.356 1.00 84.69 359 ALA A N 1
ATOM 2893 C CA . ALA A 1 359 ? 15.605 5.950 7.424 1.00 84.69 359 ALA A CA 1
ATOM 2894 C C . ALA A 1 359 ? 15.438 4.622 8.184 1.00 84.69 359 ALA A C 1
ATOM 2896 O O . ALA A 1 359 ? 14.525 4.488 8.995 1.00 84.69 359 ALA A O 1
ATOM 2897 N N . GLY A 1 360 ? 16.344 3.659 7.982 1.00 86.56 360 GLY A N 1
ATOM 2898 C CA . GLY A 1 360 ? 16.372 2.409 8.742 1.00 86.56 360 GLY A CA 1
ATOM 2899 C C . GLY A 1 360 ? 16.627 2.626 10.237 1.00 86.56 360 GLY A C 1
ATOM 2900 O O . GLY A 1 360 ? 15.909 2.071 11.071 1.00 86.56 360 GLY A O 1
ATOM 2901 N N . GLN A 1 361 ? 17.599 3.472 10.588 1.00 90.38 361 GLN A N 1
ATOM 2902 C CA . GLN A 1 361 ? 17.888 3.846 11.977 1.00 90.38 361 GLN A CA 1
ATOM 2903 C C . GLN A 1 361 ? 16.717 4.595 12.624 1.00 90.38 361 GLN A C 1
ATOM 2905 O O . GLN A 1 361 ? 16.369 4.316 13.770 1.00 90.38 361 GLN A O 1
ATOM 2910 N N . ASP A 1 362 ? 16.084 5.516 11.903 1.00 82.62 362 ASP A N 1
ATOM 2911 C CA . ASP A 1 362 ? 14.937 6.280 12.386 1.00 82.62 362 ASP A CA 1
ATOM 2912 C C . ASP A 1 362 ? 13.710 5.386 12.567 1.00 82.62 362 ASP A C 1
ATOM 2914 O O . ASP A 1 362 ? 13.010 5.506 13.571 1.00 82.62 362 ASP A O 1
ATOM 2918 N N . LEU A 1 363 ? 13.495 4.414 11.677 1.00 79.12 363 LEU A N 1
ATOM 2919 C CA . LEU A 1 363 ? 12.440 3.412 11.817 1.00 79.12 363 LEU A CA 1
ATOM 2920 C C . LEU A 1 363 ? 12.686 2.488 13.018 1.00 79.12 363 LEU A C 1
ATOM 2922 O O . LEU A 1 363 ? 11.752 2.188 13.764 1.00 79.12 363 LEU A O 1
ATOM 2926 N N . GLN A 1 364 ? 13.935 2.077 13.260 1.00 79.94 364 GLN A N 1
ATOM 2927 C CA . GLN A 1 364 ? 14.303 1.336 14.471 1.00 79.94 364 GLN A CA 1
ATOM 2928 C C . GLN A 1 364 ? 14.093 2.175 15.737 1.00 79.94 364 GLN A C 1
ATOM 2930 O O . GLN A 1 364 ? 13.513 1.673 16.698 1.00 79.94 364 GLN A O 1
ATOM 2935 N N . LYS A 1 365 ? 14.487 3.457 15.731 1.00 81.19 365 LYS A N 1
ATOM 2936 C CA . LYS A 1 365 ? 14.233 4.395 16.838 1.00 81.19 365 LYS A CA 1
ATOM 2937 C C . LYS A 1 365 ? 12.740 4.631 17.063 1.00 81.19 365 LYS A C 1
ATOM 2939 O O . LYS A 1 365 ? 12.304 4.716 18.204 1.00 81.19 365 LYS A O 1
ATOM 2944 N N . ALA A 1 366 ? 11.939 4.736 16.006 1.00 71.31 366 ALA A N 1
ATOM 2945 C CA . ALA A 1 366 ? 10.491 4.893 16.109 1.00 71.31 366 ALA A CA 1
ATOM 2946 C C . ALA A 1 366 ? 9.835 3.630 16.687 1.00 71.31 366 ALA A C 1
ATOM 2948 O O . ALA A 1 366 ? 8.988 3.724 17.574 1.00 71.31 366 ALA A O 1
ATOM 2949 N N . ARG A 1 367 ? 10.279 2.441 16.256 1.00 72.00 367 ARG A N 1
ATOM 2950 C CA . ARG A 1 367 ? 9.844 1.158 16.830 1.00 72.00 367 ARG A CA 1
ATOM 2951 C C . ARG A 1 367 ? 10.240 1.012 18.299 1.00 72.00 367 ARG A C 1
ATOM 2953 O O . ARG A 1 367 ? 9.406 0.598 19.102 1.00 72.00 367 ARG A O 1
ATOM 2960 N N . SER A 1 368 ? 11.468 1.377 18.671 1.00 70.81 368 SER A N 1
ATOM 2961 C CA . SER A 1 368 ? 11.925 1.294 20.064 1.00 70.81 368 SER A CA 1
ATOM 2962 C C . SER A 1 368 ? 11.236 2.322 20.966 1.00 70.81 368 SER A C 1
ATOM 2964 O O . SER A 1 368 ? 10.862 1.981 22.086 1.00 70.81 368 SER A O 1
ATOM 2966 N N . LYS A 1 369 ? 10.962 3.536 20.467 1.00 67.06 369 LYS A N 1
ATOM 2967 C CA . LYS A 1 369 ? 10.120 4.530 21.155 1.00 67.06 369 LYS A CA 1
ATOM 2968 C C . LYS A 1 369 ? 8.688 4.035 21.335 1.00 67.06 369 LYS A C 1
ATOM 2970 O O . LYS A 1 369 ? 8.155 4.168 22.426 1.00 67.06 369 LYS A O 1
ATOM 2975 N N . SER A 1 370 ? 8.087 3.418 20.317 1.00 58.88 370 SER A N 1
ATOM 2976 C CA . SER A 1 370 ? 6.727 2.872 20.399 1.00 58.88 370 SER A CA 1
ATOM 2977 C C . SER A 1 370 ? 6.617 1.768 21.456 1.00 58.88 370 SER A C 1
ATOM 2979 O O . SER A 1 370 ? 5.730 1.822 22.304 1.00 58.88 370 SER A O 1
ATOM 2981 N N . ALA A 1 371 ? 7.552 0.816 21.481 1.00 62.03 371 ALA A N 1
ATOM 2982 C CA . ALA A 1 371 ? 7.561 -0.235 22.498 1.00 62.03 371 ALA A CA 1
ATOM 2983 C C . ALA A 1 371 ? 7.872 0.314 23.905 1.00 62.03 371 ALA A C 1
ATOM 2985 O O . ALA A 1 371 ? 7.227 -0.081 24.876 1.00 62.03 371 ALA A O 1
ATOM 2986 N N . GLY A 1 372 ? 8.820 1.251 24.019 1.00 69.19 372 GLY A N 1
ATOM 2987 C CA . GLY A 1 372 ? 9.192 1.897 25.281 1.00 69.19 372 GLY A CA 1
ATOM 2988 C C . GLY A 1 372 ? 8.100 2.802 25.860 1.00 69.19 372 GLY A C 1
ATOM 2989 O O . GLY A 1 372 ? 7.860 2.794 27.062 1.00 69.19 372 GLY A O 1
ATOM 2990 N N . GLU A 1 373 ? 7.386 3.559 25.027 1.00 71.38 373 GLU A N 1
ATOM 2991 C CA . GLU A 1 373 ? 6.246 4.369 25.469 1.00 71.38 373 GLU A CA 1
ATOM 2992 C C . GLU A 1 373 ? 5.057 3.505 25.877 1.00 71.38 373 GLU A C 1
ATOM 2994 O O . GLU A 1 373 ? 4.372 3.842 26.841 1.00 71.38 373 GLU A O 1
ATOM 2999 N N . ILE A 1 374 ? 4.805 2.391 25.182 1.00 68.94 374 ILE A N 1
ATOM 3000 C CA . ILE A 1 374 ? 3.742 1.453 25.558 1.00 68.94 374 ILE A CA 1
ATOM 3001 C C . ILE A 1 374 ? 4.060 0.815 26.913 1.00 68.94 374 ILE A C 1
ATOM 3003 O O . ILE A 1 374 ? 3.192 0.797 27.786 1.00 68.94 374 ILE A O 1
ATOM 3007 N N . THR A 1 375 ? 5.295 0.352 27.131 1.00 72.31 375 THR A N 1
ATOM 3008 C CA . THR A 1 375 ? 5.701 -0.220 28.424 1.00 72.31 375 THR A CA 1
ATOM 3009 C C . THR A 1 375 ? 5.719 0.829 29.532 1.00 72.31 375 THR A C 1
ATOM 3011 O O . THR A 1 375 ? 5.239 0.546 30.628 1.00 72.31 375 THR A O 1
ATOM 3014 N N . LYS A 1 376 ? 6.163 2.063 29.253 1.00 79.50 376 LYS A N 1
ATOM 3015 C CA . LYS A 1 376 ? 6.112 3.179 30.209 1.00 79.50 376 LYS A CA 1
ATOM 3016 C C . LYS A 1 376 ? 4.674 3.552 30.578 1.00 79.50 376 LYS A C 1
ATOM 3018 O O . LY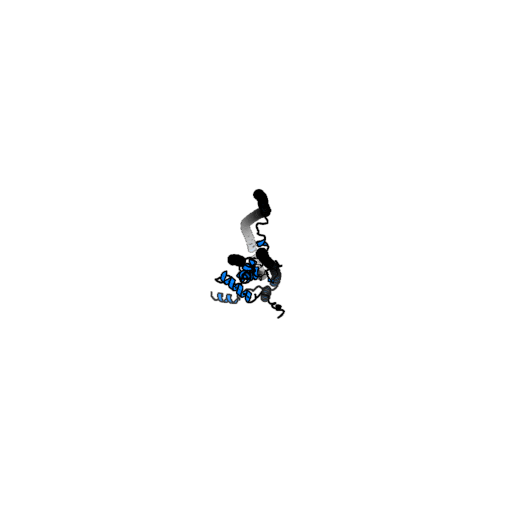S A 1 376 ? 4.372 3.627 31.762 1.00 79.50 376 LYS A O 1
ATOM 3023 N N . LYS A 1 377 ? 3.765 3.688 29.604 1.00 78.94 377 LYS A N 1
ATOM 3024 C CA . LYS A 1 377 ? 2.333 3.948 29.851 1.00 78.94 377 LYS A CA 1
ATOM 3025 C C . LYS A 1 377 ? 1.656 2.796 30.593 1.00 78.94 377 LYS A C 1
ATOM 3027 O O . LYS A 1 377 ? 0.788 3.040 31.427 1.00 78.94 377 LYS A O 1
ATOM 3032 N N . ALA A 1 378 ? 2.033 1.548 30.314 1.00 72.38 378 ALA A N 1
ATOM 3033 C CA . ALA A 1 378 ? 1.535 0.383 31.044 1.00 72.38 378 ALA A CA 1
ATOM 3034 C C . ALA A 1 378 ? 2.020 0.379 32.504 1.00 72.38 378 ALA A C 1
ATOM 3036 O O . ALA A 1 378 ? 1.210 0.196 33.409 1.00 72.38 378 ALA A O 1
ATOM 3037 N N . MET A 1 379 ? 3.305 0.662 32.738 1.00 81.50 379 MET A N 1
ATOM 3038 C CA . MET A 1 379 ? 3.889 0.836 34.073 1.00 81.50 379 MET A CA 1
ATOM 3039 C C . MET A 1 379 ? 3.262 2.009 34.834 1.00 81.50 379 MET A C 1
ATOM 3041 O O . MET A 1 379 ? 2.941 1.864 36.007 1.00 81.50 379 MET A O 1
ATOM 3045 N N . GLU A 1 380 ? 3.049 3.158 34.190 1.00 87.25 380 GLU A N 1
ATOM 3046 C CA . GLU A 1 380 ? 2.391 4.323 34.797 1.00 87.25 380 GLU A CA 1
ATOM 3047 C C . GLU A 1 380 ? 0.934 4.020 35.154 1.00 87.25 380 GLU A C 1
ATOM 3049 O O . GLU A 1 380 ? 0.511 4.320 36.268 1.00 87.25 380 GLU A O 1
ATOM 3054 N N . LYS A 1 381 ? 0.179 3.346 34.273 1.00 86.50 381 LYS A N 1
ATOM 3055 C CA . LYS A 1 381 ? -1.178 2.868 34.589 1.00 86.50 381 LYS A CA 1
ATOM 3056 C C . LYS A 1 381 ? -1.182 1.873 35.742 1.00 86.50 381 LYS A C 1
ATOM 3058 O O . LYS A 1 381 ? -2.051 1.956 36.605 1.00 86.50 381 LYS A O 1
ATOM 3063 N N . TRP A 1 382 ? -0.231 0.942 35.763 1.00 88.56 382 TRP A N 1
ATOM 3064 C CA . TRP A 1 382 ? -0.099 -0.018 36.853 1.00 88.56 382 TRP A CA 1
ATOM 3065 C C . TRP A 1 382 ? 0.214 0.689 38.175 1.00 88.56 382 TRP A C 1
ATOM 3067 O O . TRP A 1 382 ? -0.500 0.465 39.146 1.00 88.56 382 TRP A O 1
ATOM 3077 N N . ARG A 1 383 ? 1.184 1.615 38.204 1.00 90.38 383 ARG A N 1
ATOM 3078 C CA . ARG A 1 383 ? 1.516 2.413 39.398 1.00 90.38 383 ARG A CA 1
ATOM 3079 C C . ARG A 1 383 ? 0.343 3.259 39.873 1.00 90.38 383 ARG A C 1
ATOM 3081 O O . ARG A 1 383 ? 0.084 3.281 41.070 1.00 90.38 383 ARG A O 1
ATOM 3088 N N . ALA A 1 384 ? -0.371 3.920 38.960 1.00 87.44 384 ALA A N 1
ATOM 3089 C CA . ALA A 1 384 ? -1.541 4.734 39.287 1.00 87.44 384 ALA A CA 1
ATOM 3090 C C . ALA A 1 384 ? -2.688 3.880 39.850 1.00 87.44 384 ALA A C 1
ATOM 3092 O O . ALA A 1 384 ? -3.328 4.258 40.828 1.00 87.44 384 ALA A O 1
ATOM 3093 N N . ASN A 1 385 ? -2.926 2.695 39.278 1.00 84.94 385 ASN A N 1
ATOM 3094 C CA . ASN A 1 385 ? -3.893 1.747 39.828 1.00 84.94 385 ASN A CA 1
ATOM 3095 C C . ASN A 1 385 ? -3.444 1.206 41.189 1.00 84.94 385 ASN A C 1
ATOM 3097 O O . ASN A 1 385 ? -4.273 1.099 42.085 1.00 84.94 385 ASN A O 1
ATOM 3101 N N . HIS A 1 386 ? -2.157 0.900 41.363 1.00 89.56 386 HIS A N 1
ATOM 3102 C CA . HIS A 1 386 ? -1.606 0.415 42.627 1.00 89.56 386 HIS A CA 1
ATOM 3103 C C . HIS A 1 386 ? -1.776 1.444 43.744 1.00 89.56 386 HIS A C 1
ATOM 3105 O O . HIS A 1 386 ? -2.375 1.131 44.765 1.00 89.56 386 HIS A O 1
ATOM 3111 N N . THR A 1 387 ? -1.359 2.692 43.513 1.00 90.44 387 THR A N 1
ATOM 3112 C CA . THR A 1 387 ? -1.545 3.789 44.481 1.00 90.44 387 THR A CA 1
ATOM 3113 C C . THR A 1 387 ? -3.019 4.045 44.769 1.00 90.44 387 THR A C 1
ATOM 3115 O O . THR A 1 387 ? -3.387 4.262 45.918 1.00 90.44 387 THR A O 1
ATOM 3118 N N . LYS A 1 388 ? -3.904 3.952 43.766 1.00 89.62 388 LYS A N 1
ATOM 3119 C CA . LYS A 1 388 ? -5.354 4.061 43.989 1.00 89.62 388 LYS A CA 1
ATOM 3120 C C . LYS A 1 388 ? -5.903 2.920 44.854 1.00 89.62 388 LYS A C 1
ATOM 3122 O O . LYS A 1 388 ? -6.783 3.160 45.681 1.00 89.62 388 LYS A O 1
ATOM 3127 N N . ILE A 1 389 ? -5.417 1.693 44.660 1.00 87.06 389 ILE A N 1
ATOM 3128 C CA . ILE A 1 389 ? -5.804 0.521 45.458 1.00 87.06 389 ILE A CA 1
ATOM 3129 C C . ILE A 1 389 ? -5.269 0.644 46.885 1.00 87.06 389 ILE A C 1
ATOM 3131 O O . ILE A 1 389 ? -6.028 0.391 47.815 1.00 87.06 389 ILE A O 1
ATOM 3135 N N . GLU A 1 390 ? -4.015 1.059 47.070 1.00 88.88 390 GLU A N 1
ATOM 3136 C CA . GLU A 1 390 ? -3.427 1.301 48.392 1.00 88.88 390 GLU A CA 1
ATOM 3137 C C . GLU A 1 390 ? -4.165 2.405 49.140 1.00 88.88 390 GLU A C 1
ATOM 3139 O O . GLU A 1 390 ? -4.650 2.151 50.237 1.00 88.88 390 GLU A O 1
ATOM 3144 N N . ALA A 1 391 ? -4.390 3.561 48.512 1.00 87.94 391 ALA A N 1
ATOM 3145 C CA . ALA A 1 391 ? -5.164 4.646 49.112 1.00 87.94 391 ALA A CA 1
ATOM 3146 C C . ALA A 1 391 ? -6.602 4.212 49.452 1.00 87.94 391 ALA A C 1
ATOM 3148 O O . ALA A 1 391 ? -7.147 4.587 50.487 1.00 87.94 391 ALA A O 1
ATOM 3149 N N . SER A 1 392 ? -7.225 3.378 48.609 1.00 84.88 392 SER A N 1
ATOM 3150 C CA . SER A 1 392 ? -8.543 2.802 48.913 1.00 84.88 392 SER A CA 1
ATOM 3151 C C . SER A 1 392 ? -8.479 1.799 50.066 1.00 84.88 392 SER A C 1
ATOM 3153 O O . SER A 1 392 ? -9.415 1.730 50.853 1.00 84.88 392 SER A O 1
ATOM 3155 N N . ARG A 1 393 ? -7.401 1.015 50.188 1.00 85.12 393 ARG A N 1
ATOM 3156 C CA . ARG A 1 393 ? -7.177 0.088 51.307 1.00 85.12 393 ARG A CA 1
ATOM 3157 C C . ARG A 1 393 ? -6.966 0.833 52.616 1.00 85.12 393 ARG A C 1
ATOM 3159 O O . ARG A 1 393 ? -7.595 0.467 53.600 1.00 85.12 393 ARG A O 1
ATOM 3166 N N . GLU A 1 394 ? -6.129 1.862 52.615 1.00 89.62 394 GLU A N 1
ATOM 3167 C CA . GLU A 1 394 ? -5.886 2.719 53.775 1.00 89.62 394 GLU A CA 1
ATOM 3168 C C . GLU A 1 394 ? -7.175 3.397 54.222 1.00 89.62 394 GLU A C 1
ATOM 3170 O O . GLU A 1 394 ? -7.539 3.282 55.389 1.00 89.62 394 GLU A O 1
ATOM 3175 N N . LYS A 1 395 ? -7.923 3.989 53.283 1.00 88.12 395 LYS A N 1
ATOM 3176 C CA . LYS A 1 395 ? -9.222 4.598 53.573 1.00 88.12 395 LYS A CA 1
ATOM 3177 C C . LYS A 1 395 ? -10.246 3.581 54.082 1.00 88.12 395 LYS A C 1
ATOM 3179 O O . LYS A 1 395 ? -10.938 3.829 55.056 1.00 88.12 395 LYS A O 1
ATOM 3184 N N . ASN A 1 396 ? -10.336 2.403 53.469 1.00 84.88 396 ASN A N 1
ATOM 3185 C CA . ASN A 1 396 ? -11.245 1.363 53.950 1.00 84.88 396 ASN A CA 1
ATOM 3186 C C . ASN A 1 396 ? -10.853 0.865 55.348 1.00 84.88 396 ASN A C 1
ATOM 3188 O O . ASN A 1 396 ? -11.737 0.569 56.147 1.00 84.88 396 ASN A O 1
ATOM 3192 N N . ASN A 1 397 ? -9.555 0.776 55.654 1.00 88.00 397 ASN A N 1
ATOM 3193 C CA . ASN A 1 397 ? -9.077 0.438 56.992 1.00 88.00 397 ASN A CA 1
ATOM 3194 C C . ASN A 1 397 ? -9.382 1.551 57.997 1.00 88.00 397 ASN A C 1
ATOM 3196 O O . ASN A 1 397 ? -9.838 1.236 59.093 1.00 88.00 397 ASN A O 1
ATOM 3200 N N . SER A 1 398 ? -9.184 2.825 57.643 1.00 89.62 398 SER A N 1
ATOM 3201 C CA . SER A 1 398 ? -9.542 3.947 58.518 1.00 89.62 398 SER A CA 1
ATOM 3202 C C . SER A 1 398 ? -11.044 3.987 58.773 1.00 89.62 398 SER A C 1
ATOM 3204 O O . SER A 1 398 ? -11.456 4.054 59.925 1.00 89.62 398 SER A O 1
ATOM 3206 N N . ASP A 1 399 ? -11.862 3.832 57.729 1.00 85.75 399 ASP A N 1
ATOM 3207 C CA . ASP A 1 399 ? -13.322 3.802 57.832 1.00 85.75 399 ASP A CA 1
ATOM 3208 C C . ASP A 1 399 ? -13.797 2.590 58.659 1.00 85.75 399 ASP A C 1
ATOM 3210 O O . ASP A 1 399 ? -14.795 2.664 59.378 1.00 85.75 399 ASP A O 1
ATOM 3214 N N . LEU A 1 400 ? -13.103 1.448 58.569 1.00 85.56 400 LEU A N 1
ATOM 3215 C CA . LEU A 1 400 ? -13.400 0.256 59.367 1.00 85.56 400 LEU A CA 1
ATOM 3216 C C . LEU A 1 400 ? -13.063 0.471 60.846 1.00 85.56 400 LEU A C 1
ATOM 3218 O O . LEU A 1 400 ? -13.878 0.122 61.700 1.00 85.56 400 LEU A O 1
ATOM 3222 N N . LEU A 1 401 ? -11.900 1.057 61.142 1.00 88.56 401 LEU A N 1
ATOM 3223 C CA . LEU A 1 401 ? -11.502 1.416 62.503 1.00 88.56 401 LEU A CA 1
ATOM 3224 C C . LEU A 1 401 ? -12.464 2.448 63.095 1.00 88.56 401 LEU A C 1
ATOM 3226 O O . LEU A 1 401 ? -12.950 2.256 64.203 1.00 88.56 401 LEU A O 1
ATOM 3230 N N . GLU A 1 402 ? -12.836 3.475 62.332 1.00 89.75 402 GLU A N 1
ATOM 3231 C CA . GLU A 1 402 ? -13.802 4.487 62.763 1.00 89.75 402 GLU A CA 1
ATOM 3232 C C . GLU A 1 402 ? -15.186 3.873 63.024 1.00 89.75 402 GLU A C 1
ATOM 3234 O O . GLU A 1 402 ? -15.816 4.154 64.042 1.00 89.75 402 GLU A O 1
ATOM 3239 N N . ARG A 1 403 ? -15.655 2.955 62.166 1.00 84.19 403 ARG A N 1
ATOM 3240 C CA . ARG A 1 403 ? -16.905 2.213 62.409 1.00 84.19 403 ARG A CA 1
ATOM 3241 C C . ARG A 1 403 ? -16.833 1.327 63.646 1.00 84.19 403 ARG A C 1
ATOM 3243 O O . ARG A 1 403 ? -17.850 1.190 64.327 1.00 84.19 403 ARG A O 1
ATOM 3250 N N . GLN A 1 404 ? -15.687 0.702 63.919 1.00 85.06 404 GLN A N 1
ATOM 3251 C CA . GLN A 1 404 ? -15.482 -0.081 65.139 1.00 85.06 404 GLN A CA 1
ATOM 3252 C C . GLN A 1 404 ? -15.482 0.813 66.378 1.00 85.06 404 GLN A C 1
ATOM 3254 O O . GLN A 1 404 ? -16.129 0.459 67.361 1.00 85.06 404 GLN A O 1
ATOM 3259 N N . GLU A 1 405 ? -14.850 1.982 66.309 1.00 86.69 405 GLU A N 1
ATOM 3260 C CA . GLU A 1 405 ? -14.830 2.971 67.387 1.00 86.69 405 GLU A CA 1
ATOM 3261 C C . GLU A 1 405 ? -16.244 3.502 67.667 1.00 86.69 405 GLU A C 1
ATOM 3263 O O . GLU A 1 405 ? -16.725 3.449 68.795 1.00 86.69 405 GLU A O 1
ATOM 3268 N N . GLN A 1 406 ? -16.988 3.885 66.625 1.00 81.88 406 GLN A N 1
ATOM 3269 C CA . GLN A 1 406 ? -18.393 4.290 66.734 1.00 81.88 406 GLN A CA 1
ATOM 3270 C C . GLN A 1 406 ? -19.297 3.149 67.220 1.00 81.88 406 GLN A C 1
ATOM 3272 O O . GLN A 1 406 ? -20.330 3.388 67.847 1.00 81.88 406 GLN A O 1
ATOM 3277 N N . ALA A 1 407 ? -18.993 1.893 66.879 1.00 78.44 407 ALA A N 1
ATOM 3278 C CA . ALA A 1 407 ? -19.720 0.742 67.406 1.00 78.44 407 ALA A CA 1
ATOM 3279 C C . ALA A 1 407 ? -19.425 0.547 68.897 1.00 78.44 407 ALA A C 1
ATOM 3281 O O . ALA A 1 407 ? -20.373 0.334 69.650 1.00 78.44 407 ALA A O 1
ATOM 3282 N N . ARG A 1 408 ? -18.158 0.697 69.314 1.00 78.75 408 ARG A N 1
ATOM 3283 C CA . ARG A 1 408 ? -17.722 0.677 70.715 1.00 78.75 408 ARG A CA 1
ATOM 3284 C C . ARG A 1 408 ? -18.399 1.765 71.534 1.00 78.75 408 ARG A C 1
ATOM 3286 O O . ARG A 1 408 ? -19.068 1.425 72.505 1.00 78.75 408 ARG A O 1
ATOM 3293 N N . GLN A 1 409 ? -18.330 3.017 71.087 1.00 81.00 409 GLN A N 1
ATOM 3294 C CA . GLN A 1 409 ? -18.999 4.153 71.727 1.00 81.00 409 GLN A CA 1
ATOM 3295 C C . GLN A 1 409 ? -20.501 3.896 71.868 1.00 81.00 409 GLN A C 1
ATOM 3297 O O . GLN A 1 409 ? -21.042 3.985 72.964 1.00 81.00 409 GLN A O 1
ATOM 3302 N N . ARG A 1 410 ? -21.170 3.433 70.802 1.00 77.12 410 ARG A N 1
ATOM 3303 C CA . ARG A 1 410 ? -22.591 3.056 70.877 1.00 77.12 410 ARG A CA 1
ATOM 3304 C C . ARG A 1 410 ? -22.853 1.925 71.867 1.00 77.12 410 ARG A C 1
ATOM 3306 O O . ARG A 1 410 ? -23.884 1.945 72.531 1.00 77.12 410 ARG A O 1
ATOM 3313 N N . THR A 1 411 ? -21.989 0.913 71.963 1.00 72.25 411 THR A N 1
ATOM 3314 C CA . THR A 1 411 ? -22.136 -0.136 72.986 1.00 72.25 411 THR A CA 1
ATOM 3315 C C . THR A 1 411 ? -21.905 0.390 74.395 1.00 72.25 411 THR A C 1
ATOM 3317 O O . THR A 1 411 ? -22.649 -0.004 75.285 1.00 72.25 411 THR A O 1
ATOM 3320 N N . GLU A 1 412 ? -20.942 1.282 74.608 1.00 78.31 412 GLU A N 1
ATOM 3321 C CA . GLU A 1 412 ? -20.659 1.894 75.910 1.00 78.31 412 GLU A CA 1
ATOM 3322 C C . GLU A 1 412 ? -21.809 2.800 76.360 1.00 78.31 412 GLU A C 1
ATOM 3324 O O . GLU A 1 412 ? -22.331 2.619 77.459 1.00 78.31 412 GLU A O 1
ATOM 3329 N N . GLU A 1 413 ? -22.300 3.677 75.483 1.00 77.25 413 GLU A N 1
ATOM 3330 C CA . GLU A 1 413 ? -23.495 4.499 75.710 1.00 77.25 413 GLU A CA 1
ATOM 3331 C C . GLU A 1 413 ? -24.728 3.630 76.003 1.00 77.25 413 GLU A C 1
ATOM 3333 O O . GLU A 1 413 ? -25.502 3.906 76.918 1.00 77.25 413 GLU A O 1
ATOM 3338 N N . ARG A 1 414 ? -24.908 2.523 75.272 1.00 61.84 414 ARG A N 1
ATOM 3339 C CA . ARG A 1 414 ? -26.031 1.593 75.486 1.00 61.84 414 ARG A CA 1
ATOM 3340 C C . ARG A 1 414 ? -25.909 0.777 76.771 1.00 61.84 414 ARG A C 1
ATOM 3342 O O . ARG A 1 414 ? -26.926 0.522 77.414 1.00 61.84 414 ARG A O 1
ATOM 3349 N N . MET A 1 415 ? -24.700 0.374 77.153 1.00 62.69 415 MET A N 1
ATOM 3350 C CA . MET A 1 415 ? -24.428 -0.277 78.438 1.00 62.69 415 MET A CA 1
ATOM 3351 C C . MET A 1 415 ? -24.660 0.697 79.596 1.00 62.69 415 MET A C 1
ATOM 3353 O O . MET A 1 415 ? -25.261 0.312 80.600 1.00 62.69 415 MET A O 1
ATOM 3357 N N . ALA A 1 416 ? -24.278 1.968 79.431 1.00 70.94 416 ALA A N 1
ATOM 3358 C CA . ALA A 1 416 ? -24.572 3.036 80.385 1.00 70.94 416 ALA A CA 1
ATOM 3359 C C . ALA A 1 416 ? -26.086 3.258 80.557 1.00 70.94 416 ALA A C 1
ATOM 3361 O O . ALA A 1 416 ? -26.555 3.478 81.673 1.00 70.94 416 ALA A O 1
ATOM 3362 N N . LEU A 1 417 ? -26.869 3.094 79.485 1.00 61.84 417 LEU A N 1
ATOM 3363 C CA . LEU A 1 417 ? -28.337 3.141 79.514 1.00 61.84 417 LEU A CA 1
ATOM 3364 C C . LEU A 1 417 ? -29.000 1.904 80.161 1.00 61.84 417 LEU A C 1
ATOM 3366 O O . LEU A 1 417 ? -30.218 1.896 80.325 1.00 61.84 417 LEU A O 1
ATOM 3370 N N . LYS A 1 418 ? -28.239 0.861 80.545 1.00 58.53 418 LYS A N 1
ATOM 3371 C CA . LYS A 1 418 ? -28.725 -0.372 81.213 1.00 58.53 418 LYS A CA 1
ATOM 3372 C C . LYS A 1 418 ? -29.916 -1.061 80.520 1.00 58.53 418 LYS A C 1
ATOM 3374 O O . LYS A 1 418 ? -30.704 -1.758 81.162 1.00 58.53 418 LYS A O 1
ATOM 3379 N N . LEU A 1 419 ? -30.052 -0.909 79.205 1.00 51.44 419 LEU A N 1
ATOM 3380 C CA . LEU A 1 419 ? -31.113 -1.556 78.434 1.00 51.44 419 LEU A CA 1
ATOM 3381 C C . LEU A 1 419 ? -30.754 -3.033 78.202 1.00 51.44 419 LEU A C 1
ATOM 3383 O O . LEU A 1 419 ? -29.794 -3.353 77.500 1.00 51.44 419 LEU A O 1
ATOM 3387 N N . LYS A 1 420 ? -31.529 -3.950 78.797 1.00 48.09 420 LYS A N 1
ATOM 3388 C CA . LYS A 1 420 ? -31.417 -5.399 78.562 1.00 48.09 420 LYS A CA 1
ATOM 3389 C C . LYS A 1 420 ? -31.749 -5.699 77.091 1.00 48.09 420 LYS A C 1
ATOM 3391 O O . LYS A 1 420 ? -32.912 -5.747 76.722 1.00 48.09 420 LYS A O 1
ATOM 3396 N N . CYS A 1 421 ? -30.711 -5.926 76.287 1.00 45.66 421 CYS A N 1
ATOM 3397 C CA . CYS A 1 421 ? -30.747 -6.509 74.940 1.00 45.66 421 CYS A CA 1
ATOM 3398 C C . CYS A 1 421 ? -31.468 -5.682 73.850 1.00 45.66 421 CYS A C 1
ATOM 3400 O O . CYS A 1 421 ? -32.683 -5.692 73.693 1.00 45.66 421 CYS A O 1
ATOM 3402 N N . ALA A 1 422 ? -30.671 -5.054 72.985 1.00 43.78 422 ALA A N 1
ATOM 3403 C CA . ALA A 1 422 ? -31.091 -4.193 71.874 1.00 43.78 422 ALA A CA 1
ATOM 3404 C C . ALA A 1 422 ? -31.761 -4.899 70.665 1.00 43.78 422 ALA A C 1
ATOM 3406 O O . ALA A 1 422 ? -31.782 -4.326 69.579 1.00 43.78 422 ALA A O 1
ATOM 3407 N N . ASN A 1 423 ? -32.318 -6.104 70.832 1.00 48.59 423 ASN A N 1
ATOM 3408 C CA . ASN A 1 423 ? -33.125 -6.777 69.800 1.00 48.59 423 ASN A CA 1
ATOM 3409 C C . ASN A 1 423 ? -34.638 -6.710 70.069 1.00 48.59 423 ASN A C 1
ATOM 3411 O O . ASN A 1 423 ? -35.408 -7.231 69.270 1.00 48.59 423 ASN A O 1
ATOM 3415 N N . ASP A 1 424 ? -35.067 -6.057 71.153 1.00 41.84 424 ASP A N 1
ATOM 3416 C CA . ASP A 1 424 ? -36.464 -6.077 71.613 1.00 41.84 424 ASP A CA 1
ATOM 3417 C C . ASP A 1 424 ? -37.158 -4.699 71.539 1.00 41.84 424 ASP A C 1
ATOM 3419 O O . ASP A 1 424 ? -38.106 -4.421 72.267 1.00 41.84 424 ASP A O 1
ATOM 3423 N N . ILE A 1 425 ? -36.716 -3.820 70.622 1.00 44.12 425 ILE A N 1
ATOM 3424 C CA . ILE A 1 425 ? -37.475 -2.610 70.210 1.00 44.12 425 ILE A CA 1
ATOM 3425 C C . ILE A 1 425 ? -38.301 -2.906 68.945 1.00 44.12 425 ILE A C 1
ATOM 3427 O O . ILE A 1 425 ? -38.599 -2.043 68.128 1.00 44.12 425 ILE A O 1
ATOM 3431 N N . HIS A 1 426 ? -38.700 -4.158 68.770 1.00 44.31 426 HIS A N 1
ATOM 3432 C CA . HIS A 1 426 ? -39.895 -4.469 68.010 1.00 44.31 426 HIS A CA 1
ATOM 3433 C C . HIS A 1 426 ? -40.798 -5.164 68.992 1.00 44.31 426 HIS A C 1
ATOM 3435 O O . HIS A 1 426 ? -40.453 -6.231 69.498 1.00 44.31 426 HIS A O 1
ATOM 3441 N N . SER A 1 427 ? -41.930 -4.539 69.313 1.00 46.34 427 SER A N 1
ATOM 3442 C CA . SER A 1 427 ? -42.896 -5.197 70.175 1.00 46.34 427 SER A CA 1
ATOM 3443 C C . SER A 1 427 ? -43.135 -6.598 69.604 1.00 46.34 427 SER A C 1
ATOM 3445 O O . SER A 1 427 ? -43.363 -6.770 68.405 1.00 46.34 427 SER A O 1
ATOM 3447 N N . TYR A 1 428 ? -43.075 -7.623 70.450 1.00 46.41 428 TYR A N 1
ATOM 3448 C CA . TYR A 1 428 ? -43.362 -9.017 70.091 1.00 46.41 428 TYR A CA 1
ATOM 3449 C C . TYR A 1 428 ? -44.709 -9.177 69.338 1.00 46.41 428 TYR A C 1
ATOM 3451 O O . TYR A 1 428 ? -44.977 -10.200 68.708 1.00 46.41 428 TYR A O 1
ATOM 3459 N N . LYS A 1 429 ? -45.562 -8.141 69.366 1.00 46.81 429 LYS A N 1
ATOM 3460 C CA . LYS A 1 429 ? -46.791 -8.001 68.583 1.00 46.81 429 LYS A CA 1
ATOM 3461 C C . LYS A 1 429 ? -46.530 -7.680 67.097 1.00 46.81 429 LYS A C 1
ATOM 3463 O O . LYS A 1 429 ? -47.157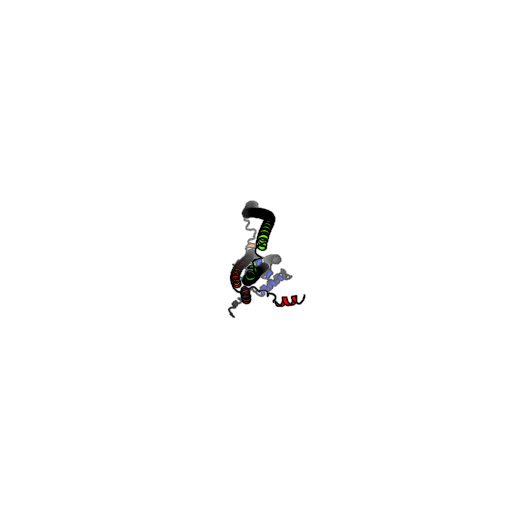 -8.310 66.257 1.00 46.81 429 LYS A O 1
ATOM 3468 N N . GLU A 1 430 ? -45.591 -6.813 66.726 1.00 47.91 430 GLU A N 1
ATOM 3469 C CA . GLU A 1 430 ? -45.339 -6.438 65.317 1.00 47.91 430 GLU A CA 1
ATOM 3470 C C . GLU A 1 430 ? -44.654 -7.540 64.490 1.00 47.91 430 GLU A C 1
ATOM 3472 O O . GLU A 1 430 ? -44.990 -7.737 63.322 1.00 47.91 430 GLU A O 1
ATOM 3477 N N . VAL A 1 431 ? -43.751 -8.317 65.100 1.00 49.84 431 VAL A N 1
ATOM 3478 C CA . VAL A 1 431 ? -43.028 -9.415 64.422 1.00 49.84 431 VAL A CA 1
ATOM 3479 C C . VAL A 1 431 ? -43.892 -10.679 64.285 1.00 49.84 431 VAL A C 1
ATOM 3481 O O . VAL A 1 431 ? -43.735 -11.444 63.333 1.00 49.84 431 VAL A O 1
ATOM 3484 N N . LYS A 1 432 ? -44.839 -10.909 65.208 1.00 47.47 432 LYS A N 1
ATOM 3485 C CA . LYS A 1 432 ? -45.659 -12.136 65.251 1.00 47.47 432 LYS A CA 1
ATOM 3486 C C . LYS A 1 432 ? -46.921 -12.063 64.385 1.00 47.47 432 LYS A C 1
ATOM 3488 O O . LYS A 1 432 ? -47.418 -13.101 63.944 1.00 47.47 432 LYS A O 1
ATOM 3493 N N . TYR A 1 433 ? -47.435 -10.867 64.090 1.00 50.53 433 TYR A N 1
ATOM 3494 C CA . TYR A 1 433 ? -48.524 -10.704 63.128 1.00 50.53 433 TYR A CA 1
ATOM 3495 C C . TYR A 1 433 ? -47.947 -10.549 61.718 1.00 50.53 433 TYR A C 1
ATOM 3497 O O . TYR A 1 433 ? -47.457 -9.482 61.382 1.00 50.53 433 TYR A O 1
ATOM 3505 N N . LYS A 1 434 ? -48.029 -11.633 60.931 1.00 55.66 434 LYS A N 1
ATOM 3506 C CA . LYS A 1 434 ? -47.789 -11.866 59.482 1.00 55.66 434 LYS A CA 1
ATOM 3507 C C . LYS A 1 434 ? -47.379 -10.707 58.541 1.00 55.66 434 LYS A C 1
ATOM 3509 O O . LYS A 1 434 ? -46.655 -10.962 57.592 1.00 55.66 434 LYS A O 1
ATOM 3514 N N . THR A 1 435 ? -47.757 -9.457 58.781 1.00 58.81 435 THR A N 1
ATOM 3515 C CA . THR A 1 435 ? -47.501 -8.287 57.931 1.00 58.81 435 THR A CA 1
ATOM 3516 C C . THR A 1 435 ? -46.025 -7.964 57.683 1.00 58.81 435 THR A C 1
ATOM 3518 O O . THR A 1 435 ? -45.635 -7.871 56.525 1.00 58.81 435 THR A O 1
ATOM 3521 N N . TRP A 1 436 ? -45.174 -7.811 58.706 1.00 62.88 436 TRP A N 1
ATOM 3522 C CA . TRP A 1 436 ? -43.804 -7.312 58.473 1.00 62.88 436 TRP A CA 1
ATOM 3523 C C . TRP A 1 436 ? -42.869 -8.376 57.886 1.00 62.88 436 TRP A C 1
ATOM 3525 O O . TRP A 1 436 ? -42.117 -8.113 56.950 1.00 62.88 436 TRP A O 1
ATOM 3535 N N . GLY A 1 437 ? -42.969 -9.618 58.371 1.00 67.44 437 GLY A N 1
ATOM 3536 C CA . GLY A 1 437 ? -42.196 -10.744 57.841 1.00 67.44 437 GLY A CA 1
ATOM 3537 C C . GLY A 1 437 ? -42.604 -11.160 56.421 1.00 67.44 437 GLY A C 1
ATOM 3538 O O . GLY A 1 437 ? -41.765 -11.656 55.667 1.00 67.44 437 GLY A O 1
ATOM 3539 N N . GLU A 1 438 ? -43.868 -10.964 56.032 1.00 66.25 438 GLU A N 1
ATOM 3540 C CA . GLU A 1 438 ? -44.306 -11.123 54.638 1.00 66.25 438 GLU A CA 1
ATOM 3541 C C . GLU A 1 438 ? -43.837 -9.954 53.768 1.00 66.25 438 GLU A C 1
ATOM 3543 O O . GLU A 1 438 ? -43.370 -10.191 52.657 1.00 66.25 438 GLU A O 1
ATOM 3548 N N . LEU A 1 439 ? -43.866 -8.719 54.278 1.00 68.12 439 LEU A N 1
ATOM 3549 C CA . LEU A 1 439 ? -43.383 -7.533 53.564 1.00 68.12 439 LEU A CA 1
ATOM 3550 C C . LEU A 1 439 ? -41.869 -7.598 53.312 1.00 68.12 439 LEU A C 1
ATOM 3552 O O . LEU A 1 439 ? -41.415 -7.325 52.204 1.00 68.12 439 LEU A O 1
ATOM 3556 N N . GLN A 1 440 ? -41.087 -8.064 54.289 1.00 74.00 440 GLN A N 1
ATOM 3557 C CA . GLN A 1 440 ? -39.651 -8.299 54.127 1.00 74.00 440 GLN A CA 1
ATOM 3558 C C . GLN A 1 440 ? -39.360 -9.449 53.152 1.00 74.00 440 GLN A C 1
ATOM 3560 O O . GLN A 1 440 ? -38.462 -9.323 52.319 1.00 74.00 440 GLN A O 1
ATOM 3565 N N . ARG A 1 441 ? -40.128 -10.550 53.199 1.00 75.31 441 ARG A N 1
ATOM 3566 C CA . ARG A 1 441 ? -40.002 -11.650 52.225 1.00 75.31 441 ARG A CA 1
ATOM 3567 C C . ARG A 1 441 ? -40.345 -11.203 50.804 1.00 75.31 441 ARG A C 1
ATOM 3569 O O . ARG A 1 441 ? -39.575 -11.508 49.897 1.00 75.31 441 ARG A O 1
ATOM 3576 N N . ARG A 1 442 ? -41.435 -10.449 50.615 1.00 74.19 442 ARG A N 1
ATOM 3577 C CA . ARG A 1 442 ? -41.811 -9.863 49.316 1.00 74.19 442 ARG A CA 1
ATOM 3578 C C . ARG A 1 442 ? -40.738 -8.905 48.816 1.00 74.19 442 ARG A C 1
ATOM 3580 O O . ARG A 1 442 ? -40.258 -9.081 47.707 1.00 74.19 442 ARG A O 1
ATOM 3587 N N . ARG A 1 443 ? -40.248 -7.997 49.665 1.00 78.44 443 ARG A N 1
ATOM 3588 C CA . ARG A 1 443 ? -39.157 -7.079 49.306 1.00 78.44 443 ARG A CA 1
ATOM 3589 C C . ARG A 1 443 ? -37.873 -7.813 48.914 1.00 78.44 443 ARG A C 1
ATOM 3591 O O . ARG A 1 443 ? -37.206 -7.409 47.970 1.00 78.44 443 ARG A O 1
ATOM 3598 N N . MET A 1 444 ? -37.518 -8.897 49.604 1.00 79.25 444 MET A N 1
ATOM 3599 C CA . MET A 1 444 ? -36.362 -9.721 49.228 1.00 79.25 444 MET A CA 1
ATOM 3600 C C . MET A 1 444 ? -36.571 -10.428 47.883 1.00 79.25 444 MET A C 1
ATOM 3602 O O . MET A 1 444 ? -35.641 -10.477 47.081 1.00 79.25 444 MET A O 1
ATOM 3606 N N . GLN A 1 445 ? -37.777 -10.937 47.617 1.00 81.75 445 GLN A N 1
ATOM 3607 C CA . GLN A 1 445 ? -38.129 -11.525 46.320 1.00 81.75 445 GLN A CA 1
ATOM 3608 C C . GLN A 1 445 ? -38.100 -10.484 45.194 1.00 81.75 445 GLN A C 1
ATOM 3610 O O . GLN A 1 445 ? -37.530 -10.761 44.145 1.00 81.75 445 GLN A O 1
ATOM 3615 N N . GLU A 1 446 ? -38.631 -9.283 45.425 1.00 82.12 446 GLU A N 1
ATOM 3616 C CA . GLU A 1 446 ? -38.590 -8.150 44.489 1.00 82.12 446 GLU A CA 1
ATOM 3617 C C . GLU A 1 446 ? -37.146 -7.746 44.170 1.00 82.12 446 GLU A C 1
ATOM 3619 O O . GLU A 1 446 ? -36.762 -7.672 43.005 1.00 82.12 446 GLU A O 1
ATOM 3624 N N . ILE A 1 447 ? -36.303 -7.566 45.195 1.00 85.44 447 ILE A N 1
ATOM 3625 C CA . ILE A 1 447 ? -34.880 -7.237 45.014 1.00 85.44 447 ILE A CA 1
ATOM 3626 C C . ILE A 1 447 ? -34.168 -8.334 44.219 1.00 85.44 447 ILE A C 1
ATOM 3628 O O . ILE A 1 447 ? -33.358 -8.024 43.345 1.00 85.44 447 ILE A O 1
ATOM 3632 N N . GLN A 1 448 ? -34.456 -9.607 44.503 1.00 85.81 448 GLN A N 1
ATOM 3633 C CA . GLN A 1 448 ? -33.865 -10.718 43.764 1.00 85.81 448 GLN A CA 1
ATOM 3634 C C . GLN A 1 448 ? -34.309 -10.709 42.296 1.00 85.81 448 GLN A C 1
ATOM 3636 O O . GLN A 1 448 ? -33.460 -10.757 41.411 1.00 85.81 448 GLN A O 1
ATOM 3641 N N . GLN A 1 449 ? -35.608 -10.558 42.025 1.00 85.94 449 GLN A N 1
ATOM 3642 C CA . GLN A 1 449 ? -36.140 -10.484 40.660 1.00 85.94 449 GLN A CA 1
ATOM 3643 C C . GLN A 1 449 ? -35.583 -9.281 39.888 1.00 85.94 449 GLN A C 1
ATOM 3645 O O . GLN A 1 449 ? -35.245 -9.409 38.713 1.00 85.94 449 GLN A O 1
ATOM 3650 N N . SER A 1 450 ? -35.429 -8.134 40.553 1.00 85.69 450 SER A N 1
ATOM 3651 C CA . SER A 1 450 ? -34.798 -6.941 39.988 1.00 85.69 450 SER A CA 1
ATOM 3652 C C . SER A 1 450 ? -33.335 -7.199 39.620 1.00 85.69 450 SER A C 1
ATOM 3654 O O . SER A 1 450 ? -32.921 -6.920 38.495 1.00 85.69 450 SER A O 1
ATOM 3656 N N . ARG A 1 451 ? -32.552 -7.795 40.531 1.00 87.00 451 ARG A N 1
ATOM 3657 C CA . ARG A 1 451 ? -31.150 -8.167 40.275 1.00 87.00 451 ARG A CA 1
ATOM 3658 C C . ARG A 1 451 ? -31.025 -9.152 39.121 1.00 87.00 451 ARG A C 1
ATOM 3660 O O . ARG A 1 451 ? -30.164 -8.958 38.264 1.00 87.00 451 ARG A O 1
ATOM 3667 N N . ASP A 1 452 ? -31.881 -10.165 39.069 1.00 86.75 452 ASP A N 1
ATOM 3668 C CA . ASP A 1 452 ? -31.870 -11.168 38.005 1.00 86.75 452 ASP A CA 1
ATOM 3669 C C . ASP A 1 452 ? -32.209 -10.536 36.647 1.00 86.75 452 ASP A C 1
ATOM 3671 O O . ASP A 1 452 ? -31.492 -10.757 35.671 1.00 86.75 452 ASP A O 1
ATOM 3675 N N . ALA A 1 453 ? -33.237 -9.680 36.584 1.00 85.56 453 ALA A N 1
ATOM 3676 C CA . ALA A 1 453 ? -33.624 -8.971 35.363 1.00 85.56 453 ALA A CA 1
ATOM 3677 C C . ALA A 1 453 ? -32.520 -8.024 34.862 1.00 85.56 453 ALA A C 1
ATOM 3679 O O . ALA A 1 453 ? -32.198 -8.011 33.671 1.00 85.56 453 ALA A O 1
ATOM 3680 N N . GLN A 1 454 ? -31.897 -7.269 35.772 1.00 88.56 454 GLN A N 1
ATOM 3681 C CA . GLN A 1 454 ? -30.775 -6.380 35.461 1.00 88.56 454 GLN A CA 1
ATOM 3682 C C . GLN A 1 454 ? -29.555 -7.158 34.967 1.00 88.56 454 GLN A C 1
ATOM 3684 O O . GLN A 1 454 ? -28.929 -6.777 33.976 1.00 88.56 454 GLN A O 1
ATOM 3689 N N . THR A 1 455 ? -29.239 -8.270 35.631 1.00 88.31 455 THR A N 1
ATOM 3690 C CA . THR A 1 455 ? -28.102 -9.117 35.266 1.00 88.31 455 THR A CA 1
ATOM 3691 C C . THR A 1 455 ? -28.341 -9.770 33.909 1.00 88.31 455 THR A C 1
ATOM 3693 O O . THR A 1 455 ? -27.472 -9.697 33.047 1.00 88.31 455 THR A O 1
ATOM 3696 N N . GLN A 1 456 ? -29.532 -10.320 33.655 1.00 87.50 456 GLN A N 1
ATOM 3697 C CA . GLN A 1 456 ? -29.874 -10.894 32.352 1.00 87.50 456 GLN A CA 1
ATOM 3698 C C . GLN A 1 456 ? -29.777 -9.855 31.229 1.00 87.50 456 GLN A C 1
ATOM 3700 O O . GLN A 1 456 ? -29.189 -10.134 30.183 1.00 87.50 456 GLN A O 1
ATOM 3705 N N . ALA A 1 457 ? -30.307 -8.647 31.443 1.00 87.00 457 ALA A N 1
ATOM 3706 C CA . ALA A 1 457 ? -30.228 -7.575 30.458 1.00 87.00 457 ALA A CA 1
ATOM 3707 C C . ALA A 1 457 ? -28.773 -7.175 30.158 1.00 87.00 457 ALA A C 1
ATOM 3709 O O . ALA A 1 457 ? -28.419 -6.945 29.000 1.00 87.00 457 ALA A O 1
ATOM 3710 N N . LEU A 1 458 ? -27.912 -7.149 31.182 1.00 88.44 458 LEU A N 1
ATOM 3711 C CA . LEU A 1 458 ? -26.482 -6.894 31.023 1.00 88.44 458 LEU A CA 1
ATOM 3712 C C . LEU A 1 458 ? -25.783 -8.011 30.237 1.00 88.44 458 LEU A C 1
ATOM 3714 O O . LEU A 1 458 ? -24.995 -7.716 29.341 1.00 88.44 458 LEU A O 1
ATOM 3718 N N . VAL A 1 459 ? -26.080 -9.279 30.534 1.00 89.50 459 VAL A N 1
ATOM 3719 C CA . VAL A 1 459 ? -25.492 -10.422 29.818 1.00 89.50 459 VAL A CA 1
ATOM 3720 C C . VAL A 1 459 ? -25.897 -10.394 28.340 1.00 89.50 459 VAL A C 1
ATOM 3722 O O . VAL A 1 459 ? -25.035 -10.564 27.479 1.00 89.50 459 VAL A O 1
ATOM 3725 N N . ILE A 1 460 ? -27.163 -10.090 28.024 1.00 88.38 460 ILE A N 1
ATOM 3726 C CA . ILE A 1 460 ? -27.618 -9.921 26.632 1.00 88.38 460 ILE A CA 1
ATOM 3727 C C . ILE A 1 460 ? -26.876 -8.759 25.959 1.00 88.38 460 ILE A C 1
ATOM 3729 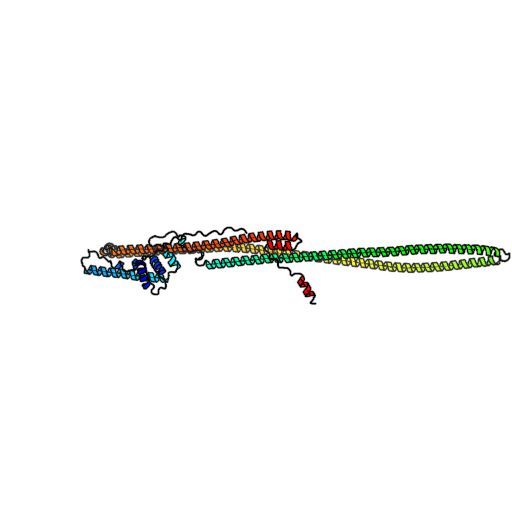O O . ILE A 1 460 ? -26.378 -8.916 24.849 1.00 88.38 460 ILE A O 1
ATOM 3733 N N . LYS A 1 461 ? -26.715 -7.618 26.640 1.00 88.56 461 LYS A N 1
ATOM 3734 C CA . LYS A 1 461 ? -25.957 -6.472 26.110 1.00 88.56 461 LYS A CA 1
ATOM 3735 C C . LYS A 1 461 ? -24.497 -6.826 25.798 1.00 88.56 461 LYS A C 1
ATOM 3737 O O . LYS A 1 461 ? -23.961 -6.398 24.777 1.00 88.56 461 LYS A O 1
ATOM 3742 N N . ILE A 1 462 ? -23.843 -7.602 26.664 1.00 87.94 462 ILE A N 1
ATOM 3743 C CA . ILE A 1 462 ? -22.471 -8.078 26.433 1.00 87.94 462 ILE A CA 1
ATOM 3744 C C . ILE A 1 462 ? -22.433 -9.026 25.229 1.00 87.94 462 ILE A C 1
ATOM 3746 O O . ILE A 1 462 ? -21.550 -8.893 24.381 1.00 87.94 462 ILE A O 1
ATOM 3750 N N . ALA A 1 463 ? -23.396 -9.944 25.124 1.00 86.94 463 ALA A N 1
ATOM 3751 C CA . ALA A 1 463 ? -23.496 -10.873 24.003 1.00 86.94 463 ALA A CA 1
ATOM 3752 C C . ALA A 1 463 ? -23.727 -10.150 22.661 1.00 86.94 463 ALA A C 1
ATOM 3754 O O . ALA A 1 463 ? -23.074 -10.488 21.677 1.00 86.94 463 ALA A O 1
ATOM 3755 N N . GLU A 1 464 ? -24.558 -9.102 22.627 1.00 86.50 464 GLU A N 1
ATOM 3756 C CA . GLU A 1 464 ? -24.737 -8.224 21.455 1.00 86.50 464 GLU A CA 1
ATOM 3757 C C . GLU A 1 464 ? -23.419 -7.555 21.043 1.00 86.50 464 GLU A C 1
ATOM 3759 O O . GLU A 1 464 ? -23.056 -7.554 19.866 1.00 86.50 464 GLU A O 1
ATOM 3764 N N . GLY A 1 465 ? -22.659 -7.038 22.015 1.00 85.44 465 GLY A N 1
ATOM 3765 C CA . GLY A 1 465 ? -21.342 -6.451 21.764 1.00 85.44 465 GLY A CA 1
ATOM 3766 C C . GLY A 1 465 ? -20.336 -7.458 21.196 1.00 85.44 465 GLY A C 1
ATOM 3767 O O . GLY A 1 465 ? -19.598 -7.139 20.264 1.00 85.44 465 GLY A O 1
ATOM 3768 N N . GLN A 1 466 ? -20.331 -8.691 21.710 1.00 87.62 466 GLN A N 1
ATOM 3769 C CA . GLN A 1 466 ? -19.475 -9.765 21.197 1.00 87.62 466 GLN A CA 1
ATOM 3770 C C . GLN A 1 466 ? -19.890 -10.219 19.793 1.00 87.62 466 GLN A C 1
ATOM 3772 O O . GLN A 1 466 ? -19.021 -10.425 18.946 1.00 87.62 466 GLN A O 1
ATOM 3777 N N . ALA A 1 467 ? -21.192 -10.349 19.528 1.00 84.19 467 ALA A N 1
ATOM 3778 C CA . ALA A 1 467 ? -21.713 -10.684 18.205 1.00 84.19 467 ALA A CA 1
ATOM 3779 C C . ALA A 1 467 ? -21.318 -9.618 17.173 1.00 84.19 467 ALA A C 1
ATOM 3781 O O . ALA A 1 467 ? -20.811 -9.955 16.103 1.00 84.19 467 ALA A O 1
ATOM 3782 N N . LYS A 1 468 ? -21.440 -8.333 17.535 1.00 84.44 468 LYS A N 1
ATOM 3783 C CA . LYS A 1 468 ? -20.994 -7.206 16.708 1.00 84.44 468 LYS A CA 1
ATOM 3784 C C . LYS A 1 468 ? -19.496 -7.271 16.406 1.00 84.44 468 LYS A C 1
ATOM 3786 O O . LYS A 1 468 ? -19.107 -7.160 15.247 1.00 84.44 468 LYS A O 1
ATOM 3791 N N . ALA A 1 469 ? -18.658 -7.480 17.422 1.00 82.31 469 ALA A N 1
ATOM 3792 C CA . ALA A 1 469 ? -17.210 -7.587 17.235 1.00 82.31 469 ALA A CA 1
ATOM 3793 C C . ALA A 1 469 ? -16.839 -8.753 16.301 1.00 82.31 469 ALA A C 1
ATOM 3795 O O . ALA A 1 469 ? -16.096 -8.561 15.343 1.00 82.31 469 ALA A O 1
ATOM 3796 N N . ARG A 1 470 ? -17.434 -9.938 16.508 1.00 85.50 470 ARG A N 1
ATOM 3797 C CA . ARG A 1 470 ? -17.209 -11.109 15.642 1.00 85.50 470 ARG A CA 1
ATOM 3798 C C . ARG A 1 470 ? -17.631 -10.857 14.197 1.00 85.50 470 ARG A C 1
ATOM 3800 O O . ARG A 1 470 ? -16.924 -11.269 13.284 1.00 85.50 470 ARG A O 1
ATOM 3807 N N . ALA A 1 471 ? -18.755 -10.177 13.983 1.00 80.31 471 ALA A N 1
ATOM 3808 C CA . ALA A 1 471 ? -19.219 -9.821 12.647 1.00 80.31 471 ALA A CA 1
ATOM 3809 C C . ALA A 1 471 ? -18.273 -8.838 11.943 1.00 80.31 471 ALA A C 1
ATOM 3811 O O . ALA A 1 471 ? -17.972 -9.003 10.761 1.00 80.31 471 ALA A O 1
ATOM 3812 N N . GLN A 1 472 ? -17.763 -7.841 12.670 1.00 79.75 472 GLN A N 1
ATOM 3813 C CA . GLN A 1 472 ? -16.774 -6.902 12.140 1.00 79.75 472 GLN A CA 1
ATOM 3814 C C . GLN A 1 472 ? -15.459 -7.605 11.788 1.00 79.75 472 GLN A C 1
ATOM 3816 O O . GLN A 1 472 ? -14.923 -7.377 10.703 1.00 79.75 472 GLN A O 1
ATOM 3821 N N . ASP A 1 473 ? -14.971 -8.495 12.654 1.00 82.12 473 ASP A N 1
ATOM 3822 C CA . ASP A 1 473 ? -13.762 -9.284 12.404 1.00 82.12 473 ASP A CA 1
ATOM 3823 C C . ASP A 1 473 ? -13.932 -10.207 11.189 1.00 82.12 473 ASP A C 1
ATOM 3825 O O . ASP A 1 473 ? -13.060 -10.249 10.316 1.00 82.12 473 ASP A O 1
ATOM 3829 N N . ALA A 1 474 ? -15.078 -10.889 11.075 1.00 79.56 474 ALA A N 1
ATOM 3830 C CA . ALA A 1 474 ? -15.413 -11.711 9.914 1.00 79.56 474 ALA A CA 1
ATOM 3831 C C . ALA A 1 474 ? -15.452 -10.874 8.624 1.00 79.56 474 ALA A C 1
ATOM 3833 O O . ALA A 1 474 ? -14.810 -11.236 7.638 1.00 79.56 474 ALA A O 1
ATOM 3834 N N . GLY A 1 475 ? -16.103 -9.706 8.648 1.00 74.69 475 GLY A N 1
ATOM 3835 C CA . GLY A 1 475 ? -16.141 -8.789 7.507 1.00 74.69 475 GLY A CA 1
ATOM 3836 C C . GLY A 1 475 ? -14.757 -8.252 7.111 1.00 74.69 475 GLY A C 1
ATOM 3837 O O . GLY A 1 475 ? -14.451 -8.123 5.924 1.00 74.69 475 GLY A O 1
ATOM 3838 N N . GLN A 1 476 ? -13.873 -7.985 8.078 1.00 78.00 476 GLN A N 1
ATOM 3839 C CA . GLN A 1 476 ? -12.483 -7.608 7.796 1.00 78.00 476 GLN A CA 1
ATOM 3840 C C . GLN A 1 476 ? -11.674 -8.764 7.197 1.00 78.00 476 GLN A C 1
ATOM 3842 O O . GLN A 1 476 ? -10.855 -8.542 6.300 1.00 78.00 476 GLN A O 1
ATOM 3847 N N . MET A 1 477 ? -11.884 -9.992 7.673 1.00 79.31 477 MET A N 1
ATOM 3848 C CA . MET A 1 477 ? -11.241 -11.186 7.121 1.00 79.31 477 MET A CA 1
ATOM 3849 C C . MET A 1 477 ? -11.719 -11.476 5.698 1.00 79.31 477 MET A C 1
ATOM 3851 O O . MET A 1 477 ? -10.891 -11.779 4.842 1.00 79.31 477 MET A O 1
ATOM 3855 N N . GLU A 1 478 ? -13.006 -11.298 5.398 1.00 77.31 478 GLU A N 1
ATOM 3856 C CA . GLU A 1 478 ? -13.525 -11.377 4.028 1.00 77.31 478 GLU A CA 1
ATOM 3857 C C . GLU A 1 478 ? -12.867 -10.348 3.107 1.00 77.31 478 GLU A C 1
ATOM 3859 O O . GLU A 1 478 ? -12.404 -10.709 2.027 1.00 77.31 478 GLU A O 1
ATOM 3864 N N . LEU A 1 479 ? -12.745 -9.088 3.543 1.00 70.94 479 LEU A N 1
ATOM 3865 C CA . LEU A 1 479 ? -12.042 -8.050 2.779 1.00 70.94 479 LEU A CA 1
ATOM 3866 C C . LEU A 1 479 ? -10.578 -8.426 2.512 1.00 70.94 479 LEU A C 1
ATOM 3868 O O . LEU A 1 479 ? -10.081 -8.231 1.402 1.00 70.94 479 LEU A O 1
ATOM 3872 N N . LYS A 1 480 ? -9.876 -8.984 3.506 1.00 76.50 480 LYS A N 1
ATOM 3873 C CA . LYS A 1 480 ? -8.498 -9.477 3.338 1.00 76.50 480 LYS A CA 1
ATOM 3874 C C . LYS A 1 480 ? -8.432 -10.650 2.361 1.00 76.50 480 LYS A C 1
ATOM 3876 O O . LYS A 1 480 ? -7.599 -10.629 1.458 1.00 76.50 480 LYS A O 1
ATOM 3881 N N . ASN A 1 481 ? -9.320 -11.631 2.501 1.00 75.38 481 ASN A N 1
ATOM 3882 C CA . ASN A 1 481 ? -9.382 -12.802 1.629 1.00 75.38 481 ASN A CA 1
ATOM 3883 C C . ASN A 1 481 ? -9.708 -12.409 0.187 1.00 75.38 481 ASN A C 1
ATOM 3885 O O . ASN A 1 481 ? -9.094 -12.928 -0.740 1.00 75.38 481 ASN A O 1
ATOM 3889 N N . GLN A 1 482 ? -10.620 -11.459 -0.020 1.00 71.38 482 GLN A N 1
ATOM 3890 C CA . GLN A 1 482 ? -10.912 -10.940 -1.351 1.00 71.38 482 GLN A CA 1
ATOM 3891 C C . GLN A 1 482 ? -9.735 -10.162 -1.929 1.00 71.38 482 GLN A C 1
ATOM 3893 O O . GLN A 1 482 ? -9.406 -10.384 -3.084 1.00 71.38 482 GLN A O 1
ATOM 3898 N N . ARG A 1 483 ? -9.036 -9.325 -1.149 1.00 70.44 483 ARG A N 1
ATOM 3899 C CA . ARG A 1 483 ? -7.788 -8.683 -1.608 1.00 70.44 483 ARG A CA 1
ATOM 3900 C C . ARG A 1 483 ? -6.729 -9.707 -2.009 1.00 70.44 483 ARG A C 1
ATOM 3902 O O . ARG A 1 483 ? -6.047 -9.497 -3.005 1.00 70.44 483 ARG A O 1
ATOM 3909 N N . ALA A 1 484 ? -6.601 -10.801 -1.259 1.00 74.50 484 ALA A N 1
ATOM 3910 C CA . ALA A 1 484 ? -5.681 -11.884 -1.588 1.00 74.50 484 ALA A CA 1
ATOM 3911 C C . ALA A 1 484 ? -6.094 -12.615 -2.877 1.00 74.50 484 ALA A C 1
ATOM 3913 O O . ALA A 1 484 ? -5.250 -12.806 -3.748 1.00 74.50 484 ALA A O 1
ATOM 3914 N N . ARG A 1 485 ? -7.385 -12.952 -3.037 1.00 74.69 485 ARG A N 1
ATOM 3915 C CA . ARG A 1 485 ? -7.936 -13.538 -4.276 1.00 74.69 485 ARG A CA 1
ATOM 3916 C C . ARG A 1 485 ? -7.730 -12.616 -5.470 1.00 74.69 485 ARG A C 1
ATOM 3918 O O . ARG A 1 485 ? -7.183 -13.042 -6.469 1.00 74.69 485 ARG A O 1
ATOM 3925 N N . ILE A 1 486 ? -8.051 -11.337 -5.319 1.00 69.25 486 ILE A N 1
ATOM 3926 C CA . ILE A 1 486 ? -7.812 -10.297 -6.321 1.00 69.25 486 ILE A CA 1
ATOM 3927 C C . ILE A 1 486 ? -6.328 -10.203 -6.675 1.00 69.25 486 ILE A C 1
ATOM 3929 O O . ILE A 1 486 ? -5.988 -10.127 -7.850 1.00 69.25 486 ILE A O 1
ATOM 3933 N N . GLY A 1 487 ? -5.436 -10.219 -5.683 1.00 69.19 487 GLY A N 1
ATOM 3934 C CA . GLY A 1 487 ? -3.995 -10.253 -5.914 1.00 69.19 487 GLY A CA 1
ATOM 3935 C C . GLY A 1 487 ? -3.594 -11.458 -6.768 1.00 69.19 487 GLY A C 1
ATOM 3936 O O . GLY A 1 487 ? -2.911 -11.286 -7.776 1.00 69.19 487 GLY A O 1
ATOM 3937 N N . ALA A 1 488 ? -4.087 -12.648 -6.420 1.00 74.12 488 ALA A N 1
ATOM 3938 C CA . ALA A 1 488 ? -3.860 -13.872 -7.185 1.00 74.12 488 ALA A CA 1
ATOM 3939 C C . ALA A 1 488 ? -4.433 -13.788 -8.612 1.00 74.12 488 ALA A C 1
ATOM 3941 O O . ALA A 1 488 ? -3.722 -14.102 -9.563 1.00 74.12 488 ALA A O 1
ATOM 3942 N N . ASP A 1 489 ? -5.657 -13.283 -8.781 1.00 70.19 489 ASP A N 1
ATOM 3943 C CA . ASP A 1 489 ? -6.307 -13.106 -10.084 1.00 70.19 489 ASP A CA 1
ATOM 3944 C C . ASP A 1 489 ? -5.556 -12.089 -10.954 1.00 70.19 489 ASP A C 1
ATOM 3946 O O . ASP A 1 489 ? -5.386 -12.310 -12.149 1.00 70.19 489 ASP A O 1
ATOM 3950 N N . THR A 1 490 ? -5.045 -10.995 -10.374 1.00 68.62 490 THR A N 1
ATOM 3951 C CA . THR A 1 490 ? -4.224 -10.017 -11.111 1.00 68.62 490 THR A CA 1
ATOM 3952 C C . THR A 1 490 ? -2.879 -10.589 -11.547 1.00 68.62 490 THR A C 1
ATOM 3954 O O . THR A 1 490 ? -2.415 -10.275 -12.641 1.00 68.62 490 THR A O 1
ATOM 3957 N N . LEU A 1 491 ? -2.262 -11.446 -10.728 1.00 70.44 491 LEU A N 1
ATOM 3958 C CA . LEU A 1 491 ? -1.055 -12.187 -11.098 1.00 70.44 491 LEU A CA 1
ATOM 3959 C C . LEU A 1 491 ? -1.350 -13.169 -12.236 1.00 70.44 491 LEU A C 1
ATOM 3961 O O . LEU A 1 491 ? -0.672 -13.127 -13.258 1.00 70.44 491 LEU A O 1
ATOM 3965 N N . ALA A 1 492 ? -2.419 -13.958 -12.115 1.00 71.75 492 ALA A N 1
ATOM 3966 C CA . ALA A 1 492 ? -2.844 -14.894 -13.151 1.00 71.75 492 ALA A CA 1
ATOM 3967 C C . ALA A 1 492 ? -3.216 -14.186 -14.466 1.00 71.75 492 ALA A C 1
ATOM 3969 O O . ALA A 1 492 ? -2.888 -14.676 -15.544 1.00 71.75 492 ALA A O 1
ATOM 3970 N N . LEU A 1 493 ? -3.867 -13.020 -14.402 1.00 67.25 493 LEU A N 1
ATOM 3971 C CA . LEU A 1 493 ? -4.133 -12.172 -15.567 1.00 67.25 493 LEU A CA 1
ATOM 3972 C C . LEU A 1 493 ? -2.846 -11.638 -16.192 1.00 67.25 493 LEU A C 1
ATOM 3974 O O . LEU A 1 493 ? -2.773 -11.565 -17.410 1.00 67.25 493 LEU A O 1
ATOM 3978 N N . ASN A 1 494 ? -1.835 -11.282 -15.398 1.00 66.94 494 ASN A N 1
ATOM 3979 C CA . ASN A 1 494 ? -0.542 -10.834 -15.917 1.00 66.94 494 ASN A CA 1
ATOM 3980 C C . ASN A 1 494 ? 0.196 -11.978 -16.631 1.00 66.94 494 ASN A C 1
ATOM 3982 O O . ASN A 1 494 ? 0.745 -11.780 -17.712 1.00 66.94 494 ASN A O 1
ATOM 3986 N N . ASP A 1 495 ? 0.145 -13.189 -16.080 1.00 71.00 495 ASP A N 1
ATOM 3987 C CA . ASP A 1 495 ? 0.740 -14.368 -16.711 1.00 71.00 495 ASP A CA 1
ATOM 3988 C C . ASP A 1 495 ? -0.011 -14.763 -17.993 1.00 71.00 495 ASP A C 1
ATOM 3990 O O . ASP A 1 495 ? 0.613 -14.923 -19.042 1.00 71.00 495 ASP A O 1
ATOM 3994 N N . ARG A 1 496 ? -1.353 -14.782 -17.970 1.00 70.81 496 ARG A N 1
ATOM 3995 C CA . ARG A 1 496 ? -2.179 -14.974 -19.180 1.00 70.81 496 ARG A CA 1
ATOM 3996 C C . ARG A 1 496 ? -1.967 -13.873 -20.209 1.00 70.81 496 ARG A C 1
ATOM 3998 O O . ARG A 1 496 ? -1.940 -14.160 -21.402 1.00 70.81 496 ARG A O 1
ATOM 4005 N N . ALA A 1 497 ? -1.810 -12.625 -19.768 1.00 64.69 497 ALA A N 1
ATOM 4006 C CA . ALA A 1 497 ? -1.486 -11.520 -20.652 1.00 64.69 497 ALA A CA 1
ATOM 4007 C C . ALA A 1 497 ? -0.149 -11.808 -21.327 1.00 64.69 497 ALA A C 1
ATOM 4009 O O . ALA A 1 497 ? -0.127 -11.846 -22.548 1.00 64.69 497 ALA A O 1
ATOM 4010 N N . LYS A 1 498 ? 0.933 -12.094 -20.585 1.00 69.00 498 LYS A N 1
ATOM 4011 C CA . LYS A 1 498 ? 2.255 -12.436 -21.154 1.00 69.00 498 LYS A CA 1
ATOM 4012 C C . LYS A 1 498 ? 2.195 -13.592 -22.156 1.00 69.00 498 LYS A C 1
ATOM 4014 O O . LYS A 1 498 ? 2.837 -13.519 -23.201 1.00 69.00 498 LYS A O 1
ATOM 4019 N N . GLU A 1 499 ? 1.413 -14.632 -21.879 1.00 71.56 499 GLU A N 1
ATOM 4020 C CA . GLU A 1 499 ? 1.175 -15.712 -22.843 1.00 71.56 499 GLU A CA 1
ATOM 4021 C C . GLU A 1 499 ? 0.426 -15.221 -24.090 1.00 71.56 499 GLU A C 1
ATOM 4023 O O . GLU A 1 499 ? 0.799 -15.563 -25.213 1.00 71.56 499 GLU A O 1
ATOM 4028 N N . GLY A 1 500 ? -0.592 -14.375 -23.916 1.00 66.75 500 GLY A N 1
ATOM 4029 C CA . GLY A 1 500 ? -1.277 -13.682 -25.006 1.00 66.75 500 GLY A CA 1
ATOM 4030 C C . GLY A 1 500 ? -0.339 -12.785 -25.820 1.00 66.75 500 GLY A C 1
ATOM 4031 O O . GLY A 1 500 ? -0.403 -12.802 -27.041 1.00 66.75 500 GLY A O 1
ATOM 4032 N N . PHE A 1 501 ? 0.596 -12.078 -25.179 1.00 63.91 501 PHE A N 1
ATOM 4033 C CA . PHE A 1 501 ? 1.629 -11.266 -25.831 1.00 63.91 501 PHE A CA 1
ATOM 4034 C C . PHE A 1 501 ? 2.548 -12.116 -26.707 1.00 63.91 501 PHE A C 1
ATOM 4036 O O . PHE A 1 501 ? 2.880 -11.711 -27.818 1.00 63.91 501 PHE A O 1
ATOM 4043 N N . LEU A 1 502 ? 2.966 -13.285 -26.220 1.00 69.56 502 LEU A N 1
ATOM 4044 C CA . LEU A 1 502 ? 3.788 -14.210 -26.999 1.00 69.56 502 LEU A CA 1
ATOM 4045 C C . LEU A 1 502 ? 3.026 -14.743 -28.217 1.00 69.56 502 LEU A C 1
ATOM 4047 O O . LEU A 1 502 ? 3.607 -14.827 -29.296 1.00 69.56 502 LEU A O 1
ATOM 4051 N N . LYS A 1 503 ? 1.727 -15.028 -28.068 1.00 68.44 503 LYS A N 1
ATOM 4052 C CA . LYS A 1 503 ? 0.856 -15.443 -29.179 1.00 68.44 503 LYS A CA 1
ATOM 4053 C C . LYS A 1 503 ? 0.651 -14.320 -30.198 1.00 68.44 503 LYS A C 1
ATOM 4055 O O . LYS A 1 503 ? 0.919 -14.526 -31.372 1.00 68.44 503 LYS A O 1
ATOM 4060 N N . ILE A 1 504 ? 0.335 -13.103 -29.746 1.00 64.38 504 ILE A N 1
ATOM 4061 C CA . ILE A 1 504 ? 0.161 -11.923 -30.611 1.00 64.38 504 ILE A CA 1
ATOM 4062 C C . ILE A 1 504 ? 1.454 -11.565 -31.356 1.00 64.38 504 ILE A C 1
ATOM 4064 O O . ILE A 1 504 ? 1.394 -11.212 -32.527 1.00 64.38 504 ILE A O 1
ATOM 4068 N N . LYS A 1 505 ? 2.631 -11.683 -30.722 1.00 63.97 505 LYS A N 1
ATOM 4069 C CA . LYS A 1 505 ? 3.922 -11.478 -31.408 1.00 63.97 505 LYS A CA 1
ATOM 4070 C C . LYS A 1 505 ? 4.197 -12.517 -32.497 1.00 63.97 505 LYS A C 1
ATOM 4072 O O . LYS A 1 505 ? 4.959 -12.232 -33.414 1.00 63.97 505 LYS A O 1
ATOM 4077 N N . ALA A 1 506 ? 3.624 -13.710 -32.376 1.00 65.25 506 ALA A N 1
ATOM 4078 C CA . ALA A 1 506 ? 3.789 -14.794 -33.336 1.00 65.25 506 ALA A CA 1
ATOM 4079 C C . ALA A 1 506 ? 2.681 -14.830 -34.405 1.00 65.25 506 ALA A C 1
ATOM 4081 O O . ALA A 1 506 ? 2.824 -15.544 -35.396 1.00 65.25 506 ALA A O 1
ATOM 4082 N N . GLU A 1 507 ? 1.584 -14.087 -34.222 1.00 67.31 507 GLU A N 1
ATOM 4083 C CA . GLU A 1 507 ? 0.400 -14.156 -35.080 1.00 67.31 507 GLU A CA 1
ATOM 4084 C C . GLU A 1 507 ? 0.263 -12.926 -35.992 1.00 67.31 507 GLU A C 1
ATOM 4086 O O . GLU A 1 507 ? 0.055 -11.818 -35.504 1.00 67.31 507 GLU A O 1
ATOM 4091 N N . PRO A 1 508 ? 0.321 -13.103 -37.327 1.00 60.00 508 PRO A N 1
ATOM 4092 C CA . PRO A 1 508 ? 0.242 -11.999 -38.288 1.00 60.00 508 PRO A CA 1
ATOM 4093 C C . PRO A 1 508 ? -1.191 -11.521 -38.607 1.00 60.00 508 PRO A C 1
ATOM 4095 O O . PRO A 1 508 ? -1.355 -10.551 -39.339 1.00 60.00 508 PRO A O 1
ATOM 4098 N N . ASP A 1 509 ? -2.235 -12.187 -38.099 1.00 70.19 509 ASP A N 1
ATOM 4099 C CA . ASP A 1 509 ? -3.642 -11.952 -38.470 1.00 70.19 509 ASP A CA 1
ATOM 4100 C C . ASP A 1 509 ? -4.396 -11.129 -37.402 1.00 70.19 509 ASP A C 1
ATOM 4102 O O . ASP A 1 509 ? -4.643 -11.599 -36.284 1.00 70.19 509 ASP A O 1
ATOM 4106 N N . GLU A 1 510 ? -4.805 -9.901 -37.744 1.00 63.72 510 GLU A N 1
ATOM 4107 C CA . GLU A 1 510 ? -5.437 -8.942 -36.820 1.00 63.72 510 GLU A CA 1
ATOM 4108 C C . GLU A 1 510 ? -6.717 -9.462 -36.162 1.00 63.72 510 GLU A C 1
ATOM 4110 O O . GLU A 1 510 ? -6.977 -9.176 -34.991 1.00 63.72 510 GLU A O 1
ATOM 4115 N N . ARG A 1 511 ? -7.511 -10.278 -36.862 1.00 69.06 511 ARG A N 1
ATOM 4116 C CA . ARG A 1 511 ? -8.761 -10.818 -36.302 1.00 69.06 511 ARG A CA 1
ATOM 4117 C C . ARG A 1 511 ? -8.499 -11.805 -35.167 1.00 69.06 511 ARG A C 1
ATOM 4119 O O . ARG A 1 511 ? -9.281 -11.875 -34.217 1.00 69.06 511 ARG A O 1
ATOM 4126 N N . ARG A 1 512 ? -7.386 -12.543 -35.230 1.00 68.12 512 ARG A N 1
ATOM 4127 C CA . ARG A 1 512 ? -6.959 -13.459 -34.161 1.00 68.12 512 ARG A CA 1
ATOM 4128 C C . ARG A 1 512 ? -6.374 -12.696 -32.980 1.00 68.12 512 ARG A C 1
ATOM 4130 O O . ARG A 1 512 ? -6.686 -13.039 -31.847 1.00 68.12 512 ARG A O 1
ATOM 4137 N N . ILE A 1 513 ? -5.654 -11.604 -33.235 1.00 63.78 513 ILE A N 1
ATOM 4138 C CA . ILE A 1 513 ? -5.166 -10.684 -32.196 1.00 63.78 513 ILE A CA 1
ATOM 4139 C C . ILE A 1 513 ? -6.338 -10.063 -31.426 1.00 63.78 513 ILE A C 1
ATOM 4141 O O . ILE A 1 513 ? -6.344 -10.071 -30.196 1.00 63.78 513 ILE A O 1
ATOM 4145 N N . ILE A 1 514 ? -7.368 -9.580 -32.131 1.00 66.31 514 ILE A N 1
ATOM 4146 C CA . ILE A 1 514 ? -8.581 -9.025 -31.508 1.00 66.31 514 ILE A CA 1
ATOM 4147 C C . ILE A 1 514 ? -9.290 -10.088 -30.665 1.00 66.31 514 ILE A C 1
ATOM 4149 O O . ILE A 1 514 ? -9.734 -9.792 -29.557 1.00 66.31 514 ILE A O 1
ATOM 4153 N N . LYS A 1 515 ? -9.357 -11.334 -31.149 1.00 72.50 515 LYS A N 1
ATOM 4154 C CA . LYS A 1 515 ? -9.951 -12.450 -30.407 1.00 72.50 515 LYS A CA 1
ATOM 4155 C C . LYS A 1 515 ? -9.159 -12.794 -29.141 1.00 72.50 515 LYS A C 1
ATOM 4157 O O . LYS A 1 515 ? -9.758 -12.866 -28.079 1.00 72.50 515 LYS A O 1
ATOM 4162 N N . VAL A 1 516 ? -7.831 -12.905 -29.218 1.00 69.81 516 VAL A N 1
ATOM 4163 C CA . VAL A 1 516 ? -6.959 -13.170 -28.055 1.00 69.81 516 VAL A CA 1
ATOM 4164 C C . VAL A 1 516 ? -7.044 -12.039 -27.021 1.00 69.81 516 VAL A C 1
ATOM 4166 O O . VAL A 1 516 ? -7.093 -12.301 -25.822 1.00 69.81 516 VAL A O 1
ATOM 4169 N N . MET A 1 517 ? -7.136 -10.780 -27.461 1.00 64.44 517 MET A N 1
ATOM 4170 C CA . MET A 1 517 ? -7.327 -9.627 -26.569 1.00 64.44 517 MET A CA 1
ATOM 4171 C C . MET A 1 517 ? -8.734 -9.587 -25.950 1.00 64.44 517 MET A C 1
ATOM 4173 O O . MET A 1 517 ? -8.877 -9.255 -24.772 1.00 64.44 517 MET A O 1
ATOM 4177 N N . SER A 1 518 ? -9.762 -9.980 -26.707 1.00 71.12 518 SER A N 1
ATOM 4178 C CA . SER A 1 518 ? -11.135 -10.126 -26.210 1.00 71.12 518 SER A CA 1
ATOM 4179 C C . SER A 1 518 ? -11.262 -11.274 -25.202 1.00 71.12 518 SER A C 1
ATOM 4181 O O . SER A 1 518 ? -11.944 -11.119 -24.192 1.00 71.12 518 SER A O 1
ATOM 4183 N N . ASP A 1 519 ? -10.581 -12.398 -25.435 1.00 71.69 519 ASP A N 1
ATOM 4184 C CA . ASP A 1 519 ? -10.547 -13.561 -24.536 1.00 71.69 519 ASP A CA 1
ATOM 4185 C C . ASP A 1 519 ? -9.833 -13.235 -23.206 1.00 71.69 519 ASP A C 1
ATOM 4187 O O . ASP A 1 519 ? -10.144 -13.812 -22.164 1.00 71.69 519 ASP A O 1
ATOM 4191 N N . LEU A 1 520 ? -8.924 -12.253 -23.212 1.00 65.38 520 LEU A N 1
ATOM 4192 C CA . LEU A 1 520 ? -8.295 -11.678 -22.016 1.00 65.38 520 LEU A CA 1
ATOM 4193 C C . LEU A 1 520 ? -9.173 -10.628 -21.298 1.00 65.38 520 LEU A C 1
ATOM 4195 O O . LEU A 1 520 ? -8.761 -10.080 -20.275 1.00 65.38 520 LEU A O 1
ATOM 4199 N N . GLY A 1 521 ? -10.384 -10.356 -21.798 1.00 60.34 521 GLY A N 1
ATOM 4200 C CA . GLY A 1 521 ? -11.340 -9.415 -21.206 1.00 60.34 521 GLY A CA 1
ATOM 4201 C C . GLY A 1 521 ? -11.111 -7.947 -21.578 1.00 60.34 521 GLY A C 1
ATOM 4202 O O . GLY A 1 521 ? -11.768 -7.065 -21.021 1.00 60.34 521 GLY A O 1
ATOM 4203 N N . PHE A 1 522 ? -10.208 -7.655 -22.519 1.00 61.44 522 PHE A N 1
ATOM 4204 C CA . PHE A 1 522 ? -9.961 -6.295 -22.988 1.00 61.44 522 PHE A CA 1
ATOM 4205 C C . PHE A 1 522 ? -10.907 -5.944 -24.139 1.00 61.44 522 PHE A C 1
ATOM 4207 O O . PHE A 1 522 ? -10.907 -6.576 -25.195 1.00 61.44 522 PHE A O 1
ATOM 4214 N N . ARG A 1 523 ? -11.697 -4.879 -23.965 1.00 55.47 523 ARG A N 1
ATOM 4215 C CA . ARG A 1 523 ? -12.464 -4.277 -25.061 1.00 55.47 523 ARG A CA 1
ATOM 4216 C C . ARG A 1 523 ? -11.495 -3.457 -25.914 1.00 55.47 523 ARG A C 1
ATOM 4218 O O . ARG A 1 523 ? -11.130 -2.348 -25.534 1.00 55.47 523 ARG A O 1
ATOM 4225 N N . MET A 1 524 ? -11.039 -4.024 -27.030 1.00 57.19 524 MET A N 1
ATOM 4226 C CA . MET A 1 524 ? -10.212 -3.302 -28.000 1.00 57.19 524 MET A CA 1
ATOM 4227 C C . MET A 1 524 ? -10.999 -2.094 -28.536 1.00 57.19 524 MET A C 1
ATOM 4229 O O . MET A 1 524 ? -12.101 -2.287 -29.060 1.00 57.19 524 MET A O 1
ATOM 4233 N N . PRO A 1 525 ? -10.478 -0.859 -28.417 1.00 55.44 525 PRO A N 1
ATOM 4234 C CA . PRO A 1 525 ? -11.007 0.268 -29.170 1.00 55.44 525 PRO A CA 1
ATOM 4235 C C . PRO A 1 525 ? -10.923 -0.079 -30.657 1.00 55.44 525 PRO A C 1
ATOM 4237 O O . PRO A 1 525 ? -9.882 -0.559 -31.112 1.00 55.44 525 PRO A O 1
ATOM 4240 N N . LYS A 1 526 ? -12.006 0.140 -31.411 1.00 52.44 526 LYS A N 1
ATOM 4241 C CA . LYS A 1 526 ? -11.918 0.100 -32.872 1.00 52.44 526 LYS A CA 1
ATOM 4242 C C . LYS A 1 526 ? -10.897 1.156 -33.294 1.00 52.44 526 LYS A C 1
ATOM 4244 O O . LYS A 1 526 ? -11.006 2.308 -32.873 1.00 52.44 526 LYS A O 1
ATOM 4249 N N . LEU A 1 527 ? -9.889 0.746 -34.060 1.00 48.22 527 LEU A N 1
ATOM 4250 C CA . LEU A 1 527 ? -9.087 1.702 -34.814 1.00 48.22 527 LEU A CA 1
ATOM 4251 C C . LEU A 1 527 ? -10.039 2.424 -35.783 1.00 48.22 527 LEU A C 1
ATOM 4253 O O . LEU A 1 527 ? -10.957 1.768 -36.277 1.00 48.22 527 LEU A O 1
ATOM 4257 N N . PRO A 1 528 ? -9.883 3.742 -35.995 1.00 43.41 528 PRO A N 1
ATOM 4258 C CA . PRO A 1 528 ? -10.639 4.437 -37.030 1.00 43.41 528 PRO A CA 1
ATOM 4259 C C . PRO A 1 528 ? -10.380 3.730 -38.361 1.00 43.41 528 PRO A C 1
ATOM 4261 O O . PRO A 1 528 ? -9.230 3.401 -38.677 1.00 43.41 528 PRO A O 1
ATOM 4264 N N . ASP A 1 529 ? -11.457 3.412 -39.072 1.00 42.22 529 ASP A N 1
ATOM 4265 C CA . ASP A 1 529 ? -11.373 2.773 -40.376 1.00 42.22 529 ASP A CA 1
ATOM 4266 C C . ASP A 1 529 ? -10.618 3.727 -41.321 1.00 42.22 529 ASP A C 1
ATOM 4268 O O . ASP A 1 529 ? -10.796 4.943 -41.275 1.00 42.22 529 ASP A O 1
ATOM 4272 N N . GLN A 1 530 ? -9.731 3.186 -42.162 1.00 45.91 530 GLN A N 1
ATOM 4273 C CA . GLN A 1 530 ? -8.901 3.965 -43.099 1.00 45.91 530 GLN A CA 1
ATOM 4274 C C . GLN A 1 530 ? -9.712 4.785 -44.121 1.00 45.91 530 GLN A C 1
ATOM 4276 O O . GLN A 1 530 ? -9.124 5.555 -44.875 1.00 45.91 530 GLN A O 1
ATOM 4281 N N . GLU A 1 531 ? -11.037 4.646 -44.140 1.00 42.75 531 GLU A N 1
ATOM 4282 C CA . GLU A 1 531 ? -11.936 5.403 -45.011 1.00 42.75 531 GLU A CA 1
ATOM 4283 C C . GLU A 1 531 ? -12.078 6.878 -44.581 1.00 42.75 531 GLU A C 1
ATOM 4285 O O . GLU A 1 531 ? -12.325 7.724 -45.434 1.00 42.75 531 GLU A O 1
ATOM 4290 N N . ASP A 1 532 ? -11.791 7.233 -43.320 1.00 43.41 532 ASP A N 1
ATOM 4291 C CA . ASP A 1 532 ? -11.916 8.626 -42.849 1.00 43.41 532 ASP A CA 1
ATOM 4292 C C . ASP A 1 532 ? -10.704 9.524 -43.219 1.00 43.41 532 ASP A C 1
ATOM 4294 O O . ASP A 1 532 ? -10.810 10.750 -43.196 1.00 43.41 532 ASP A O 1
ATOM 4298 N N . GLU A 1 533 ? -9.549 8.958 -43.609 1.00 42.12 533 GLU A N 1
ATOM 4299 C CA . GLU A 1 533 ? -8.383 9.745 -44.078 1.00 42.12 533 GLU A CA 1
ATOM 4300 C C . GLU A 1 533 ? -8.469 10.139 -45.569 1.00 42.12 533 GLU A C 1
ATOM 4302 O O . GLU A 1 533 ? -7.725 11.019 -46.022 1.00 42.12 533 GLU A O 1
ATOM 4307 N N . GLU A 1 534 ? -9.352 9.511 -46.356 1.00 41.38 534 GLU A N 1
ATOM 4308 C CA . GLU A 1 534 ? -9.554 9.873 -47.768 1.00 41.38 534 GLU A CA 1
ATOM 4309 C C . GLU A 1 534 ? -10.490 11.075 -47.948 1.00 41.38 534 GLU A C 1
ATOM 4311 O O . GLU A 1 534 ? -10.342 11.822 -48.923 1.00 41.38 534 GLU A O 1
ATOM 4316 N N . ASP A 1 535 ? -11.382 11.332 -46.991 1.00 44.84 535 ASP A N 1
ATOM 4317 C CA . ASP A 1 535 ? -12.305 12.468 -47.054 1.00 44.84 535 ASP A CA 1
ATOM 4318 C C . ASP A 1 535 ? -11.653 13.791 -46.610 1.00 44.84 535 ASP A C 1
ATOM 4320 O O . ASP A 1 535 ? -11.956 14.842 -47.178 1.00 44.84 535 ASP A O 1
ATOM 4324 N N . GLU A 1 536 ? -10.659 13.767 -45.711 1.00 42.81 536 GLU A N 1
ATOM 4325 C CA . GLU A 1 536 ? -9.880 14.972 -45.364 1.00 42.81 536 GLU A CA 1
ATOM 4326 C C . GLU A 1 536 ? -8.880 15.386 -46.458 1.00 42.81 536 GLU A C 1
ATOM 4328 O O . GLU A 1 536 ? -8.570 16.570 -46.599 1.00 42.81 536 GLU A O 1
ATOM 4333 N N . LYS A 1 537 ? -8.413 14.453 -47.300 1.00 46.81 537 LYS A N 1
ATOM 4334 C CA . LYS A 1 537 ? -7.523 14.775 -48.435 1.00 46.81 537 LYS A CA 1
ATOM 4335 C C . LYS A 1 537 ? -8.248 15.306 -49.672 1.00 46.81 537 LYS A C 1
ATOM 4337 O O . LYS A 1 537 ? -7.583 15.788 -50.583 1.00 46.81 537 LYS A O 1
ATOM 4342 N N . LYS A 1 538 ? -9.583 15.253 -49.716 1.00 44.12 538 LYS A N 1
ATOM 4343 C CA . LYS A 1 538 ? -10.393 15.927 -50.751 1.00 44.12 538 LYS A CA 1
ATOM 4344 C C . LYS A 1 538 ? -10.791 17.356 -50.374 1.00 44.12 538 LYS A C 1
ATOM 4346 O O . LYS A 1 538 ? -11.342 18.060 -51.216 1.00 44.12 538 LYS A O 1
ATOM 4351 N N . ALA A 1 539 ? -10.520 17.779 -49.139 1.00 45.56 539 ALA A N 1
ATOM 4352 C CA . ALA A 1 539 ? -10.872 19.103 -48.630 1.00 45.56 539 ALA A CA 1
ATOM 4353 C C . ALA A 1 539 ? -9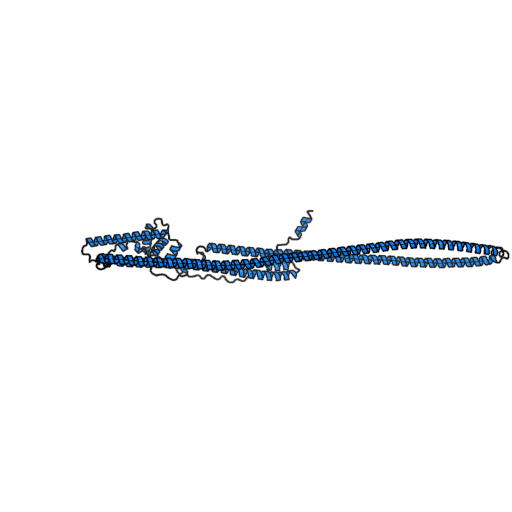.702 20.111 -48.623 1.00 45.56 539 ALA A C 1
ATOM 4355 O O . ALA A 1 539 ? -9.873 21.213 -48.100 1.00 45.56 539 ALA A O 1
ATOM 4356 N N . PHE A 1 540 ? -8.550 19.766 -49.213 1.00 36.50 540 PHE A N 1
ATOM 4357 C CA . PHE A 1 540 ? -7.414 20.675 -49.416 1.00 36.50 540 PHE A CA 1
ATOM 4358 C C . PHE A 1 540 ? -7.016 20.804 -50.884 1.00 36.50 540 PHE A C 1
ATOM 4360 O O . PHE A 1 540 ? -6.865 19.755 -51.550 1.00 36.50 540 PHE A O 1
#

Sequence (540 aa):
MAAAEAASSPKGKSLASGSFRPSQKKNNVIAKIQAVVDPQNRHGMQRVLAAMTWLGLTPEDLDGSKDQNVEVSSKVPDPKQAQKIKEERVEVWEGLRKARLIEVERRLQFMSDDDARRVMRAKPGQGVRMVTEEDLPPVEALDGMQAFEEMRQKAFQKIQEEQQRKAALLASGFLMEKKRLDEADRKIAALEQRLKEYKKAQADAIEAQKKENAKAQEKRQAQVQKTARDRAKWEDETYEDLMSRIDKARSTRAKMYSKEGLKDTLELGVQRRQKCFDQALEREQALLASIEAASQTAEERLQVRRQEIEEECRQKAEQSQAKFQERQVRIYAQTQDWVDRKLEDHAKFKAHYKTCIKAGQDLQKARSKSAGEITKKAMEKWRANHTKIEASREKNNSDLLERQEQARQRTEERMALKLKCANDIHSYKEVKYKTWGELQRRRMQEIQQSRDAQTQALVIKIAEGQAKARAQDAGQMELKNQRARIGADTLALNDRAKEGFLKIKAEPDERRIIKVMSDLGFRMPKLPDQEDEEDEKKAF

Secondary structure (DSSP, 8-state):
-------PPP-------------HHHHHHHHHHHHHH-TT-SSHHHHHHHHHHHTT--GGGSSSSGGG--PPPTT-S-HHHHHHHHHHHHHHHHHHHHHHHHHHHHHHHH--HHHHHHHHTSPTTS------GGGSPPGGGSTTHHHHHHHHHHHHHHHHHHHHHHHHHHHHHHHHHHHHHHHHHHHHHHHHHHHHHHHHHHHHHHHHHHHHHHHHHHHHHHHHHHHHHHHHHHHHHHHHHHHHHHHHHHHHHHHH-STTTTTHHHHHHHHHHHHHHHHHHHHHHHHHHHHHHHHHHHHHHHHHH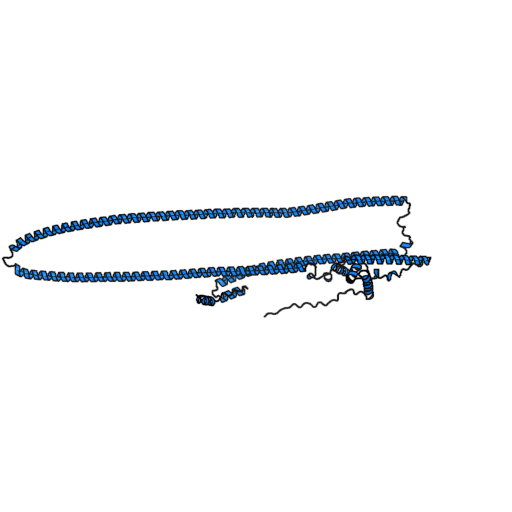HHHHHHHHHHHHHHHHHHHHHHHHHHHHHHHHHHHHHHHHHHHHHHHHHHHHHHHHHHHHHHHHHHHHHHHHHHHHHHHHHHHHHHHHHHHHHHHHHHHHHHHHHHHHHHHTT-S-TT--S-HHHHHSTHHHHHHHHHHHHHHHHHHHHHHHHHHHHHHHHHHHHHHHHHHHHHHHHHHHHHHHHHHHHHHHHHHHHHHHH---HHHHHHHHHHTT--PPPPPPTTHHHHHTT--

Foldseek 3Di:
DDDDDDPDDPPDDPPPDPPPPDDPVQVVLLVVLCCLLPVPCPQHSLLLVLLCLLLLHGSVLQSLPVLQPDDDDPPPPDVVVSVVVSVVSSVVSVVVNVVVSVSSNVSSVVADPLSSLLLSVFDFPPFADDDDPVSADPLCPQPPVVVVVVVLVVVVVVVVVVVVVVVVVVVVVVVVVVVVVVVVVVVVVVVVVVVVVVVVVVVVVVVVVVVVVVVVVVVVVVVVVVVVVVVVVVVVVVVVVVVVVVVVVVVVVVVCPDPPNPPVCVVVVVVVVVVVVVVVVVVVVVVVVVVVVVVVVVVVVVVVVVVVVVVVVVVVVVVVVVVVVVVVVVVVVVVVVVVVVVVVVVVVVVVVVVVVVVVVVVVVVVVVCVVVVVVVVVVVVVVVVVVVVVVVVVVVVVVVVVVVVVVVVVVVVVVVVVDDDPPCVPPPVNVPPPPPVVVVVVSVSSVSSSVRSVVSSVSSVVVSVVSNVVVSVVSVVVVVVVVVVVVVVVVVLVVLVVVLVVVLVVDPDVVVNCVSCVVSVDDDDDDPDPVVVVVVVVVD

Radius of gyration: 67.64 Å; chains: 1; bounding box: 144×50×206 Å

Organism: NCBI:txid2562239